Protein AF-0000000066251394 (afdb_homodimer)

Nearest PDB structures (foldseek):
  7pek-assembly2_C  TM=8.905E-01  e=6.533E-22  Schizosaccharomyces pombe 972h-
  7pej-assembly1_A  TM=8.957E-01  e=4.996E-21  Schizosaccharomyces pombe 972h-
  7pej-assembly2_D  TM=8.777E-01  e=2.108E-21  Schizosaccharomyces pombe 972h-
  7pej-assembly1_B  TM=8.834E-01  e=1.113E-20  Schizosaccharomyces pombe 972h-
  3kxq-assembly1_A  TM=8.528E-01  e=1.364E-18  Bartonella henselae

GO terms:
  GO:0004807 triose-phosphate isomerase activity (F, EXP)

Organism: Helicobacter pylori (strain ATCC 700392 / 26695) (NCBI:txid85962)

Structure (mmCIF, N/CA/C/O backbone):
data_AF-0000000066251394-model_v1
#
loop_
_entity.id
_entity.type
_entity.pdbx_description
1 polymer 'Triosephosphate isomerase'
#
loop_
_atom_site.group_PDB
_atom_site.id
_atom_site.type_symbol
_atom_site.label_atom_id
_atom_site.label_alt_id
_atom_site.label_comp_id
_atom_site.label_asym_id
_atom_site.label_entity_id
_atom_site.label_seq_id
_atom_site.pdbx_PDB_ins_code
_atom_site.Cartn_x
_atom_site.Cartn_y
_atom_site.Cartn_z
_atom_site.occupancy
_atom_site.B_iso_or_equiv
_atom_site.auth_seq_id
_atom_site.auth_comp_id
_atom_site.auth_asym_id
_atom_site.auth_atom_id
_atom_site.pdbx_PDB_model_num
ATOM 1 N N . MET A 1 1 ? 8.156 -30.516 -14.977 1 66.88 1 MET A N 1
ATOM 2 C CA . MET A 1 1 ? 8.445 -29.375 -14.125 1 66.88 1 MET A CA 1
ATOM 3 C C . MET A 1 1 ? 7.723 -29.484 -12.781 1 66.88 1 MET A C 1
ATOM 5 O O . MET A 1 1 ? 6.652 -30.094 -12.703 1 66.88 1 MET A O 1
ATOM 9 N N . THR A 1 2 ? 8.383 -29.125 -11.688 1 87.69 2 THR A N 1
ATOM 10 C CA . THR A 1 2 ? 7.773 -29.234 -10.367 1 87.69 2 THR A CA 1
ATOM 11 C C . THR A 1 2 ? 6.621 -28.234 -10.219 1 87.69 2 THR A C 1
ATOM 13 O O . THR A 1 2 ? 6.742 -27.078 -10.609 1 87.69 2 THR A O 1
ATOM 16 N N . LYS A 1 3 ? 5.414 -28.703 -9.891 1 97 3 LYS A N 1
ATOM 17 C CA . LYS A 1 3 ? 4.207 -27.891 -9.781 1 97 3 LYS A CA 1
ATOM 18 C C . LYS A 1 3 ? 4.297 -26.938 -8.602 1 97 3 LYS A C 1
ATOM 20 O O . LYS A 1 3 ? 4.91 -27.25 -7.578 1 97 3 LYS A O 1
ATOM 25 N N . ILE A 1 4 ? 3.707 -25.797 -8.781 1 98.38 4 ILE A N 1
ATOM 26 C CA . ILE A 1 4 ? 3.754 -24.719 -7.809 1 98.38 4 ILE A CA 1
ATOM 27 C C . ILE A 1 4 ? 2.34 -24.375 -7.352 1 98.38 4 ILE A C 1
ATOM 29 O O . ILE A 1 4 ? 1.395 -24.422 -8.141 1 98.38 4 ILE A O 1
ATOM 33 N N . ALA A 1 5 ? 2.178 -24.062 -6.113 1 98.75 5 ALA A N 1
ATOM 34 C CA . ALA A 1 5 ? 0.944 -23.5 -5.57 1 98.75 5 ALA A CA 1
ATOM 35 C C . ALA A 1 5 ? 1.211 -22.188 -4.863 1 98.75 5 ALA A C 1
ATOM 37 O O . ALA A 1 5 ? 2.049 -22.109 -3.959 1 98.75 5 ALA A O 1
ATOM 38 N N . MET A 1 6 ? 0.534 -21.156 -5.273 1 98.88 6 MET A N 1
ATOM 39 C CA . MET A 1 6 ? 0.677 -19.828 -4.668 1 98.88 6 MET A CA 1
ATOM 40 C C . MET A 1 6 ? -0.651 -19.344 -4.098 1 98.88 6 MET A C 1
ATOM 42 O O . MET A 1 6 ? -1.679 -19.391 -4.777 1 98.88 6 MET A O 1
ATOM 46 N N . ALA A 1 7 ? -0.627 -18.906 -2.869 1 98.81 7 ALA A N 1
ATOM 47 C CA . ALA A 1 7 ? -1.793 -18.312 -2.23 1 98.81 7 ALA A CA 1
ATOM 48 C C . ALA A 1 7 ? -1.695 -16.781 -2.24 1 98.81 7 ALA A C 1
ATOM 50 O O . ALA A 1 7 ? -0.725 -16.219 -1.737 1 98.81 7 ALA A O 1
ATOM 51 N N . ASN A 1 8 ? -2.605 -16.141 -2.834 1 98.62 8 ASN A N 1
ATOM 52 C CA . ASN A 1 8 ? -2.74 -14.695 -2.752 1 98.62 8 ASN A CA 1
ATOM 53 C C . ASN A 1 8 ? -3.895 -14.289 -1.839 1 98.62 8 ASN A C 1
ATOM 55 O O . ASN A 1 8 ? -5.062 -14.43 -2.207 1 98.62 8 ASN A O 1
ATOM 59 N N . PHE A 1 9 ? -3.539 -13.734 -0.725 1 98.5 9 PHE A N 1
ATOM 60 C CA . PHE A 1 9 ? -4.551 -13.414 0.274 1 98.5 9 PHE A CA 1
ATOM 61 C C . PHE A 1 9 ? -5.324 -12.156 -0.122 1 98.5 9 PHE A C 1
ATOM 63 O O . PHE A 1 9 ? -6.418 -11.906 0.393 1 98.5 9 PHE A O 1
ATOM 70 N N . LYS A 1 10 ? -4.695 -11.406 -1.051 1 98 10 LYS A N 1
ATOM 71 C CA . LYS A 1 10 ? -5.234 -10.086 -1.346 1 98 10 LYS A CA 1
ATOM 72 C C . LYS A 1 10 ? -5.367 -9.25 -0.074 1 98 10 LYS A C 1
ATOM 74 O O . LYS A 1 10 ? -4.449 -9.203 0.746 1 98 10 LYS A O 1
ATOM 79 N N . SER A 1 11 ? -6.371 -8.469 0.107 1 98 11 SER A N 1
ATOM 80 C CA . SER A 1 11 ? -6.613 -7.719 1.336 1 98 11 SER A CA 1
ATOM 81 C C . SER A 1 11 ? -7.793 -8.297 2.111 1 98 11 SER A C 1
ATOM 83 O O . SER A 1 11 ? -8.578 -7.555 2.699 1 98 11 SER A O 1
ATOM 85 N N . ALA A 1 12 ? -7.867 -9.617 2.109 1 97.38 12 ALA A N 1
ATOM 86 C CA . ALA A 1 12 ? -9.086 -10.25 2.609 1 97.38 12 ALA A CA 1
ATOM 87 C C . ALA A 1 12 ? -8.852 -10.883 3.98 1 97.38 12 ALA A C 1
ATOM 89 O O . ALA A 1 12 ? -9.805 -11.242 4.676 1 97.38 12 ALA A O 1
ATOM 90 N N . MET A 1 13 ? -7.645 -11.039 4.41 1 96.81 13 MET A N 1
ATOM 91 C CA . MET A 1 13 ? -7.301 -11.773 5.629 1 96.81 13 MET A CA 1
ATOM 92 C C . MET A 1 13 ? -6.969 -10.812 6.766 1 96.81 13 MET A C 1
ATOM 94 O O . MET A 1 13 ? -6.133 -9.914 6.605 1 96.81 13 MET A O 1
ATOM 98 N N . PRO A 1 14 ? -7.664 -10.992 7.926 1 96.06 14 PRO A N 1
ATOM 99 C CA . PRO A 1 14 ? -7.238 -10.234 9.102 1 96.06 14 PRO A CA 1
ATOM 100 C C . PRO A 1 14 ? -5.781 -10.492 9.477 1 96.06 14 PRO A C 1
ATOM 102 O O . PRO A 1 14 ? -5.25 -11.57 9.203 1 96.06 14 PRO A O 1
ATOM 105 N N . ILE A 1 15 ? -5.18 -9.539 10.133 1 97.44 15 ILE A N 1
ATOM 106 C CA . ILE A 1 15 ? -3.752 -9.57 10.43 1 97.44 15 ILE A CA 1
ATOM 107 C C . ILE A 1 15 ? -3.424 -10.805 11.273 1 97.44 15 ILE A C 1
ATOM 109 O O . ILE A 1 15 ? -2.57 -11.609 10.891 1 97.44 15 ILE A O 1
ATOM 113 N N . PHE A 1 16 ? -4.094 -10.977 12.352 1 95.5 16 PHE A N 1
ATOM 114 C CA . PHE A 1 16 ? -3.785 -12.055 13.281 1 95.5 16 PHE A CA 1
ATOM 115 C C . PHE A 1 16 ? -4.086 -13.414 12.656 1 95.5 16 PHE A C 1
ATOM 117 O O . PHE A 1 16 ? -3.371 -14.383 12.898 1 95.5 16 PHE A O 1
ATOM 124 N N . LYS A 1 17 ? -5.152 -13.453 11.867 1 97.12 17 LYS A N 1
ATOM 125 C CA . LYS A 1 17 ? -5.465 -14.688 11.148 1 97.12 17 LYS A CA 1
ATOM 126 C C . LYS A 1 17 ? -4.363 -15.039 10.148 1 97.12 17 LYS A C 1
ATOM 128 O O . LYS A 1 17 ? -3.979 -16.203 10.031 1 97.12 17 LYS A O 1
ATOM 133 N N . SER A 1 18 ? -3.912 -14.023 9.461 1 98 18 SER A N 1
ATOM 134 C CA . SER A 1 18 ? -2.832 -14.219 8.5 1 98 18 SER A CA 1
ATOM 135 C C . SER A 1 18 ? -1.584 -14.781 9.172 1 98 18 SER A C 1
ATOM 137 O O . SER A 1 18 ? -0.974 -15.727 8.68 1 98 18 SER A O 1
ATOM 139 N N . HIS A 1 19 ? -1.192 -14.203 10.312 1 97.81 19 HIS A N 1
ATOM 140 C CA . HIS A 1 19 ? -0.011 -14.648 11.039 1 97.81 19 HIS A CA 1
ATOM 141 C C . HIS A 1 19 ? -0.169 -16.094 11.516 1 97.81 19 HIS A C 1
ATOM 143 O O . HIS A 1 19 ? 0.751 -16.891 11.375 1 97.81 19 HIS A O 1
ATOM 149 N N . ALA A 1 20 ? -1.33 -16.375 12.07 1 98.19 20 ALA A N 1
ATOM 150 C CA . ALA A 1 20 ? -1.61 -17.734 12.523 1 98.19 20 ALA A CA 1
ATOM 151 C C . ALA A 1 20 ? -1.573 -18.719 11.359 1 98.19 20 ALA A C 1
ATOM 153 O O . ALA A 1 20 ? -1.06 -19.828 11.492 1 98.19 20 ALA A O 1
ATOM 154 N N . TYR A 1 21 ? -2.174 -18.328 10.219 1 98.62 21 TYR A N 1
ATOM 155 C CA . TYR A 1 21 ? -2.17 -19.094 8.984 1 98.62 21 TYR A CA 1
ATOM 156 C C . TYR A 1 21 ? -0.75 -19.484 8.578 1 98.62 21 TYR A C 1
ATOM 158 O O . TYR A 1 21 ? -0.463 -20.656 8.32 1 98.62 21 TYR A O 1
ATOM 166 N N . LEU A 1 22 ? 0.147 -18.516 8.562 1 98.56 22 LEU A N 1
ATOM 167 C CA . LEU A 1 22 ? 1.525 -18.734 8.133 1 98.56 22 LEU A CA 1
ATOM 168 C C . LEU A 1 22 ? 2.242 -19.688 9.07 1 98.56 22 LEU A C 1
ATOM 170 O O . LEU A 1 22 ? 2.945 -20.594 8.625 1 98.56 22 LEU A O 1
ATOM 174 N N . LYS A 1 23 ? 2.07 -19.5 10.344 1 98.19 23 LYS A N 1
ATOM 175 C CA . LYS A 1 23 ? 2.729 -20.344 11.336 1 98.19 23 LYS A CA 1
ATOM 176 C C . LYS A 1 23 ? 2.238 -21.781 11.242 1 98.19 23 LYS A C 1
ATOM 178 O O . LYS A 1 23 ? 3.037 -22.719 11.289 1 98.19 23 LYS A O 1
ATOM 183 N N . GLU A 1 24 ? 0.913 -21.906 11.078 1 98.38 24 GLU A N 1
ATOM 184 C CA . GLU A 1 24 ? 0.345 -23.25 10.977 1 98.38 24 GLU A CA 1
ATOM 185 C C . GLU A 1 24 ? 0.783 -23.938 9.68 1 98.38 24 GLU A C 1
ATOM 187 O O . GLU A 1 24 ? 1.073 -25.141 9.672 1 98.38 24 GLU A O 1
ATOM 192 N N . LEU A 1 25 ? 0.794 -23.203 8.586 1 98.62 25 LEU A N 1
ATOM 193 C CA . LEU A 1 25 ? 1.244 -23.734 7.309 1 98.62 25 LEU A CA 1
ATOM 194 C C . LEU A 1 25 ? 2.676 -24.25 7.41 1 98.62 25 LEU A C 1
ATOM 196 O O . LEU A 1 25 ? 2.99 -25.328 6.895 1 98.62 25 LEU A O 1
ATOM 200 N N . GLU A 1 26 ? 3.537 -23.516 8.062 1 98.19 26 GLU A N 1
ATOM 201 C CA . GLU A 1 26 ? 4.938 -23.891 8.25 1 98.19 26 GLU A CA 1
ATOM 202 C C . GLU A 1 26 ? 5.059 -25.234 8.953 1 98.19 26 GLU A C 1
ATOM 204 O O . GLU A 1 26 ? 5.938 -26.031 8.625 1 98.19 26 GLU A O 1
ATOM 209 N N . LYS A 1 27 ? 4.148 -25.469 9.883 1 97.31 27 LYS A N 1
ATOM 210 C CA . LYS A 1 27 ? 4.176 -26.703 10.656 1 97.31 27 LYS A CA 1
ATOM 211 C C . LYS A 1 27 ? 3.752 -27.906 9.797 1 97.31 27 LYS A C 1
ATOM 213 O O . LYS A 1 27 ? 4.156 -29.031 10.055 1 97.31 27 LYS A O 1
ATOM 218 N N . THR A 1 28 ? 2.965 -27.578 8.859 1 95.88 28 THR A N 1
ATOM 219 C CA . THR A 1 28 ? 2.344 -28.641 8.07 1 95.88 28 THR A CA 1
ATOM 220 C C . THR A 1 28 ? 3.24 -29.047 6.906 1 95.88 28 THR A C 1
ATOM 222 O O . THR A 1 28 ? 3.203 -30.203 6.457 1 95.88 28 THR A O 1
ATOM 225 N N . LEU A 1 29 ? 4.043 -28.188 6.426 1 97.75 29 LEU A N 1
ATOM 226 C CA . LEU A 1 29 ? 4.801 -28.391 5.195 1 97.75 29 LEU A CA 1
ATOM 227 C C . LEU A 1 29 ? 6.191 -28.938 5.5 1 97.75 29 LEU A C 1
ATOM 229 O O . LEU A 1 29 ? 6.621 -28.953 6.656 1 97.75 29 LEU A O 1
ATOM 233 N N . LYS A 1 30 ? 6.824 -29.438 4.516 1 96.69 30 LYS A N 1
ATOM 234 C CA . LYS A 1 30 ? 8.172 -30 4.566 1 96.69 30 LYS A CA 1
ATOM 235 C C . LYS A 1 30 ? 9.141 -29.172 3.736 1 96.69 30 LYS A C 1
ATOM 237 O O . LYS A 1 30 ? 8.727 -28.359 2.908 1 96.69 30 LYS A O 1
ATOM 242 N N . PRO A 1 31 ? 10.414 -29.391 3.9 1 94.5 31 PRO A N 1
ATOM 243 C CA . PRO A 1 31 ? 11.422 -28.578 3.219 1 94.5 31 PRO A CA 1
ATOM 244 C C . PRO A 1 31 ? 11.297 -28.641 1.697 1 94.5 31 PRO A C 1
ATOM 246 O O . PRO A 1 31 ? 11.625 -27.672 1.007 1 94.5 31 PRO A O 1
ATOM 249 N N . GLN A 1 32 ? 10.867 -29.688 1.208 1 93.19 32 GLN A N 1
ATOM 250 C CA . GLN A 1 32 ? 10.773 -29.859 -0.238 1 93.19 32 GLN A CA 1
ATOM 251 C C . GLN A 1 32 ? 9.734 -28.922 -0.84 1 93.19 32 GLN A C 1
ATOM 253 O O . GLN A 1 32 ? 9.68 -28.734 -2.059 1 93.19 32 GLN A O 1
ATOM 258 N N . HIS A 1 33 ? 8.875 -28.297 -0.033 1 95.44 33 HIS A N 1
ATOM 259 C CA . HIS A 1 33 ? 7.809 -27.422 -0.501 1 95.44 33 HIS A CA 1
ATOM 260 C C . HIS A 1 33 ? 8.312 -26 -0.677 1 95.44 33 HIS A C 1
ATOM 262 O O . HIS A 1 33 ? 7.625 -25.156 -1.281 1 95.44 33 HIS A O 1
ATOM 268 N N . PHE A 1 34 ? 9.461 -25.688 -0.251 1 95.06 34 PHE A N 1
ATOM 269 C CA . PHE A 1 34 ? 9.953 -24.328 -0.162 1 95.06 34 PHE A CA 1
ATOM 270 C C . PHE A 1 34 ? 9.922 -23.641 -1.527 1 95.06 34 PHE A C 1
ATOM 272 O O . PHE A 1 34 ? 9.539 -22.484 -1.641 1 95.06 34 PHE A O 1
ATOM 279 N N . ASP A 1 35 ? 10.242 -24.312 -2.568 1 94.94 35 ASP A N 1
ATOM 280 C CA . ASP A 1 35 ? 10.273 -23.719 -3.902 1 94.94 35 ASP A CA 1
ATOM 281 C C . ASP A 1 35 ? 8.992 -24.047 -4.672 1 94.94 35 ASP A C 1
ATOM 283 O O . ASP A 1 35 ? 8.914 -23.812 -5.883 1 94.94 35 ASP A O 1
ATOM 287 N N . ARG A 1 36 ? 7.984 -24.531 -3.93 1 98 36 ARG A N 1
ATOM 288 C CA . ARG A 1 36 ? 6.777 -24.969 -4.617 1 98 36 ARG A CA 1
ATOM 289 C C . ARG A 1 36 ? 5.535 -24.297 -4.039 1 98 36 ARG A C 1
ATOM 291 O O . ARG A 1 36 ? 4.496 -24.219 -4.699 1 98 36 ARG A O 1
ATOM 298 N N . VAL A 1 37 ? 5.691 -23.891 -2.82 1 98.75 37 VAL A N 1
ATOM 299 C CA . VAL A 1 37 ? 4.559 -23.266 -2.141 1 98.75 37 VAL A CA 1
ATOM 300 C C . VAL A 1 37 ? 4.898 -21.812 -1.791 1 98.75 37 VAL A C 1
ATOM 302 O O . VAL A 1 37 ? 5.934 -21.547 -1.176 1 98.75 37 VAL A O 1
ATOM 305 N N . PHE A 1 38 ? 4.098 -20.906 -2.219 1 98.81 38 PHE A N 1
ATOM 306 C CA . PHE A 1 38 ? 4.277 -19.484 -1.995 1 98.81 38 PHE A CA 1
ATOM 307 C C . PHE A 1 38 ? 3.035 -18.875 -1.352 1 98.81 38 PHE A C 1
ATOM 309 O O . PHE A 1 38 ? 1.911 -19.281 -1.645 1 98.81 38 PHE A O 1
ATOM 316 N N . VAL A 1 39 ? 3.225 -17.922 -0.498 1 98.88 39 VAL A N 1
ATOM 317 C CA . VAL A 1 39 ? 2.117 -17.219 0.137 1 98.88 39 VAL A CA 1
ATOM 318 C C . VAL A 1 39 ? 2.336 -15.711 0.033 1 98.88 39 VAL A C 1
ATOM 320 O O . VAL A 1 39 ? 3.424 -15.211 0.334 1 98.88 39 VAL A O 1
ATOM 323 N N . PHE A 1 40 ? 1.335 -15.016 -0.399 1 98.81 40 PHE A N 1
ATOM 324 C CA . PHE A 1 40 ? 1.352 -13.562 -0.546 1 98.81 40 PHE A CA 1
ATOM 325 C C . PHE A 1 40 ? 0.3 -12.922 0.346 1 98.81 40 PHE A C 1
ATOM 327 O O . PHE A 1 40 ? -0.82 -12.656 -0.096 1 98.81 40 PHE A O 1
ATOM 334 N N . PRO A 1 41 ? 0.601 -12.625 1.575 1 98.5 41 PRO A N 1
ATOM 335 C CA . PRO A 1 41 ? -0.291 -11.836 2.43 1 98.5 41 PRO A CA 1
ATOM 336 C C . PRO A 1 41 ? -0.312 -10.359 2.055 1 98.5 41 PRO A C 1
ATOM 338 O O . PRO A 1 41 ? 0.532 -9.898 1.278 1 98.5 41 PRO A O 1
ATOM 341 N N . ASP A 1 42 ? -1.312 -9.656 2.549 1 97.69 42 ASP A N 1
ATOM 342 C CA . ASP A 1 42 ? -1.164 -8.203 2.475 1 97.69 42 ASP A CA 1
ATOM 343 C C . ASP A 1 42 ? -0.015 -7.727 3.357 1 97.69 42 ASP A C 1
ATOM 345 O O . ASP A 1 42 ? 0.59 -8.516 4.086 1 97.69 42 ASP A O 1
ATOM 349 N N . PHE A 1 43 ? 0.332 -6.445 3.367 1 98 43 PHE A N 1
ATOM 350 C CA . PHE A 1 43 ? 1.508 -5.906 4.043 1 98 43 PHE A CA 1
ATOM 351 C C . PHE A 1 43 ? 1.473 -6.23 5.531 1 98 43 PHE A C 1
ATOM 353 O O . PHE A 1 43 ? 2.477 -6.66 6.102 1 98 43 PHE A O 1
ATOM 360 N N . PHE A 1 44 ? 0.353 -6.098 6.16 1 97.5 44 PHE A N 1
ATOM 361 C CA . PHE A 1 44 ? 0.276 -6.285 7.605 1 97.5 44 PHE A CA 1
ATOM 362 C C . PHE A 1 44 ? 0.271 -7.766 7.961 1 97.5 44 PHE A C 1
ATOM 364 O O . PHE A 1 44 ? 0.496 -8.133 9.117 1 97.5 44 PHE A O 1
ATOM 371 N N . GLY A 1 45 ? -0.005 -8.57 6.973 1 97.38 45 GLY A N 1
ATOM 372 C CA . GLY A 1 45 ? 0.021 -10.008 7.188 1 97.38 45 GLY A CA 1
ATOM 373 C C . GLY A 1 45 ? 1.408 -10.609 7.047 1 97.38 45 GLY A C 1
ATOM 374 O O . GLY A 1 45 ? 1.615 -11.781 7.352 1 97.38 45 GLY A O 1
ATOM 375 N N . LEU A 1 46 ? 2.342 -9.836 6.625 1 97.06 46 LEU A N 1
ATOM 376 C CA . LEU A 1 46 ? 3.709 -10.32 6.449 1 97.06 46 LEU A CA 1
ATOM 377 C C . LEU A 1 46 ? 4.434 -10.406 7.785 1 97.06 46 LEU A C 1
ATOM 379 O O . LEU A 1 46 ? 4.121 -9.656 8.719 1 97.06 46 LEU A O 1
ATOM 383 N N . LEU A 1 47 ? 5.328 -11.289 7.906 1 94.12 47 LEU A N 1
ATOM 384 C CA . LEU A 1 47 ? 6.273 -11.477 9 1 94.12 47 LEU A CA 1
ATOM 385 C C . LEU A 1 47 ? 7.711 -11.477 8.484 1 94.12 47 LEU A C 1
ATOM 387 O O . LEU A 1 47 ? 7.949 -11.734 7.305 1 94.12 47 LEU A O 1
ATOM 391 N N . PRO A 1 48 ? 8.586 -11.031 9.406 1 92.06 48 PRO A N 1
ATOM 392 C CA . PRO A 1 48 ? 9.961 -11.297 8.977 1 92.06 48 PRO A CA 1
ATOM 393 C C . PRO A 1 48 ? 10.164 -12.734 8.508 1 92.06 48 PRO A C 1
ATOM 395 O O . PRO A 1 48 ? 9.797 -13.68 9.211 1 92.06 48 PRO A O 1
ATOM 398 N N . ASN A 1 49 ? 10.68 -12.805 7.363 1 93.62 49 ASN A N 1
ATOM 399 C CA . ASN A 1 49 ? 10.75 -14.117 6.727 1 93.62 49 ASN A CA 1
ATOM 400 C C . ASN A 1 49 ? 11.727 -15.039 7.449 1 93.62 49 ASN A C 1
ATOM 402 O O . ASN A 1 49 ? 12.938 -14.797 7.441 1 93.62 49 ASN A O 1
ATOM 406 N N . SER A 1 50 ? 11.219 -16.062 8.07 1 93.5 50 SER A N 1
ATOM 407 C CA . SER A 1 50 ? 12.008 -17.094 8.734 1 93.5 50 SER A CA 1
ATOM 408 C C . SER A 1 50 ? 11.477 -18.484 8.406 1 93.5 50 SER A C 1
ATOM 410 O O . SER A 1 50 ? 11.828 -19.469 9.07 1 93.5 50 SER A O 1
ATOM 412 N N . PHE A 1 51 ? 10.602 -18.516 7.441 1 96.75 51 PHE A N 1
ATOM 413 C CA . PHE A 1 51 ? 9.953 -19.766 7.09 1 96.75 51 PHE A CA 1
ATOM 414 C C . PHE A 1 51 ? 10.875 -20.641 6.246 1 96.75 51 PHE A C 1
ATOM 416 O O . PHE A 1 51 ? 11.602 -20.141 5.387 1 96.75 51 PHE A O 1
ATOM 423 N N . LEU A 1 52 ? 10.789 -21.922 6.461 1 97.06 52 LEU A N 1
ATOM 424 C CA . LEU A 1 52 ? 11.711 -22.875 5.828 1 97.06 52 LEU A CA 1
ATOM 425 C C . LEU A 1 52 ? 10.977 -23.766 4.832 1 97.06 52 LEU A C 1
ATOM 427 O O . LEU A 1 52 ? 11.609 -24.406 3.994 1 97.06 52 LEU A O 1
ATOM 431 N N . HIS A 1 53 ? 9.68 -23.75 4.906 1 98.12 53 HIS A N 1
ATOM 432 C CA . HIS A 1 53 ? 8.969 -24.781 4.16 1 98.12 53 HIS A CA 1
ATOM 433 C C . HIS A 1 53 ? 8.055 -24.172 3.104 1 98.12 53 HIS A C 1
ATOM 435 O O . HIS A 1 53 ? 7.367 -24.906 2.381 1 98.12 53 HIS A O 1
ATOM 441 N N . PHE A 1 54 ? 7.992 -22.891 3.07 1 98.5 54 PHE A N 1
ATOM 442 C CA . PHE A 1 54 ? 7.344 -22.172 1.979 1 98.5 54 PHE A CA 1
ATOM 443 C C . PHE A 1 54 ? 7.988 -20.812 1.765 1 98.5 54 PHE A C 1
ATOM 445 O O . PHE A 1 54 ? 8.75 -20.328 2.613 1 98.5 54 PHE A O 1
ATOM 452 N N . THR A 1 55 ? 7.727 -20.234 0.631 1 98.44 55 THR A N 1
ATOM 453 C CA . THR A 1 55 ? 8.305 -18.953 0.289 1 98.44 55 THR A CA 1
ATOM 454 C C . THR A 1 55 ? 7.289 -17.828 0.505 1 98.44 55 THR A C 1
ATOM 456 O O . THR A 1 55 ? 6.148 -17.922 0.052 1 98.44 55 THR A O 1
ATOM 459 N N . LEU A 1 56 ? 7.688 -16.859 1.24 1 98.62 56 LEU A N 1
ATOM 460 C CA . LEU A 1 56 ? 6.871 -15.688 1.496 1 98.62 56 LEU A CA 1
ATOM 461 C C . LEU A 1 56 ? 7.117 -14.609 0.441 1 98.62 56 LEU A C 1
ATOM 463 O O . LEU A 1 56 ? 8.266 -14.336 0.092 1 98.62 56 LEU A O 1
ATOM 467 N N . GLY A 1 57 ? 6.07 -14.031 -0.144 1 98.75 57 GLY A N 1
ATOM 468 C CA . GLY A 1 57 ? 6.164 -12.961 -1.124 1 98.75 57 GLY A CA 1
ATOM 469 C C . GLY A 1 57 ? 5.297 -11.758 -0.787 1 98.75 57 GLY A C 1
ATOM 470 O O . GLY A 1 57 ? 4.5 -11.812 0.152 1 98.75 57 GLY A O 1
ATOM 471 N N . VAL A 1 58 ? 5.496 -10.672 -1.531 1 98.81 58 VAL A N 1
ATOM 472 C CA . VAL A 1 58 ? 4.738 -9.445 -1.315 1 98.81 58 VAL A CA 1
ATOM 473 C C . VAL A 1 58 ? 3.859 -9.156 -2.529 1 98.81 58 VAL A C 1
ATOM 475 O O . VAL A 1 58 ? 4.195 -9.547 -3.652 1 98.81 58 VAL A O 1
ATOM 478 N N . GLN A 1 59 ? 2.783 -8.484 -2.291 1 98.88 59 GLN A N 1
ATOM 479 C CA . GLN A 1 59 ? 1.769 -8.273 -3.316 1 98.88 59 GLN A CA 1
ATOM 480 C C . GLN A 1 59 ? 2.062 -7.023 -4.133 1 98.88 59 GLN A C 1
ATOM 482 O O . GLN A 1 59 ? 1.421 -6.777 -5.16 1 98.88 59 GLN A O 1
ATOM 487 N N . ASN A 1 60 ? 2.988 -6.207 -3.609 1 98.56 60 ASN A N 1
ATOM 488 C CA . ASN A 1 60 ? 3.293 -4.914 -4.219 1 98.56 60 ASN A CA 1
ATOM 489 C C . ASN A 1 60 ? 4.539 -4.285 -3.604 1 98.56 60 ASN A C 1
ATOM 491 O O . ASN A 1 60 ? 4.832 -4.5 -2.426 1 98.56 60 ASN A O 1
ATOM 495 N N . ALA A 1 61 ? 5.223 -3.523 -4.434 1 98.69 61 ALA A N 1
ATOM 496 C CA . ALA A 1 61 ? 6.324 -2.682 -3.975 1 98.69 61 ALA A CA 1
ATOM 497 C C . ALA A 1 61 ? 6.645 -1.592 -4.992 1 98.69 61 ALA A C 1
ATOM 499 O O . ALA A 1 61 ? 6.551 -1.816 -6.203 1 98.69 61 ALA A O 1
ATOM 500 N N . TYR A 1 62 ? 6.891 -0.438 -4.523 1 98.69 62 TYR A N 1
ATOM 501 C CA . TYR A 1 62 ? 7.305 0.657 -5.395 1 98.69 62 TYR A CA 1
ATOM 502 C C . TYR A 1 62 ? 8.727 0.443 -5.902 1 98.69 62 TYR A C 1
ATOM 504 O O . TYR A 1 62 ? 9.602 0.012 -5.152 1 98.69 62 TYR A O 1
ATOM 512 N N . PRO A 1 63 ? 9.016 0.746 -7.176 1 98.69 63 PRO A N 1
ATOM 513 C CA . PRO A 1 63 ? 10.297 0.415 -7.809 1 98.69 63 PRO A CA 1
ATOM 514 C C . PRO A 1 63 ? 11.391 1.435 -7.496 1 98.69 63 PRO A C 1
ATOM 516 O O . PRO A 1 63 ? 11.969 2.02 -8.414 1 98.69 63 PRO A O 1
ATOM 519 N N . ARG A 1 64 ? 11.688 1.591 -6.203 1 98.69 64 ARG A N 1
ATOM 520 C CA . ARG A 1 64 ? 12.773 2.406 -5.664 1 98.69 64 ARG A CA 1
ATOM 521 C C . ARG A 1 64 ? 13.344 1.79 -4.391 1 98.69 64 ARG A C 1
ATOM 523 O O . ARG A 1 64 ? 12.695 0.951 -3.758 1 98.69 64 ARG A O 1
ATOM 530 N N . ASP A 1 65 ? 14.57 2.166 -4.008 1 98.19 65 ASP A N 1
ATOM 531 C CA . ASP A 1 65 ? 15.18 1.643 -2.789 1 98.19 65 ASP A CA 1
ATOM 532 C C . ASP A 1 65 ? 14.516 2.236 -1.548 1 98.19 65 ASP A C 1
ATOM 534 O O . ASP A 1 65 ? 14.211 1.515 -0.598 1 98.19 65 ASP A O 1
ATOM 538 N N . CYS A 1 66 ? 14.406 3.539 -1.508 1 96.75 66 CYS A N 1
ATOM 539 C CA . CYS A 1 66 ? 13.789 4.316 -0.44 1 96.75 66 CYS A CA 1
ATOM 540 C C . CYS A 1 66 ? 13.539 5.754 -0.888 1 96.75 66 CYS A C 1
ATOM 542 O O . CYS A 1 66 ? 14.016 6.172 -1.943 1 96.75 66 CYS A O 1
ATOM 544 N N . GLY A 1 67 ? 12.695 6.469 -0.151 1 96.06 67 GLY A N 1
ATOM 545 C CA . GLY A 1 67 ? 12.555 7.883 -0.452 1 96.06 67 GLY A CA 1
ATOM 546 C C . GLY A 1 67 ? 11.141 8.406 -0.233 1 96.06 67 GLY A C 1
ATOM 547 O O . GLY A 1 67 ? 10.445 7.953 0.677 1 96.06 67 GLY A O 1
ATOM 548 N N . ALA A 1 68 ? 10.82 9.445 -1.035 1 95.56 68 ALA A N 1
ATOM 549 C CA . ALA A 1 68 ? 9.578 10.195 -0.872 1 95.56 68 ALA A CA 1
ATOM 550 C C . ALA A 1 68 ? 8.445 9.555 -1.668 1 95.56 68 ALA A C 1
ATOM 552 O O . ALA A 1 68 ? 8.039 10.078 -2.707 1 95.56 68 ALA A O 1
ATOM 553 N N . PHE A 1 69 ? 7.977 8.453 -1.123 1 97.69 69 PHE A N 1
ATOM 554 C CA . PHE A 1 69 ? 6.887 7.703 -1.737 1 97.69 69 PHE A CA 1
ATOM 555 C C . PHE A 1 69 ? 5.816 7.359 -0.708 1 97.69 69 PHE A C 1
ATOM 557 O O . PHE A 1 69 ? 5.641 6.191 -0.356 1 97.69 69 PHE A O 1
ATOM 564 N N . THR A 1 70 ? 5.102 8.391 -0.286 1 98.12 70 THR A N 1
ATOM 565 C CA . THR A 1 70 ? 4.102 8.297 0.773 1 98.12 70 THR A CA 1
ATOM 566 C C . THR A 1 70 ? 3.139 7.141 0.507 1 98.12 70 THR A C 1
ATOM 568 O O . THR A 1 70 ? 2.566 7.043 -0.581 1 98.12 70 THR A O 1
ATOM 571 N N . GLY A 1 71 ? 3.043 6.219 1.47 1 97.81 71 GLY A N 1
ATOM 572 C CA . GLY A 1 71 ? 2.062 5.148 1.401 1 97.81 71 GLY A CA 1
ATOM 573 C C . GLY A 1 71 ? 2.576 3.914 0.685 1 97.81 71 GLY A C 1
ATOM 574 O O . GLY A 1 71 ? 1.852 2.928 0.537 1 97.81 71 GLY A O 1
ATOM 575 N N . GLU A 1 72 ? 3.848 3.932 0.26 1 98.25 72 GLU A N 1
ATOM 576 C CA . GLU A 1 72 ? 4.395 2.811 -0.499 1 98.25 72 GLU A CA 1
ATOM 577 C C . GLU A 1 72 ? 5.445 2.057 0.311 1 98.25 72 GLU A C 1
ATOM 579 O O . GLU A 1 72 ? 6.008 2.598 1.267 1 98.25 72 GLU A O 1
ATOM 584 N N . ILE A 1 73 ? 5.625 0.804 -0.024 1 98.44 73 ILE A N 1
ATOM 585 C CA . ILE A 1 73 ? 6.727 -0.03 0.449 1 98.44 73 ILE A CA 1
ATOM 586 C C . ILE A 1 73 ? 7.781 -0.163 -0.647 1 98.44 73 ILE A C 1
ATOM 588 O O . ILE A 1 73 ? 7.445 -0.353 -1.819 1 98.44 73 ILE A O 1
ATOM 592 N N . THR A 1 74 ? 9.055 -0.08 -0.231 1 98.56 74 THR A N 1
ATOM 593 C CA . THR A 1 74 ? 10.141 -0.065 -1.205 1 98.56 74 THR A CA 1
ATOM 594 C C . THR A 1 74 ? 11.062 -1.263 -1.004 1 98.56 74 THR A C 1
ATOM 596 O O . THR A 1 74 ? 10.836 -2.086 -0.114 1 98.56 74 THR A O 1
ATOM 599 N N . SER A 1 75 ? 12.125 -1.371 -1.877 1 98.56 75 SER A N 1
ATOM 600 C CA . SER A 1 75 ? 12.984 -2.551 -1.885 1 98.56 75 SER A CA 1
ATOM 601 C C . SER A 1 75 ? 13.758 -2.678 -0.578 1 98.56 75 SER A C 1
ATOM 603 O O . SER A 1 75 ? 14.023 -3.787 -0.111 1 98.56 75 SER A O 1
ATOM 605 N N . LYS A 1 76 ? 14.102 -1.6 0.046 1 98.12 76 LYS A N 1
ATOM 606 C CA . LYS A 1 76 ? 14.883 -1.672 1.276 1 98.12 76 LYS A CA 1
ATOM 607 C C . LYS A 1 76 ? 14.062 -2.262 2.418 1 98.12 76 LYS A C 1
ATOM 609 O O . LYS A 1 76 ? 14.594 -2.965 3.277 1 98.12 76 LYS A O 1
ATOM 614 N N . HIS A 1 77 ? 12.766 -1.941 2.475 1 98.44 77 HIS A N 1
ATOM 615 C CA . HIS A 1 77 ? 11.891 -2.57 3.459 1 98.44 77 HIS A CA 1
ATOM 616 C C . HIS A 1 77 ? 11.836 -4.082 3.26 1 98.44 77 HIS A C 1
ATOM 618 O O . HIS A 1 77 ? 11.906 -4.84 4.227 1 98.44 77 HIS A O 1
ATOM 624 N N . LEU A 1 78 ? 11.727 -4.473 2.025 1 98.5 78 LEU A N 1
ATOM 625 C CA . LEU A 1 78 ? 11.641 -5.895 1.709 1 98.5 78 LEU A CA 1
ATOM 626 C C . LEU A 1 78 ? 12.945 -6.605 2.049 1 98.5 78 LEU A C 1
ATOM 628 O O . LEU A 1 78 ? 12.93 -7.746 2.52 1 98.5 78 LEU A O 1
ATOM 632 N N . GLU A 1 79 ? 14.023 -5.922 1.772 1 97.81 79 GLU A N 1
ATOM 633 C CA . GLU A 1 79 ? 15.328 -6.465 2.145 1 97.81 79 GLU A CA 1
ATOM 634 C C . GLU A 1 79 ? 15.414 -6.719 3.646 1 97.81 79 GLU A C 1
ATOM 636 O O . GLU A 1 79 ? 15.906 -7.762 4.078 1 97.81 79 GLU A O 1
ATOM 641 N N . GLU A 1 80 ? 14.914 -5.816 4.426 1 97.62 80 GLU A N 1
ATOM 642 C CA . GLU A 1 80 ? 14.922 -5.969 5.879 1 97.62 80 GLU A CA 1
ATOM 643 C C . GLU A 1 80 ? 14.094 -7.172 6.312 1 97.62 80 GLU A C 1
ATOM 645 O O . GLU A 1 80 ? 14.414 -7.836 7.297 1 97.62 80 GLU A O 1
ATOM 650 N N . LEU A 1 81 ? 13.055 -7.453 5.582 1 97.75 81 LEU A N 1
ATOM 651 C CA . LEU A 1 81 ? 12.172 -8.57 5.91 1 97.75 81 LEU A CA 1
ATOM 652 C C . LEU A 1 81 ? 12.672 -9.859 5.277 1 97.75 81 LEU A C 1
ATOM 654 O O . LEU A 1 81 ? 12.102 -10.93 5.508 1 97.75 81 LEU A O 1
ATOM 658 N N . LYS A 1 82 ? 13.688 -9.75 4.441 1 98.19 82 LYS A N 1
ATOM 659 C CA . LYS A 1 82 ? 14.25 -10.875 3.701 1 98.19 82 LYS A CA 1
ATOM 660 C C . LYS A 1 82 ? 13.211 -11.484 2.764 1 98.19 82 LYS A C 1
ATOM 662 O O . LYS A 1 82 ? 13.07 -12.711 2.699 1 98.19 82 LYS A O 1
ATOM 667 N N . ILE A 1 83 ? 12.461 -10.648 2.182 1 98.38 83 ILE A N 1
ATOM 668 C CA . ILE A 1 83 ? 11.469 -11.047 1.186 1 98.38 83 ILE A CA 1
ATOM 669 C C . ILE A 1 83 ? 11.969 -10.68 -0.21 1 98.38 83 ILE A C 1
ATOM 671 O O . ILE A 1 83 ? 12.25 -9.516 -0.489 1 98.38 83 IL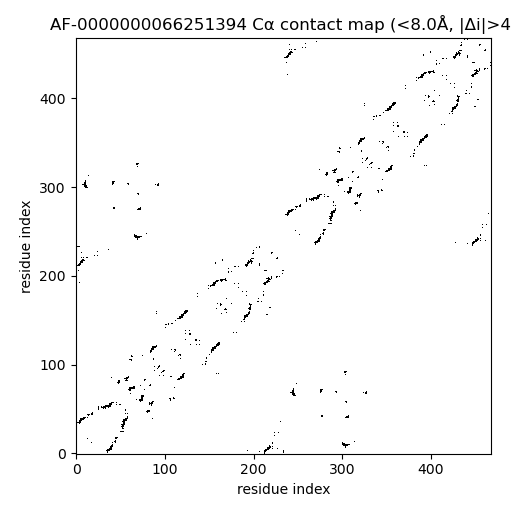E A O 1
ATOM 675 N N . HIS A 1 84 ? 12.039 -11.641 -1.099 1 98.56 84 HIS A N 1
ATOM 676 C CA . HIS A 1 84 ? 12.602 -11.422 -2.424 1 98.56 84 HIS A CA 1
ATOM 677 C C . HIS A 1 84 ? 11.688 -11.969 -3.512 1 98.56 84 HIS A C 1
ATOM 679 O O . HIS A 1 84 ? 12.148 -12.32 -4.602 1 98.56 84 HIS A O 1
ATOM 685 N N . THR A 1 85 ? 10.43 -12.148 -3.229 1 98.88 85 THR A N 1
ATOM 686 C CA . THR A 1 85 ? 9.406 -12.602 -4.164 1 98.88 85 THR A CA 1
ATOM 687 C C . THR A 1 85 ? 8.266 -11.594 -4.25 1 98.88 85 THR A C 1
ATOM 689 O O . THR A 1 85 ? 7.73 -11.164 -3.227 1 98.88 85 THR A O 1
ATOM 692 N N . LEU A 1 86 ? 7.973 -11.156 -5.473 1 98.88 86 LEU A N 1
ATOM 693 C CA . LEU A 1 86 ? 7.062 -10.039 -5.688 1 98.88 86 LEU A CA 1
ATOM 694 C C . LEU A 1 86 ? 6.027 -10.367 -6.754 1 98.88 86 LEU A C 1
ATOM 696 O O . LEU A 1 86 ? 6.371 -10.906 -7.809 1 98.88 86 LEU A O 1
ATOM 700 N N . LEU A 1 87 ? 4.793 -10.141 -6.434 1 98.81 87 LEU A N 1
ATOM 701 C CA . LEU A 1 87 ? 3.699 -10.211 -7.398 1 98.81 87 LEU A CA 1
ATOM 702 C C . LEU A 1 87 ? 3.525 -8.883 -8.117 1 98.81 87 LEU A C 1
ATOM 704 O O . LEU A 1 87 ? 3.469 -7.824 -7.484 1 98.81 87 LEU A O 1
ATOM 708 N N . ILE A 1 88 ? 3.496 -8.867 -9.469 1 98.56 88 ILE A N 1
ATOM 709 C CA . ILE A 1 88 ? 3.316 -7.672 -10.273 1 98.56 88 ILE A CA 1
ATOM 710 C C . ILE A 1 88 ? 2.223 -7.91 -11.312 1 98.56 88 ILE A C 1
ATOM 712 O O . ILE A 1 88 ? 2.143 -8.992 -11.906 1 98.56 88 ILE A O 1
ATOM 716 N N . GLY A 1 89 ? 1.34 -6.941 -11.492 1 98.25 89 GLY A N 1
ATOM 717 C CA . GLY A 1 89 ? 0.429 -6.953 -12.625 1 98.25 89 GLY A CA 1
ATOM 718 C C . GLY A 1 89 ? -0.881 -7.66 -12.328 1 98.25 89 GLY A C 1
ATOM 719 O O . GLY A 1 89 ? -1.635 -7.992 -13.25 1 98.25 89 GLY A O 1
ATOM 720 N N . HIS A 1 90 ? -1.132 -8 -11.078 1 98.44 90 HIS A N 1
ATOM 721 C CA . HIS A 1 90 ? -2.43 -8.586 -10.766 1 98.44 90 HIS A CA 1
ATOM 722 C C . HIS A 1 90 ? -3.568 -7.723 -11.297 1 98.44 90 HIS A C 1
ATOM 724 O O . HIS A 1 90 ? -3.484 -6.492 -11.273 1 98.44 90 HIS A O 1
ATOM 730 N N . SER A 1 91 ? -4.648 -8.305 -11.711 1 97.12 91 SER A N 1
ATOM 731 C CA . SER A 1 91 ? -5.75 -7.633 -12.391 1 97.12 91 SER A CA 1
ATOM 732 C C . SER A 1 91 ? -6.352 -6.539 -11.516 1 97.12 91 SER A C 1
ATOM 734 O O . SER A 1 91 ? -6.723 -5.473 -12.008 1 97.12 91 SER A O 1
ATOM 736 N N . GLU A 1 92 ? -6.402 -6.82 -10.242 1 97.06 92 GLU A N 1
ATOM 737 C CA . GLU A 1 92 ? -6.973 -5.852 -9.305 1 97.06 92 GLU A CA 1
ATOM 738 C C . GLU A 1 92 ? -6.156 -4.562 -9.289 1 97.06 92 GLU A C 1
ATOM 740 O O . GLU A 1 92 ? -6.719 -3.467 -9.195 1 97.06 92 GLU A O 1
ATOM 745 N N . ARG A 1 93 ? -4.871 -4.637 -9.359 1 97.81 93 ARG A N 1
ATOM 746 C CA . ARG A 1 93 ? -4.027 -3.445 -9.352 1 97.81 93 ARG A CA 1
ATOM 747 C C . ARG A 1 93 ? -4.09 -2.723 -10.688 1 97.81 93 ARG A C 1
ATOM 749 O O . ARG A 1 93 ? -4.055 -1.491 -10.742 1 97.81 93 ARG A O 1
ATOM 756 N N . ARG A 1 94 ? -4.238 -3.477 -11.789 1 96.56 94 ARG A N 1
ATOM 757 C CA . ARG A 1 94 ? -4.402 -2.885 -13.117 1 96.56 94 ARG A CA 1
ATOM 758 C C . ARG A 1 94 ? -5.719 -2.117 -13.211 1 96.56 94 ARG A C 1
ATOM 760 O O . ARG A 1 94 ? -5.738 -0.966 -13.648 1 96.56 94 ARG A O 1
ATOM 767 N N . THR A 1 95 ? -6.809 -2.76 -12.75 1 94.69 95 THR A N 1
ATOM 768 C CA . THR A 1 95 ? -8.148 -2.248 -13.023 1 94.69 95 THR A CA 1
ATOM 769 C C . THR A 1 95 ? -8.578 -1.251 -11.953 1 94.69 95 THR A C 1
ATOM 771 O O . THR A 1 95 ? -9.18 -0.22 -12.258 1 94.69 95 THR A O 1
ATOM 774 N N . LEU A 1 96 ? -8.234 -1.564 -10.703 1 94.62 96 LEU A N 1
ATOM 775 C CA . LEU A 1 96 ? -8.742 -0.746 -9.609 1 94.62 96 LEU A CA 1
ATOM 776 C C . LEU A 1 96 ? -7.766 0.376 -9.273 1 94.62 96 LEU A C 1
ATOM 778 O O . LEU A 1 96 ? -8.18 1.488 -8.938 1 94.62 96 LEU A O 1
ATOM 782 N N . LEU A 1 97 ? -6.453 0.069 -9.352 1 95.81 97 LEU A N 1
ATOM 783 C CA . LEU A 1 97 ? -5.438 1.047 -8.977 1 95.81 97 LEU A CA 1
ATOM 784 C C . LEU A 1 97 ? -4.777 1.648 -10.211 1 95.81 97 LEU A C 1
ATOM 786 O O . LEU A 1 97 ? -3.869 2.475 -10.094 1 95.81 97 LEU A O 1
ATOM 790 N N . LYS A 1 98 ? -5.195 1.211 -11.375 1 95.81 98 LYS A N 1
ATOM 791 C CA . LYS A 1 98 ? -4.84 1.791 -12.664 1 95.81 98 LYS A CA 1
ATOM 792 C C . LYS A 1 98 ? -3.332 1.735 -12.898 1 95.81 98 LYS A C 1
ATOM 794 O O . LYS A 1 98 ? -2.74 2.693 -13.398 1 95.81 98 LYS A O 1
ATOM 799 N N . GLU A 1 99 ? -2.713 0.71 -12.445 1 97.25 99 GLU A N 1
ATOM 800 C CA . GLU A 1 99 ? -1.309 0.526 -12.797 1 97.25 99 GLU A CA 1
ATOM 801 C C . GLU A 1 99 ? -1.133 0.357 -14.297 1 97.25 99 GLU A C 1
ATOM 803 O O . GLU A 1 99 ? -1.681 -0.575 -14.891 1 97.25 99 GLU A O 1
ATOM 808 N N . SER A 1 100 ? -0.354 1.165 -14.891 1 96.75 100 SER A N 1
ATOM 809 C CA . SER A 1 100 ? -0.172 1.196 -16.344 1 96.75 100 SER A CA 1
ATOM 810 C C . SER A 1 100 ? 0.897 0.205 -16.781 1 96.75 100 SER A C 1
ATOM 812 O O . SER A 1 100 ? 1.738 -0.21 -15.984 1 96.75 100 SER A O 1
ATOM 814 N N . PRO A 1 101 ? 0.865 -0.142 -18.109 1 97.56 101 PRO A N 1
ATOM 815 C CA . PRO A 1 101 ? 1.934 -0.996 -18.625 1 97.56 101 PRO A CA 1
ATOM 816 C C . PRO A 1 101 ? 3.324 -0.405 -18.406 1 97.56 101 PRO A C 1
ATOM 818 O O . PRO A 1 101 ? 4.262 -1.135 -18.078 1 97.56 101 PRO A O 1
ATOM 821 N N . SER A 1 102 ? 3.43 0.927 -18.578 1 97.88 102 SER A N 1
ATOM 822 C CA . SER A 1 102 ? 4.723 1.571 -18.391 1 97.88 102 SER A CA 1
ATOM 823 C C . SER A 1 102 ? 5.184 1.453 -16.938 1 97.88 102 SER A C 1
ATOM 825 O O . SER A 1 102 ? 6.371 1.233 -16.672 1 97.88 102 SER A O 1
ATOM 827 N N . PHE A 1 103 ? 4.285 1.613 -15.984 1 98.06 103 PHE A N 1
ATOM 828 C CA . PHE A 1 103 ? 4.637 1.488 -14.578 1 98.06 103 PHE A CA 1
ATOM 829 C C . PHE A 1 103 ? 5 0.049 -14.234 1 98.06 103 PHE A C 1
ATOM 831 O O . PHE A 1 103 ? 5.93 -0.195 -13.461 1 98.06 103 PHE A O 1
ATOM 838 N N . LEU A 1 104 ? 4.277 -0.919 -14.789 1 98.62 104 LEU A N 1
ATOM 839 C CA . LEU A 1 104 ? 4.566 -2.332 -14.57 1 98.62 104 LEU A CA 1
ATOM 840 C C . LEU A 1 104 ? 5.949 -2.693 -15.094 1 98.62 104 LEU A C 1
ATOM 842 O O . LEU A 1 104 ? 6.676 -3.465 -14.469 1 98.62 104 LEU A O 1
ATOM 846 N N . LYS A 1 105 ? 6.254 -2.154 -16.234 1 98.62 105 LYS A N 1
ATOM 847 C CA . LYS A 1 105 ? 7.594 -2.365 -16.781 1 98.62 105 LYS A CA 1
ATOM 848 C C . LYS A 1 105 ? 8.664 -1.806 -15.852 1 98.62 105 LYS A C 1
ATOM 850 O O . LYS A 1 105 ? 9.703 -2.436 -15.641 1 98.62 105 LYS A O 1
ATOM 855 N N . GLU A 1 106 ? 8.43 -0.596 -15.383 1 98.62 106 GLU A N 1
ATOM 856 C CA . GLU A 1 106 ? 9.359 0.017 -14.438 1 98.62 106 GLU A CA 1
ATOM 857 C C . GLU A 1 106 ? 9.57 -0.867 -13.211 1 98.62 106 GLU A C 1
ATOM 859 O O . GLU A 1 106 ? 10.703 -1.087 -12.781 1 98.62 106 GLU A O 1
ATOM 864 N N . LYS A 1 107 ? 8.508 -1.363 -12.633 1 98.75 107 LYS A N 1
ATOM 865 C CA . LYS A 1 107 ? 8.594 -2.27 -11.492 1 98.75 107 LYS A CA 1
ATOM 866 C C . LYS A 1 107 ? 9.398 -3.516 -11.844 1 98.75 107 LYS A C 1
ATOM 868 O O . LYS A 1 107 ? 10.305 -3.904 -11.102 1 98.75 107 LYS A O 1
ATOM 873 N N . PHE A 1 108 ? 9.031 -4.121 -12.93 1 98.88 108 PHE A N 1
ATOM 874 C CA . PHE A 1 108 ? 9.688 -5.352 -13.359 1 98.88 108 PHE A CA 1
ATOM 875 C C . PHE A 1 108 ? 11.188 -5.152 -13.492 1 98.88 108 PHE A C 1
ATOM 877 O O . PHE A 1 108 ? 11.977 -5.898 -12.906 1 98.88 108 PHE A O 1
ATOM 884 N N . ASP A 1 109 ? 11.57 -4.105 -14.25 1 98.88 109 ASP A N 1
ATOM 885 C CA . ASP A 1 109 ? 12.984 -3.861 -14.516 1 98.88 109 ASP A CA 1
ATOM 886 C C . ASP A 1 109 ? 13.742 -3.566 -13.219 1 98.88 109 ASP A C 1
ATOM 888 O O . ASP A 1 109 ? 14.852 -4.055 -13.023 1 98.88 109 ASP A O 1
ATOM 892 N N . PHE A 1 110 ? 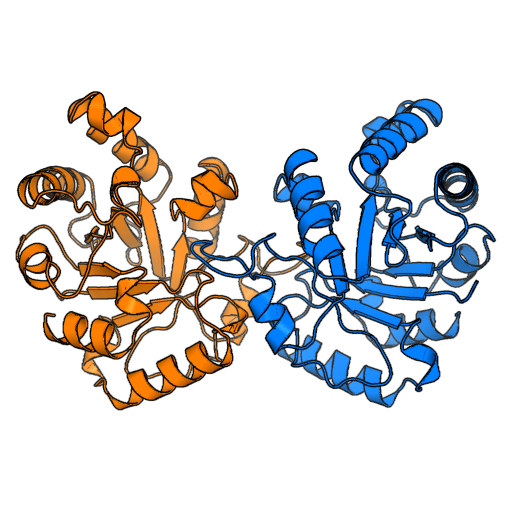13.188 -2.775 -12.375 1 98.94 110 PHE A N 1
ATOM 893 C CA . PHE A 1 110 ? 13.836 -2.412 -11.117 1 98.94 110 PHE A CA 1
ATOM 894 C C . PHE A 1 110 ? 14.07 -3.646 -10.258 1 98.94 110 PHE A C 1
ATOM 896 O O . PHE A 1 110 ? 15.195 -3.893 -9.812 1 98.94 110 PHE A O 1
ATOM 903 N N . PHE A 1 111 ? 13.055 -4.473 -10.023 1 98.88 111 PHE A N 1
ATOM 904 C CA . PHE A 1 111 ? 13.172 -5.602 -9.109 1 98.88 111 PHE A CA 1
ATOM 905 C C . PHE A 1 111 ? 13.938 -6.75 -9.758 1 98.88 111 PHE A C 1
ATOM 907 O O . PHE A 1 111 ? 14.586 -7.539 -9.062 1 98.88 111 PHE A O 1
ATOM 914 N N . LYS A 1 112 ? 13.867 -6.859 -11.102 1 98.88 112 LYS A N 1
ATOM 915 C CA . LYS A 1 112 ? 14.773 -7.75 -11.82 1 98.88 112 LYS A CA 1
ATOM 916 C C . LYS A 1 112 ? 16.234 -7.422 -11.508 1 98.88 112 LYS A C 1
ATOM 918 O O . LYS A 1 112 ? 17.031 -8.32 -11.234 1 98.88 112 LYS A O 1
ATOM 923 N N . SER A 1 113 ? 16.547 -6.168 -11.531 1 98.75 113 SER A N 1
ATOM 924 C CA . SER A 1 113 ? 17.922 -5.73 -11.281 1 98.75 113 SER A CA 1
ATOM 925 C C . SER A 1 113 ? 18.359 -6.082 -9.867 1 98.75 113 SER A C 1
ATOM 927 O O . SER A 1 113 ? 19.547 -6.102 -9.57 1 98.75 113 SER A O 1
ATOM 929 N N . LYS A 1 114 ? 17.453 -6.383 -8.992 1 98.5 114 LYS A N 1
ATOM 930 C CA . LYS A 1 114 ? 17.766 -6.762 -7.617 1 98.5 114 LYS A CA 1
ATOM 931 C C . LYS A 1 114 ? 17.609 -8.266 -7.414 1 98.5 114 LYS A C 1
ATOM 933 O O . LYS A 1 114 ? 17.609 -8.75 -6.281 1 98.5 114 LYS A O 1
ATOM 938 N N . ASN A 1 115 ? 17.281 -8.992 -8.461 1 98.75 115 ASN A N 1
ATOM 939 C CA . ASN A 1 115 ? 17.234 -10.453 -8.508 1 98.75 115 ASN A CA 1
ATOM 940 C C . ASN A 1 115 ? 16.031 -11 -7.754 1 98.75 115 ASN A C 1
ATOM 942 O O . ASN A 1 115 ? 16.109 -12.07 -7.141 1 98.75 115 ASN A O 1
ATOM 946 N N . PHE A 1 116 ? 15.031 -10.273 -7.746 1 98.88 116 PHE A N 1
ATOM 947 C CA . PHE A 1 116 ? 13.789 -10.766 -7.16 1 98.88 116 PHE A CA 1
ATOM 948 C C . PHE A 1 116 ? 13.195 -11.875 -8.016 1 98.88 116 PHE A C 1
ATOM 950 O O . PHE A 1 116 ? 13.359 -11.883 -9.234 1 98.88 116 PHE A O 1
ATOM 957 N N . LYS A 1 117 ? 12.555 -12.883 -7.34 1 98.88 117 LYS A N 1
ATOM 958 C CA . LYS A 1 117 ? 11.57 -13.703 -8.055 1 98.88 117 LYS A CA 1
ATOM 959 C C . LYS A 1 117 ? 10.305 -12.906 -8.352 1 98.88 117 LYS A C 1
ATOM 961 O O . LYS A 1 117 ? 9.703 -12.328 -7.441 1 98.88 117 LYS A O 1
ATOM 966 N N . ILE A 1 118 ? 9.953 -12.805 -9.594 1 98.94 118 ILE A N 1
ATOM 967 C CA . ILE A 1 118 ? 8.828 -11.969 -9.992 1 98.94 118 ILE A CA 1
ATOM 968 C C . ILE A 1 118 ? 7.711 -12.844 -10.562 1 98.94 118 ILE A C 1
ATOM 970 O O . ILE A 1 118 ? 7.922 -13.578 -11.523 1 98.94 118 ILE A O 1
ATOM 974 N N . VAL A 1 119 ? 6.578 -12.836 -9.906 1 98.94 119 VAL A N 1
ATOM 975 C CA . VAL A 1 119 ? 5.352 -13.422 -10.438 1 98.94 119 VAL A CA 1
ATOM 976 C C . VAL A 1 119 ? 4.566 -12.375 -11.219 1 98.94 119 VAL A C 1
ATOM 978 O O . VAL A 1 119 ? 3.971 -11.469 -10.625 1 98.94 119 VAL A O 1
ATOM 981 N N . TYR A 1 120 ? 4.578 -12.438 -12.516 1 98.88 120 TYR A N 1
ATOM 982 C CA . TYR A 1 120 ? 3.943 -11.445 -13.383 1 98.88 120 TYR A CA 1
ATOM 983 C C . TYR A 1 120 ? 2.574 -11.922 -13.844 1 98.88 120 TYR A C 1
ATOM 985 O O . TYR A 1 120 ? 2.471 -12.93 -14.555 1 98.88 120 TYR A O 1
ATOM 993 N N . CYS A 1 121 ? 1.563 -11.258 -13.477 1 98.75 121 CYS A N 1
ATOM 994 C CA . CYS A 1 121 ? 0.193 -11.656 -13.781 1 98.75 121 CYS A CA 1
ATOM 995 C C . CYS A 1 121 ? -0.281 -11.031 -15.086 1 98.75 121 CYS A C 1
ATOM 997 O O . CYS A 1 121 ? -0.054 -9.844 -15.336 1 98.75 121 CYS A O 1
ATOM 999 N N . ILE A 1 122 ? -0.93 -11.812 -15.875 1 98.56 122 ILE A N 1
ATOM 1000 C CA . ILE A 1 122 ? -1.544 -11.352 -17.109 1 98.56 122 ILE A CA 1
ATOM 1001 C C . ILE A 1 122 ? -2.957 -11.922 -17.234 1 98.56 122 ILE A C 1
ATOM 1003 O O . ILE A 1 122 ? -3.291 -12.914 -16.578 1 98.56 122 ILE A O 1
ATOM 1007 N N . GLY A 1 123 ? -3.783 -11.32 -17.984 1 97.69 123 GLY A N 1
ATOM 1008 C CA . GLY A 1 123 ? -5.152 -11.766 -18.172 1 97.69 123 GLY A CA 1
ATOM 1009 C C . GLY A 1 123 ? -6.004 -10.781 -18.953 1 97.69 123 GLY A C 1
ATOM 1010 O O . GLY A 1 123 ? -5.707 -9.586 -18.969 1 97.69 123 GLY A O 1
ATOM 1011 N N . GLU A 1 124 ? -7.008 -11.281 -19.562 1 97.19 124 GLU A N 1
ATOM 1012 C CA . GLU A 1 124 ? -7.891 -10.43 -20.359 1 97.19 124 GLU A CA 1
ATOM 1013 C C . GLU A 1 124 ? -9.273 -10.328 -19.734 1 97.19 124 GLU A C 1
ATOM 1015 O O . GLU A 1 124 ? -9.711 -11.242 -19.031 1 97.19 124 GLU A O 1
ATOM 1020 N N . GLU A 1 125 ? -9.898 -9.273 -20 1 95.12 125 GLU A N 1
ATOM 1021 C CA . GLU A 1 125 ? -11.297 -9.117 -19.609 1 95.12 125 GLU A CA 1
ATOM 1022 C C . GLU A 1 125 ? -12.211 -9.953 -20.5 1 95.12 125 GLU A C 1
ATOM 1024 O O . GLU A 1 125 ? -11.789 -10.438 -21.547 1 95.12 125 GLU A O 1
ATOM 1029 N N . LEU A 1 126 ? -13.453 -10.039 -20.047 1 93.44 126 LEU A N 1
ATOM 1030 C CA . LEU A 1 126 ? -14.461 -10.812 -20.781 1 93.44 126 LEU A CA 1
ATOM 1031 C C . LEU A 1 126 ? -14.672 -10.25 -22.172 1 93.44 126 LEU A C 1
ATOM 1033 O O . LEU A 1 126 ? -14.844 -11.008 -23.141 1 93.44 126 LEU A O 1
ATOM 1037 N N . THR A 1 127 ? -14.68 -8.93 -22.281 1 95.56 127 THR A N 1
ATOM 1038 C CA . THR A 1 127 ? -14.922 -8.273 -23.562 1 95.56 127 THR A CA 1
ATOM 1039 C C . THR A 1 127 ? -13.867 -8.688 -24.594 1 95.56 127 THR A C 1
ATOM 1041 O O . THR A 1 127 ? -14.172 -8.867 -25.766 1 95.56 127 THR A O 1
ATOM 1044 N N . THR A 1 128 ? -12.648 -8.867 -24.188 1 96.62 128 THR A N 1
ATOM 1045 C CA . THR A 1 128 ? -11.578 -9.328 -25.078 1 96.62 128 THR A CA 1
ATOM 1046 C C . THR A 1 128 ? -11.781 -10.789 -25.438 1 96.62 128 THR A C 1
ATOM 1048 O O . THR A 1 128 ? -11.617 -11.172 -26.609 1 96.62 128 THR A O 1
ATOM 1051 N N . ARG A 1 129 ? -12.133 -11.617 -24.453 1 94.25 129 ARG A N 1
ATOM 1052 C CA . ARG A 1 129 ? -12.367 -13.047 -24.656 1 94.25 129 ARG A CA 1
ATOM 1053 C C . ARG A 1 129 ? -13.477 -13.273 -25.672 1 94.25 129 ARG A C 1
ATOM 1055 O O . ARG A 1 129 ? -13.359 -14.148 -26.547 1 94.25 129 ARG A O 1
ATOM 1062 N N . GLU A 1 130 ? -14.477 -12.445 -25.594 1 94.94 130 GLU A N 1
ATOM 1063 C CA . GLU A 1 130 ? -15.656 -12.594 -26.453 1 94.94 130 GLU A CA 1
ATOM 1064 C C . GLU A 1 130 ? -15.336 -12.211 -27.891 1 94.94 130 GLU A C 1
ATOM 1066 O O . GLU A 1 130 ? -16.062 -12.602 -28.812 1 94.94 130 GLU A O 1
ATOM 1071 N N . LYS A 1 131 ? -14.266 -11.492 -28.125 1 97.31 131 LYS A N 1
ATOM 1072 C CA . LYS A 1 131 ? -13.844 -11.117 -29.469 1 97.31 131 LYS A CA 1
ATOM 1073 C C . LYS A 1 131 ? -13.164 -12.289 -30.172 1 97.31 131 LYS A C 1
ATOM 1075 O O . LYS A 1 131 ? -12.906 -12.227 -31.375 1 97.31 131 LYS A O 1
ATOM 1080 N N . GLY A 1 132 ? -12.852 -13.375 -29.406 1 96.25 132 GLY A N 1
ATOM 1081 C CA . GLY A 1 132 ? -12.258 -14.562 -30.016 1 96.25 132 GLY A CA 1
ATOM 1082 C C . GLY A 1 132 ? -10.82 -14.797 -29.562 1 96.25 132 GLY A C 1
ATOM 1083 O O . GLY A 1 132 ? -10.203 -13.922 -28.969 1 96.25 132 GLY A O 1
ATOM 1084 N N . PHE A 1 133 ? -10.336 -15.992 -29.859 1 97.06 133 PHE A N 1
ATOM 1085 C CA . PHE A 1 133 ? -9.047 -16.453 -29.359 1 97.06 133 PHE A CA 1
ATOM 1086 C C . PHE A 1 133 ? -7.918 -15.609 -29.953 1 97.06 133 PHE A C 1
ATOM 1088 O O . PHE A 1 133 ? -6.918 -15.344 -29.266 1 97.06 133 PHE A O 1
ATOM 1095 N N . LYS A 1 134 ? -8.086 -15.164 -31.156 1 97.94 134 LYS A N 1
ATOM 1096 C CA . LYS A 1 134 ? -7.074 -14.305 -31.75 1 97.94 134 LYS A CA 1
ATOM 1097 C C . LYS A 1 134 ? -6.895 -13.023 -30.953 1 97.94 134 LYS A C 1
ATOM 1099 O O . LYS A 1 134 ? -5.766 -12.586 -30.719 1 97.94 134 LYS A O 1
ATOM 1104 N N . ALA A 1 135 ? -7.961 -12.391 -30.531 1 98.12 135 ALA A N 1
ATOM 1105 C CA . ALA A 1 135 ? -7.922 -11.18 -29.719 1 98.12 135 ALA A CA 1
ATOM 1106 C C . ALA A 1 135 ? -7.258 -11.445 -28.375 1 98.12 135 ALA A C 1
ATOM 1108 O O . ALA A 1 135 ? -6.5 -10.617 -27.875 1 98.12 135 ALA A O 1
ATOM 1109 N N . VAL A 1 136 ? -7.559 -12.57 -27.844 1 97.88 136 VAL A N 1
ATOM 1110 C CA . VAL A 1 136 ? -6.961 -12.969 -26.578 1 97.88 136 VAL A CA 1
ATOM 1111 C C . VAL A 1 136 ? -5.449 -13.094 -26.734 1 97.88 136 VAL A C 1
ATOM 1113 O O . VAL A 1 136 ? -4.688 -12.555 -25.938 1 97.88 136 VAL A O 1
ATOM 1116 N N . LYS A 1 137 ? -5.023 -13.781 -27.797 1 98.38 137 LYS A N 1
ATOM 1117 C CA . LYS A 1 137 ? -3.6 -13.969 -28.062 1 98.38 137 LYS A CA 1
ATOM 1118 C C . LYS A 1 137 ? -2.881 -12.633 -28.188 1 98.38 137 LYS A C 1
ATOM 1120 O O . LYS A 1 137 ? -1.812 -12.438 -27.609 1 98.38 137 LYS A O 1
ATOM 1125 N N . GLU A 1 138 ? -3.479 -11.727 -28.922 1 98.25 138 GLU A N 1
ATOM 1126 C CA . GLU A 1 138 ? -2.883 -10.414 -29.141 1 98.25 138 GLU A CA 1
ATOM 1127 C C . GLU A 1 138 ? -2.787 -9.633 -27.828 1 98.25 138 GLU A C 1
ATOM 1129 O O . GLU A 1 138 ? -1.75 -9.039 -27.531 1 98.25 138 GLU A O 1
ATOM 1134 N N . PHE A 1 139 ? -3.828 -9.641 -27.109 1 98.19 139 PHE A N 1
ATOM 1135 C CA . PHE A 1 139 ? -3.895 -8.906 -25.859 1 98.19 139 PHE A CA 1
ATOM 1136 C C . PHE A 1 139 ? -2.848 -9.422 -24.875 1 98.19 139 PHE A C 1
ATOM 1138 O O . PHE A 1 139 ? -2.109 -8.633 -24.281 1 98.19 139 PHE A O 1
ATOM 1145 N N . LEU A 1 140 ? -2.766 -10.711 -24.719 1 98.44 140 LEU A N 1
ATOM 1146 C CA . LEU A 1 140 ? -1.824 -11.32 -23.781 1 98.44 140 LEU A CA 1
ATOM 1147 C C . LEU A 1 140 ? -0.386 -11.109 -24.234 1 98.44 140 LEU A C 1
ATOM 1149 O O . LEU A 1 140 ? 0.508 -10.891 -23.422 1 98.44 140 LEU A O 1
ATOM 1153 N N . SER A 1 141 ? -0.161 -11.242 -25.531 1 98.5 141 SER A N 1
ATOM 1154 C CA . SER A 1 141 ? 1.167 -10.984 -26.078 1 98.5 141 SER A CA 1
ATOM 1155 C C . SER A 1 141 ? 1.637 -9.57 -25.766 1 98.5 141 SER A C 1
ATOM 1157 O O . SER A 1 141 ? 2.801 -9.367 -25.422 1 98.5 141 SER A O 1
ATOM 1159 N N . GLU A 1 142 ? 0.742 -8.656 -25.891 1 97.81 142 GLU A N 1
ATOM 1160 C CA . GLU A 1 142 ? 1.068 -7.266 -25.594 1 97.81 142 GLU A CA 1
ATOM 1161 C C . GLU A 1 142 ? 1.473 -7.102 -24.125 1 97.81 142 GLU A C 1
ATOM 1163 O O . GLU A 1 142 ? 2.408 -6.359 -23.812 1 97.81 142 GLU A O 1
ATOM 1168 N N . GLN A 1 143 ? 0.78 -7.707 -23.234 1 98.06 143 GLN A N 1
ATOM 1169 C CA . GLN A 1 143 ? 1.124 -7.645 -21.812 1 98.06 143 GLN A CA 1
ATOM 1170 C C . GLN A 1 143 ? 2.514 -8.219 -21.562 1 98.06 143 GLN A C 1
ATOM 1172 O O . GLN A 1 143 ? 3.258 -7.711 -20.719 1 98.06 143 GLN A O 1
ATOM 1177 N N . LEU A 1 144 ? 2.883 -9.234 -22.297 1 98.38 144 LEU A N 1
ATOM 1178 C CA . LEU A 1 144 ? 4.148 -9.922 -22.094 1 98.38 144 LEU A CA 1
ATOM 1179 C C . LEU A 1 144 ? 5.297 -9.172 -22.75 1 98.38 144 LEU A C 1
ATOM 1181 O O . LEU A 1 144 ? 6.457 -9.328 -22.359 1 98.38 144 LEU A O 1
ATOM 1185 N N . GLU A 1 145 ? 5.039 -8.383 -23.75 1 96.56 145 GLU A N 1
ATOM 1186 C CA . GLU A 1 145 ? 6.062 -7.605 -24.438 1 96.56 145 GLU A CA 1
ATOM 1187 C C . GLU A 1 145 ? 6.707 -6.59 -23.5 1 96.56 145 GLU A C 1
ATOM 1189 O O . GLU A 1 145 ? 7.809 -6.098 -23.766 1 96.56 145 GLU A O 1
ATOM 1194 N N . ASN A 1 146 ? 6.098 -6.324 -22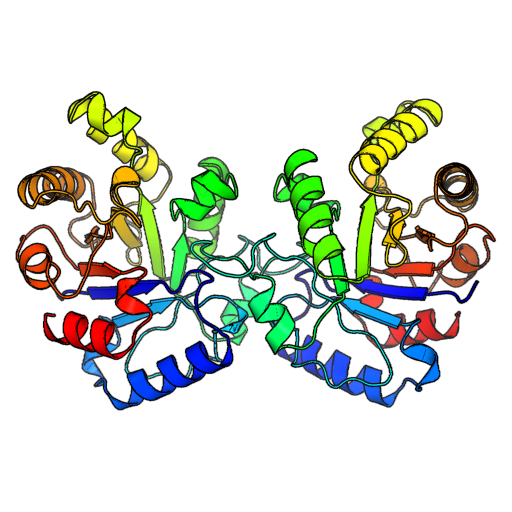.438 1 92.62 146 ASN A N 1
ATOM 1195 C CA . ASN A 1 146 ? 6.48 -5.281 -21.484 1 92.62 146 ASN A CA 1
ATOM 1196 C C . ASN A 1 146 ? 7.613 -5.742 -20.578 1 92.62 146 ASN A C 1
ATOM 1198 O O . ASN A 1 146 ? 8.203 -4.934 -19.859 1 92.62 146 ASN A O 1
ATOM 1202 N N . ILE A 1 147 ? 7.965 -7.055 -20.594 1 97.81 147 ILE A N 1
ATOM 1203 C CA . ILE A 1 147 ? 8.906 -7.566 -19.609 1 97.81 147 ILE A CA 1
ATOM 1204 C C . ILE A 1 147 ? 9.945 -8.453 -20.281 1 97.81 147 ILE A C 1
ATOM 1206 O O . ILE A 1 147 ? 9.773 -8.836 -21.453 1 97.81 147 ILE A O 1
ATOM 1210 N N . ASP A 1 148 ? 11.07 -8.758 -19.594 1 98.44 148 ASP A N 1
ATOM 1211 C CA . ASP A 1 148 ? 12.117 -9.664 -20.062 1 98.44 148 ASP A CA 1
ATOM 1212 C C . ASP A 1 148 ? 11.719 -11.125 -19.844 1 98.44 148 ASP A C 1
ATOM 1214 O O . ASP A 1 148 ? 11.852 -11.648 -18.734 1 98.44 148 ASP A O 1
ATOM 1218 N N . LEU A 1 149 ? 11.367 -11.844 -20.906 1 98.5 149 LEU A N 1
ATOM 1219 C CA . LEU A 1 149 ? 10.859 -13.203 -20.812 1 98.5 149 LEU A CA 1
ATOM 1220 C C . LEU A 1 149 ? 12 -14.188 -20.562 1 98.5 149 LEU A C 1
ATOM 1222 O O . LEU A 1 149 ? 11.75 -15.352 -20.219 1 98.5 149 LEU A O 1
ATOM 1226 N N . ASN A 1 150 ? 13.203 -13.734 -20.641 1 98.06 150 ASN A N 1
ATOM 1227 C CA . ASN A 1 150 ? 14.344 -14.617 -20.406 1 98.06 150 ASN A CA 1
ATOM 1228 C C . ASN A 1 150 ? 14.859 -14.5 -18.969 1 98.06 150 ASN A C 1
ATOM 1230 O O . ASN A 1 150 ? 15.828 -15.164 -18.594 1 98.06 150 ASN A O 1
ATOM 1234 N N . TYR A 1 151 ? 14.227 -13.586 -18.203 1 98.69 151 TYR A N 1
ATOM 1235 C CA . TYR A 1 151 ? 14.609 -13.461 -16.797 1 98.69 151 TYR A CA 1
ATOM 1236 C C . TYR A 1 151 ? 14.445 -14.789 -16.062 1 98.69 151 TYR A C 1
ATOM 1238 O O . TYR A 1 151 ? 13.352 -15.352 -16.016 1 98.69 151 TYR A O 1
ATOM 1246 N N . PRO A 1 152 ? 15.492 -15.406 -15.477 1 98.19 152 PRO A N 1
ATOM 1247 C CA . PRO A 1 152 ? 15.453 -16.766 -14.938 1 98.19 152 PRO A CA 1
ATOM 1248 C C . PRO A 1 152 ? 14.539 -16.891 -13.727 1 98.19 152 PRO A C 1
ATOM 1250 O O . PRO A 1 152 ? 14.07 -18 -13.414 1 98.19 152 PRO A O 1
ATOM 1253 N N . ASN A 1 153 ? 14.289 -15.766 -13.047 1 98.44 153 ASN A N 1
ATOM 1254 C CA . ASN A 1 153 ? 13.453 -15.82 -11.852 1 98.44 153 ASN A CA 1
ATOM 1255 C C . ASN A 1 153 ? 12.039 -15.336 -12.133 1 98.44 153 ASN A C 1
ATOM 1257 O O . ASN A 1 153 ? 11.336 -14.891 -11.227 1 98.44 153 ASN A O 1
ATOM 1261 N N . LEU A 1 154 ? 11.609 -15.406 -13.398 1 98.69 154 LEU A N 1
ATOM 1262 C CA . LEU A 1 154 ? 10.273 -15.023 -13.82 1 98.69 154 LEU A CA 1
ATOM 1263 C C . LEU A 1 154 ? 9.305 -16.188 -13.672 1 98.69 154 LEU A C 1
ATOM 1265 O O . LEU A 1 154 ? 9.633 -17.328 -14.016 1 98.69 154 LEU A O 1
ATOM 1269 N N . VAL A 1 155 ? 8.203 -15.969 -13.07 1 98.75 155 VAL A N 1
ATOM 1270 C CA . VAL A 1 155 ? 7.008 -16.812 -13.125 1 98.75 155 VAL A CA 1
ATOM 1271 C C . VAL A 1 155 ? 5.852 -16.016 -13.742 1 98.75 155 VAL A C 1
ATOM 1273 O O . VAL A 1 155 ? 5.652 -14.852 -13.422 1 98.75 155 VAL A O 1
ATOM 1276 N N . VAL A 1 156 ? 5.156 -16.562 -14.656 1 98.81 156 VAL A N 1
ATOM 1277 C CA . VAL A 1 156 ? 3.99 -15.906 -15.234 1 98.81 156 VAL A CA 1
ATOM 1278 C C . VAL A 1 156 ? 2.715 -16.578 -14.719 1 98.81 156 VAL A C 1
ATOM 1280 O O . VAL A 1 156 ? 2.637 -17.797 -14.641 1 98.81 156 VAL A O 1
ATOM 1283 N N . ALA A 1 157 ? 1.781 -15.828 -14.297 1 98.75 157 ALA A N 1
ATOM 1284 C CA . ALA A 1 157 ? 0.466 -16.312 -13.883 1 98.75 157 ALA A CA 1
ATOM 1285 C C . ALA A 1 157 ? -0.627 -15.789 -14.812 1 98.75 157 ALA A C 1
ATOM 1287 O O . ALA A 1 157 ? -0.843 -14.578 -14.898 1 98.75 157 ALA A O 1
ATOM 1288 N N . TYR A 1 158 ? -1.289 -16.656 -15.492 1 98.56 158 TYR A N 1
ATOM 1289 C CA . TYR A 1 158 ? -2.441 -16.312 -16.312 1 98.56 158 TYR A CA 1
ATOM 1290 C C . TYR A 1 158 ? -3.725 -16.328 -15.492 1 98.56 158 TYR A C 1
ATOM 1292 O O . TYR A 1 158 ? -4.105 -17.359 -14.945 1 98.56 158 TYR A O 1
ATOM 1300 N N . GLU A 1 159 ? -4.285 -15.156 -15.43 1 96.75 159 GLU A N 1
ATOM 1301 C CA . GLU A 1 159 ? -5.523 -14.961 -14.68 1 96.75 159 GLU A CA 1
ATOM 1302 C C . GLU A 1 159 ? -6.605 -14.328 -15.547 1 96.75 159 GLU A C 1
ATOM 1304 O O . GLU A 1 159 ? -6.781 -13.109 -15.531 1 96.75 159 GLU A O 1
ATOM 1309 N N . PRO A 1 160 ? -7.367 -15.195 -16.25 1 95.31 160 PRO A N 1
ATOM 1310 C CA . PRO A 1 160 ? -8.477 -14.578 -16.984 1 95.31 160 PRO A CA 1
ATOM 1311 C C . PRO A 1 160 ? -9.422 -13.797 -16.062 1 95.31 160 PRO A C 1
ATOM 1313 O O . PRO A 1 160 ? -10.117 -14.383 -15.242 1 95.31 160 PRO A O 1
ATOM 1316 N N . ILE A 1 161 ? -9.461 -12.531 -16.266 1 92.94 161 ILE A N 1
ATOM 1317 C CA . ILE A 1 161 ? -10.125 -11.617 -15.336 1 92.94 161 ILE A CA 1
ATOM 1318 C C . ILE A 1 161 ? -11.602 -11.977 -15.219 1 92.94 161 ILE A C 1
ATOM 1320 O O . ILE A 1 161 ? -12.188 -11.867 -14.141 1 92.94 161 ILE A O 1
ATOM 1324 N N . TRP A 1 162 ? -12.203 -12.453 -16.281 1 87.06 162 TRP A N 1
ATOM 1325 C CA . TRP A 1 162 ? -13.617 -12.812 -16.328 1 87.06 162 TRP A CA 1
ATOM 1326 C C . TRP A 1 162 ? -13.898 -14.031 -15.469 1 87.06 162 TRP A C 1
ATOM 1328 O O . TRP A 1 162 ? -15.055 -14.328 -15.156 1 87.06 162 TRP A O 1
ATOM 1338 N N . ALA A 1 163 ? -12.914 -14.695 -15.031 1 81.25 163 ALA A N 1
ATOM 1339 C CA . ALA A 1 163 ? -13.086 -15.906 -14.227 1 81.25 163 ALA A CA 1
ATOM 1340 C C . ALA A 1 163 ? -12.695 -15.664 -12.773 1 81.25 163 ALA A C 1
ATOM 1342 O O . ALA A 1 163 ? -12.836 -16.547 -11.93 1 81.25 163 ALA A O 1
ATOM 1343 N N . ILE A 1 164 ? -12.227 -14.531 -12.477 1 80.12 164 ILE A N 1
ATOM 1344 C CA . ILE A 1 164 ? -11.758 -14.25 -11.125 1 80.12 164 ILE A CA 1
ATOM 1345 C C . ILE A 1 164 ? -12.945 -13.938 -10.219 1 80.12 164 ILE A C 1
ATOM 1347 O O . ILE A 1 164 ? -13.766 -13.078 -10.547 1 80.12 164 ILE A O 1
ATOM 1351 N N . GLY A 1 165 ? -12.953 -14.555 -9.086 1 69.75 165 GLY A N 1
ATOM 1352 C CA . GLY A 1 165 ? -13.938 -14.258 -8.055 1 69.75 165 GLY A CA 1
ATOM 1353 C C . GLY A 1 165 ? -15.359 -14.609 -8.469 1 69.75 165 GLY A C 1
ATOM 1354 O O . GLY A 1 165 ? -16.312 -14.203 -7.809 1 69.75 165 GLY A O 1
ATOM 1355 N N . THR A 1 166 ? -15.398 -15.133 -9.688 1 70.38 166 THR A N 1
ATOM 1356 C CA . THR A 1 166 ? -16.703 -15.594 -10.141 1 70.38 166 THR A CA 1
ATOM 1357 C C . THR A 1 166 ? -16.859 -17.094 -9.93 1 70.38 166 THR A C 1
ATOM 1359 O O . THR A 1 166 ? -15.867 -17.797 -9.68 1 70.38 166 THR A O 1
ATOM 1362 N N . LYS A 1 167 ? -17.859 -17.578 -9.641 1 65.38 167 LYS A N 1
ATOM 1363 C CA . LYS A 1 167 ? -18.062 -19.031 -9.547 1 65.38 167 LYS A CA 1
ATOM 1364 C C . LYS A 1 167 ? -17.984 -19.688 -10.922 1 65.38 167 LYS A C 1
ATOM 1366 O O . LYS A 1 167 ? -18.156 -20.891 -11.047 1 65.38 167 LYS A O 1
ATOM 1371 N N . LYS A 1 168 ? -17.594 -18.797 -11.875 1 69.88 168 LYS A N 1
ATOM 1372 C CA . LYS A 1 168 ? -17.453 -19.359 -13.219 1 69.88 168 LYS A CA 1
ATOM 1373 C C . LYS A 1 168 ? -15.992 -19.578 -13.578 1 69.88 168 LYS A C 1
ATOM 1375 O O . LYS A 1 168 ? -15.234 -18.625 -13.734 1 69.88 168 LYS A O 1
ATOM 1380 N N . SER A 1 169 ? -15.617 -20.75 -13.609 1 77.44 169 SER A N 1
ATOM 1381 C CA . SER A 1 169 ? -14.266 -21.125 -14 1 77.44 169 SER A CA 1
ATOM 1382 C C . SER A 1 169 ? -14.172 -21.375 -15.508 1 77.44 169 SER A C 1
ATOM 1384 O O . SER A 1 169 ? -15.156 -21.766 -16.141 1 77.44 169 SER A O 1
ATOM 1386 N N . ALA A 1 170 ? -13.008 -20.969 -16.016 1 87.75 170 ALA A N 1
ATOM 1387 C CA . ALA A 1 170 ? -12.75 -21.328 -17.406 1 87.75 170 ALA A CA 1
ATOM 1388 C C . ALA A 1 170 ? -12.828 -22.828 -17.625 1 87.75 170 ALA A C 1
ATOM 1390 O O . ALA A 1 170 ? -12.562 -23.609 -16.688 1 87.75 170 ALA A O 1
ATOM 1391 N N . SER A 1 171 ? -13.219 -23.234 -18.812 1 91.69 171 SER A N 1
ATOM 1392 C CA . SER A 1 171 ? -13.219 -24.656 -19.109 1 91.69 171 SER A CA 1
ATOM 1393 C C . SER A 1 171 ? -11.797 -25.203 -19.219 1 91.69 171 SER A C 1
ATOM 1395 O O . SER A 1 171 ? -10.859 -24.453 -19.5 1 91.69 171 SER A O 1
ATOM 1397 N N . LEU A 1 172 ? -11.664 -26.484 -19 1 95.19 172 LEU A N 1
ATOM 1398 C CA . LEU A 1 172 ? -10.359 -27.109 -19.141 1 95.19 172 LEU A CA 1
ATOM 1399 C C . LEU A 1 172 ? -9.805 -26.922 -20.547 1 95.19 172 LEU A C 1
ATOM 1401 O O . LEU A 1 172 ? -8.602 -26.75 -20.734 1 95.19 172 LEU A O 1
ATOM 1405 N N . GLU A 1 173 ? -10.703 -26.938 -21.453 1 95.12 173 GLU A N 1
ATOM 1406 C CA . GLU A 1 173 ? -10.312 -26.719 -22.844 1 95.12 173 GLU A CA 1
ATOM 1407 C C . GLU A 1 173 ? -9.75 -25.312 -23.047 1 95.12 173 GLU A C 1
ATOM 1409 O O . GLU A 1 173 ? -8.727 -25.141 -23.719 1 95.12 173 GLU A O 1
ATOM 1414 N N . ASP A 1 174 ? -10.445 -24.312 -22.5 1 94.5 174 ASP A N 1
ATOM 1415 C CA . ASP A 1 174 ? -9.969 -22.938 -22.594 1 94.5 174 ASP A CA 1
ATOM 1416 C C . ASP A 1 174 ? -8.594 -22.781 -21.938 1 94.5 174 ASP A C 1
ATOM 1418 O O . ASP A 1 174 ? -7.723 -22.109 -22.484 1 94.5 174 ASP A O 1
ATOM 1422 N N . ILE A 1 175 ? -8.43 -23.375 -20.797 1 97.25 175 ILE A N 1
ATOM 1423 C CA . ILE A 1 175 ? -7.156 -23.328 -20.094 1 97.25 175 ILE A CA 1
ATOM 1424 C C . ILE A 1 175 ? -6.07 -23.984 -20.953 1 97.25 175 ILE A C 1
ATOM 1426 O O . ILE A 1 175 ? -4.992 -23.406 -21.141 1 97.25 175 ILE A O 1
ATOM 1430 N N . TYR A 1 176 ? -6.387 -25.156 -21.438 1 97.31 176 TYR A N 1
ATOM 1431 C CA . TYR A 1 176 ? -5.449 -25.891 -22.281 1 97.31 176 TYR A CA 1
ATOM 1432 C C . TYR A 1 176 ? -5.004 -25.062 -23.469 1 97.31 176 TYR A C 1
ATOM 1434 O O . TYR A 1 176 ? -3.805 -24.938 -23.734 1 97.31 176 TYR A O 1
ATOM 1442 N N . LEU A 1 177 ? -5.938 -24.438 -24.156 1 97.19 177 LEU A N 1
ATOM 1443 C CA . LEU A 1 177 ? -5.648 -23.672 -25.375 1 97.19 177 LEU A CA 1
ATOM 1444 C C . LEU A 1 177 ? -4.832 -22.422 -25.047 1 97.19 177 LEU A C 1
ATOM 1446 O O . LEU A 1 177 ? -3.822 -22.156 -25.703 1 97.19 177 LEU A O 1
ATOM 1450 N N . THR A 1 178 ? -5.25 -21.688 -24.078 1 98 178 THR A N 1
ATOM 1451 C CA . THR A 1 178 ? -4.574 -20.438 -23.75 1 98 178 THR A CA 1
ATOM 1452 C C . THR A 1 178 ? -3.18 -20.703 -23.203 1 98 178 THR A C 1
ATOM 1454 O O . THR A 1 178 ? -2.209 -20.047 -23.594 1 98 178 THR A O 1
ATOM 1457 N N . HIS A 1 179 ? -3.066 -21.656 -22.297 1 98.38 179 HIS A N 1
ATOM 1458 C CA . HIS A 1 179 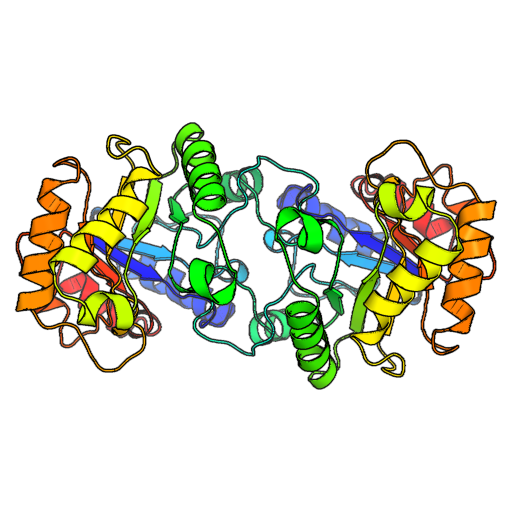? -1.763 -22.016 -21.75 1 98.38 179 HIS A CA 1
ATOM 1459 C C . HIS A 1 179 ? -0.843 -22.562 -22.844 1 98.38 179 HIS A C 1
ATOM 1461 O O . HIS A 1 179 ? 0.355 -22.266 -22.844 1 98.38 179 HIS A O 1
ATOM 1467 N N . GLY A 1 180 ? -1.408 -23.406 -23.656 1 97.94 180 GLY A N 1
ATOM 1468 C CA . GLY A 1 180 ? -0.623 -23.891 -24.781 1 97.94 180 GLY A CA 1
ATOM 1469 C C . GLY A 1 180 ? -0.008 -22.766 -25.609 1 97.94 180 GLY A C 1
ATOM 1470 O O . GLY A 1 180 ? 1.172 -22.828 -25.953 1 97.94 180 GLY A O 1
ATOM 1471 N N . PHE A 1 181 ? -0.796 -21.797 -25.891 1 98.38 181 PHE A N 1
ATOM 1472 C CA . PHE A 1 181 ? -0.32 -20.641 -26.641 1 98.38 181 PHE A CA 1
ATOM 1473 C C . PHE A 1 181 ? 0.784 -19.922 -25.875 1 98.38 181 PHE A C 1
ATOM 1475 O O . PHE A 1 181 ? 1.833 -19.609 -26.438 1 98.38 181 PHE A O 1
ATOM 1482 N N . LEU A 1 182 ? 0.56 -19.656 -24.594 1 98.56 182 LEU A N 1
ATOM 1483 C CA . LEU A 1 182 ? 1.514 -18.922 -23.781 1 98.56 182 LEU A CA 1
ATOM 1484 C C . LEU A 1 182 ? 2.838 -19.672 -23.672 1 98.56 182 LEU A C 1
ATOM 1486 O O . LEU A 1 182 ? 3.906 -19.047 -23.656 1 98.56 182 LEU A O 1
ATOM 1490 N N . LYS A 1 183 ? 2.779 -21.016 -23.625 1 97.94 183 LYS A N 1
ATOM 1491 C CA . LYS A 1 183 ? 3.99 -21.828 -23.547 1 97.94 183 LYS A CA 1
ATOM 1492 C C . LYS A 1 183 ? 4.836 -21.672 -24.812 1 97.94 183 LYS A C 1
ATOM 1494 O O . LYS A 1 183 ? 6.059 -21.844 -24.766 1 97.94 183 LYS A O 1
ATOM 1499 N N . GLN A 1 184 ? 4.168 -21.312 -25.859 1 97.25 184 GLN A N 1
ATOM 1500 C CA . GLN A 1 184 ? 4.895 -21.109 -27.125 1 97.25 184 GLN A CA 1
ATOM 1501 C C . GLN A 1 184 ? 5.672 -19.797 -27.094 1 97.25 184 GLN A C 1
ATOM 1503 O O . GLN A 1 184 ? 6.672 -19.656 -27.812 1 97.25 184 GLN A O 1
ATOM 1508 N N . ILE A 1 185 ? 5.195 -18.875 -26.344 1 96.69 185 ILE A N 1
ATOM 1509 C CA . ILE A 1 185 ? 5.773 -17.531 -26.281 1 96.69 185 ILE A CA 1
ATOM 1510 C C . ILE A 1 185 ? 6.852 -17.484 -25.203 1 96.69 185 ILE A C 1
ATOM 1512 O O . ILE A 1 185 ? 7.895 -16.859 -25.391 1 96.69 185 ILE A O 1
ATOM 1516 N N . LEU A 1 186 ? 6.648 -18.125 -24.141 1 97.75 186 LEU A N 1
ATOM 1517 C CA . LEU A 1 186 ? 7.496 -18.031 -22.953 1 97.75 186 LEU A CA 1
ATOM 1518 C C . LEU A 1 186 ? 8.734 -18.906 -23.109 1 97.75 186 LEU A C 1
ATOM 1520 O O . LEU A 1 186 ? 8.734 -19.875 -23.875 1 97.75 186 LEU A O 1
ATOM 1524 N N . ASN A 1 187 ? 9.797 -18.469 -22.375 1 95.25 187 ASN A N 1
ATOM 1525 C CA . ASN A 1 187 ? 10.938 -19.375 -22.234 1 95.25 187 ASN A CA 1
ATOM 1526 C C . ASN A 1 187 ? 10.516 -20.719 -21.641 1 95.25 187 ASN A C 1
ATOM 1528 O O . ASN A 1 187 ? 9.688 -20.766 -20.734 1 95.25 187 ASN A O 1
ATOM 1532 N N . GLN A 1 188 ? 11.07 -21.797 -22.109 1 93.69 188 GLN A N 1
ATOM 1533 C CA . GLN A 1 188 ? 10.711 -23.156 -21.703 1 93.69 188 GLN A CA 1
ATOM 1534 C C . GLN A 1 188 ? 10.875 -23.328 -20.203 1 93.69 188 GLN A C 1
ATOM 1536 O O . GLN A 1 188 ? 10.148 -24.109 -19.578 1 93.69 188 GLN A O 1
ATOM 1541 N N . LYS A 1 189 ? 11.727 -22.594 -19.656 1 95.31 189 LYS A N 1
ATOM 1542 C CA . LYS A 1 189 ? 12.047 -22.766 -18.234 1 95.31 189 LYS A CA 1
ATOM 1543 C C . LYS A 1 189 ? 11.133 -21.906 -17.359 1 95.31 189 LYS A C 1
ATOM 1545 O O . LYS A 1 189 ? 11.133 -22.047 -16.141 1 95.31 189 LYS A O 1
ATOM 1550 N N . THR A 1 190 ? 10.383 -21 -17.953 1 97.88 190 THR A N 1
ATOM 1551 C CA . THR A 1 190 ? 9.523 -20.094 -17.188 1 97.88 190 THR A CA 1
ATOM 1552 C C . THR A 1 190 ? 8.258 -20.812 -16.734 1 97.88 190 THR A C 1
ATOM 1554 O O . THR A 1 190 ? 7.445 -21.25 -17.547 1 97.88 190 THR A O 1
ATOM 1557 N N . PRO A 1 191 ? 8.094 -20.953 -15.422 1 98.5 191 PRO A N 1
ATOM 1558 C CA . PRO A 1 191 ? 6.84 -21.531 -14.961 1 98.5 191 PRO A CA 1
ATOM 1559 C C . PRO A 1 191 ? 5.617 -20.703 -15.344 1 98.5 191 PRO A C 1
ATOM 1561 O O . PRO A 1 191 ? 5.664 -19.484 -15.312 1 98.5 191 PRO A O 1
ATOM 1564 N N . LEU A 1 192 ? 4.566 -21.391 -15.781 1 98.75 192 LEU A N 1
ATOM 1565 C CA . LEU A 1 192 ? 3.287 -20.781 -16.141 1 98.75 192 LEU A CA 1
ATOM 1566 C C . LEU A 1 192 ? 2.168 -21.312 -15.242 1 98.75 192 LEU A C 1
ATOM 1568 O O . LEU A 1 192 ? 1.857 -22.5 -15.266 1 98.75 192 LEU A O 1
ATOM 1572 N N . LEU A 1 193 ? 1.58 -20.391 -14.469 1 98.75 193 LEU A N 1
ATOM 1573 C CA . LEU A 1 193 ? 0.534 -20.734 -13.516 1 98.75 193 LEU A CA 1
ATOM 1574 C C . LEU A 1 193 ? -0.839 -20.344 -14.039 1 98.75 193 LEU A C 1
ATOM 1576 O O . LEU A 1 193 ? -0.951 -19.438 -14.875 1 98.75 193 LEU A O 1
ATOM 1580 N N . TYR A 1 194 ? -1.832 -21.062 -13.562 1 98.31 194 TYR A N 1
ATOM 1581 C CA . TYR A 1 194 ? -3.219 -20.672 -13.812 1 98.31 194 TYR A CA 1
ATOM 1582 C C . TYR A 1 194 ? -3.863 -20.109 -12.555 1 98.31 194 TYR A C 1
ATOM 1584 O O . TYR A 1 194 ? -3.709 -20.672 -11.469 1 98.31 194 TYR A O 1
ATOM 1592 N N . GLY A 1 195 ? -4.598 -18.938 -12.672 1 96.88 195 GLY A N 1
ATOM 1593 C CA . GLY A 1 195 ? -5.141 -18.297 -11.484 1 96.88 195 GLY A CA 1
ATOM 1594 C C . GLY A 1 195 ? -6.59 -17.891 -11.641 1 96.88 195 GLY A C 1
ATOM 1595 O O . GLY A 1 195 ? -7.047 -16.938 -10.992 1 96.88 195 GLY A O 1
ATOM 1596 N N . GLY A 1 196 ? -7.375 -18.547 -12.445 1 94.56 196 GLY A N 1
ATOM 1597 C CA . GLY A 1 196 ? -8.781 -18.203 -12.594 1 94.56 196 GLY A CA 1
ATOM 1598 C C . GLY A 1 196 ? -9.695 -19.109 -11.789 1 94.56 196 GLY A C 1
ATOM 1599 O O . GLY A 1 196 ? -9.992 -20.234 -12.211 1 94.56 196 GLY A O 1
ATOM 1600 N N . SER A 1 197 ? -10.18 -18.625 -10.656 1 93.62 197 SER A N 1
ATOM 1601 C CA . SER A 1 197 ? -11.188 -19.266 -9.812 1 93.62 197 SER A CA 1
ATOM 1602 C C . SER A 1 197 ? -10.781 -20.703 -9.477 1 93.62 197 SER A C 1
ATOM 1604 O O . SER A 1 197 ? -11.586 -21.625 -9.633 1 93.62 197 SER A O 1
ATOM 1606 N N . VAL A 1 198 ? -9.602 -20.922 -9.094 1 96.62 198 VAL A N 1
ATOM 1607 C CA . VAL A 1 198 ? -9.102 -22.219 -8.648 1 96.62 198 VAL A CA 1
ATOM 1608 C C . VAL A 1 198 ? -9.648 -22.547 -7.262 1 96.62 198 VAL A C 1
ATOM 1610 O O . VAL A 1 198 ? -9.703 -21.672 -6.395 1 96.62 198 VAL A O 1
ATOM 1613 N N . ASN A 1 199 ? -10.117 -23.688 -7.082 1 96 199 ASN A N 1
ATOM 1614 C CA . ASN A 1 199 ? -10.602 -24.172 -5.797 1 96 199 ASN A CA 1
ATOM 1615 C C . ASN A 1 199 ? -10.32 -25.656 -5.609 1 96 199 ASN A C 1
ATOM 1617 O O . ASN A 1 199 ? -9.688 -26.281 -6.461 1 96 199 ASN A O 1
ATOM 1621 N N . THR A 1 200 ? -10.766 -26.219 -4.465 1 97.19 200 THR A N 1
ATOM 1622 C CA . THR A 1 200 ? -10.43 -27.609 -4.121 1 97.19 200 THR A CA 1
ATOM 1623 C C . THR A 1 200 ? -11.102 -28.578 -5.082 1 97.19 200 THR A C 1
ATOM 1625 O O . THR A 1 200 ? -10.625 -29.703 -5.262 1 97.19 200 THR A O 1
ATOM 1628 N N . GLN A 1 201 ? -12.109 -28.141 -5.762 1 95.88 201 GLN A N 1
ATOM 1629 C CA . GLN A 1 201 ? -12.875 -29.031 -6.625 1 95.88 201 GLN A CA 1
ATOM 1630 C C . GLN A 1 201 ? -12.242 -29.141 -8.016 1 95.88 201 GLN A C 1
ATOM 1632 O O . GLN A 1 201 ? -12.367 -30.156 -8.688 1 95.88 201 GLN A O 1
ATOM 1637 N N . ASN A 1 202 ? -11.57 -28.078 -8.477 1 96.44 202 ASN A N 1
ATOM 1638 C CA . ASN A 1 202 ? -11.102 -28.078 -9.852 1 96.44 202 ASN A CA 1
ATOM 1639 C C . ASN A 1 202 ? -9.578 -28.109 -9.93 1 96.44 202 ASN A C 1
ATOM 1641 O O . ASN A 1 202 ? -9.008 -28.344 -11 1 96.44 202 ASN A O 1
ATOM 1645 N N . ALA A 1 203 ? -8.883 -27.953 -8.812 1 97.75 203 ALA A N 1
ATOM 1646 C CA . ALA A 1 203 ? -7.434 -27.781 -8.773 1 97.75 203 ALA A CA 1
ATOM 1647 C C . ALA A 1 203 ? -6.719 -28.984 -9.367 1 97.75 203 ALA A C 1
ATOM 1649 O O . ALA A 1 203 ? -5.793 -28.844 -10.164 1 97.75 203 ALA A O 1
ATOM 1650 N N . LYS A 1 204 ? -7.141 -30.125 -9.016 1 97.75 204 LYS A N 1
ATOM 1651 C CA . LYS A 1 204 ? -6.477 -31.344 -9.461 1 97.75 204 LYS A CA 1
ATOM 1652 C C . LYS A 1 204 ? -6.547 -31.484 -10.977 1 97.75 204 LYS A C 1
ATOM 1654 O O . LYS A 1 204 ? -5.543 -31.797 -11.625 1 97.75 204 LYS A O 1
ATOM 1659 N N . GLU A 1 205 ? -7.723 -31.266 -11.492 1 97.5 205 GLU A N 1
ATOM 1660 C CA . GLU A 1 205 ? -7.914 -31.375 -12.938 1 97.5 205 GLU A CA 1
ATOM 1661 C C . GLU A 1 205 ? -7.102 -30.328 -13.688 1 97.5 205 GLU A C 1
ATOM 1663 O O . GLU A 1 205 ? -6.527 -30.625 -14.742 1 97.5 205 GLU A O 1
ATOM 1668 N N . ILE A 1 206 ? -7.062 -29.141 -13.203 1 97.69 206 ILE A N 1
ATOM 1669 C CA . ILE A 1 206 ? -6.312 -28.062 -13.836 1 97.69 206 ILE A CA 1
ATOM 1670 C C . ILE A 1 206 ? -4.824 -28.391 -13.828 1 97.69 206 ILE A C 1
ATOM 1672 O O . ILE A 1 206 ? -4.141 -28.25 -14.844 1 97.69 206 ILE A O 1
ATOM 1676 N N . LEU A 1 207 ? -4.348 -28.922 -12.688 1 97.94 207 LEU A N 1
ATOM 1677 C CA . LEU A 1 207 ? -2.945 -29.297 -12.555 1 97.94 207 LEU A CA 1
ATOM 1678 C C . LEU A 1 207 ? -2.598 -30.438 -13.508 1 97.94 207 LEU A C 1
ATOM 1680 O O . LEU A 1 207 ? -1.426 -30.656 -13.82 1 97.94 207 LEU A O 1
ATOM 1684 N N . GLY A 1 208 ? -3.592 -31.125 -13.906 1 97.06 208 GLY A N 1
ATOM 1685 C CA . GLY A 1 208 ? -3.396 -32.25 -14.797 1 97.06 208 GLY A CA 1
ATOM 1686 C C . GLY A 1 208 ? -3.096 -31.844 -16.219 1 97.06 208 GLY A C 1
ATOM 1687 O O . GLY A 1 208 ? -2.637 -32.656 -17.031 1 97.06 208 GLY A O 1
ATOM 1688 N N . ILE A 1 209 ? -3.402 -30.625 -16.578 1 97 209 ILE A N 1
ATOM 1689 C CA . ILE A 1 209 ? -3.076 -30.109 -17.891 1 97 209 ILE A CA 1
ATOM 1690 C C . ILE A 1 209 ? -1.566 -29.906 -18.016 1 97 209 ILE A C 1
ATOM 1692 O O . ILE A 1 209 ? -0.961 -29.203 -17.203 1 97 209 ILE A O 1
ATOM 1696 N N . ASP A 1 210 ? -0.885 -30.422 -18.969 1 95.44 210 ASP A N 1
ATOM 1697 C CA . ASP A 1 210 ? 0.567 -30.484 -19.109 1 95.44 210 ASP A CA 1
ATOM 1698 C C . ASP A 1 210 ? 1.179 -29.078 -19.109 1 95.44 210 ASP A C 1
ATOM 1700 O O . ASP A 1 210 ? 2.258 -28.875 -18.562 1 95.44 210 ASP A O 1
ATOM 1704 N N . SER A 1 211 ? 0.458 -28.141 -19.734 1 96.25 211 SER A N 1
ATOM 1705 C CA . SER A 1 211 ? 1.005 -26.797 -19.922 1 96.25 211 SER A CA 1
ATOM 1706 C C . SER A 1 211 ? 0.82 -25.953 -18.656 1 96.25 211 SER A C 1
ATOM 1708 O O . SER A 1 211 ? 1.241 -24.797 -18.625 1 96.25 211 SER A O 1
ATOM 1710 N N . VAL A 1 212 ? 0.198 -26.5 -17.656 1 98.06 212 VAL A N 1
ATOM 1711 C CA . VAL A 1 212 ? -0.003 -25.797 -16.391 1 98.06 212 VAL A CA 1
ATOM 1712 C C . VAL A 1 212 ? 1.066 -26.219 -15.383 1 98.06 212 VAL A C 1
ATOM 1714 O O . VAL A 1 212 ? 1.097 -27.375 -14.953 1 98.06 212 VAL A O 1
ATOM 1717 N N . ASP A 1 213 ? 1.882 -25.266 -15.023 1 98.5 213 ASP A N 1
ATOM 1718 C CA . ASP A 1 213 ? 3.002 -25.578 -14.141 1 98.5 213 ASP A CA 1
ATOM 1719 C C . ASP A 1 213 ? 2.641 -25.297 -12.68 1 98.5 213 ASP A C 1
ATOM 1721 O O . ASP A 1 213 ? 3.438 -25.562 -11.781 1 98.5 213 ASP A O 1
ATOM 1725 N N . GLY A 1 214 ? 1.452 -24.766 -12.406 1 98.69 214 GLY A N 1
ATOM 1726 C CA . GLY A 1 214 ? 1.023 -24.453 -11.047 1 98.69 214 GLY A CA 1
ATOM 1727 C C . GLY A 1 214 ? -0.224 -23.594 -11 1 98.69 214 GLY A C 1
ATOM 1728 O O . GLY A 1 214 ? -0.9 -23.406 -12.008 1 98.69 214 GLY A O 1
ATOM 1729 N N . LEU A 1 215 ? -0.51 -23.172 -9.789 1 98.69 215 LEU A N 1
ATOM 1730 C CA . LEU A 1 215 ? -1.751 -22.438 -9.539 1 98.69 215 LEU A CA 1
ATOM 1731 C C . LEU A 1 215 ? -1.491 -21.188 -8.711 1 98.69 215 LEU A C 1
ATOM 1733 O O . LEU A 1 215 ? -0.672 -21.203 -7.789 1 98.69 215 LEU A O 1
ATOM 1737 N N . LEU A 1 216 ? -2.082 -20.109 -9.07 1 98.56 216 LEU A N 1
ATOM 1738 C CA . LEU A 1 216 ? -2.238 -18.938 -8.227 1 98.56 216 LEU A CA 1
ATOM 1739 C C . LEU A 1 216 ? -3.662 -18.844 -7.688 1 98.56 216 LEU A C 1
ATOM 1741 O O . LEU A 1 216 ? -4.594 -18.531 -8.438 1 98.56 216 LEU A O 1
ATOM 1745 N N . ILE A 1 217 ? -3.807 -19.031 -6.391 1 98.12 217 ILE A N 1
ATOM 1746 C CA . ILE A 1 217 ? -5.113 -19.281 -5.789 1 98.12 217 ILE A CA 1
ATOM 1747 C C . ILE A 1 217 ? -5.555 -18.047 -4.996 1 98.12 217 ILE A C 1
ATOM 1749 O O . ILE A 1 217 ? -4.793 -17.531 -4.18 1 98.12 217 ILE A O 1
ATOM 1753 N N . GLY A 1 218 ? -6.746 -17.609 -5.234 1 96.25 218 GLY A N 1
ATOM 1754 C CA . GLY A 1 218 ? -7.328 -16.5 -4.504 1 96.25 218 GLY A CA 1
ATOM 1755 C C . GLY A 1 218 ? -8.148 -16.938 -3.305 1 96.25 218 GLY A C 1
ATOM 1756 O O . GLY A 1 218 ? -7.617 -17.516 -2.361 1 96.25 218 GLY A O 1
ATOM 1757 N N . SER A 1 219 ? -9.453 -16.797 -3.385 1 95.81 219 SER A N 1
ATOM 1758 C CA . SER A 1 219 ? -10.359 -16.938 -2.248 1 95.81 219 SER A CA 1
ATOM 1759 C C . SER A 1 219 ? -10.281 -18.344 -1.658 1 95.81 219 SER A C 1
ATOM 1761 O O . SER A 1 219 ? -10.383 -18.516 -0.442 1 95.81 219 SER A O 1
ATOM 1763 N N . ALA A 1 220 ? -10.133 -19.312 -2.422 1 96.38 220 ALA A N 1
ATOM 1764 C CA . ALA A 1 220 ? -10.055 -20.688 -1.925 1 96.38 220 ALA A CA 1
ATOM 1765 C C . ALA A 1 220 ? -8.891 -20.859 -0.956 1 96.38 220 ALA A C 1
ATOM 1767 O O . ALA A 1 220 ? -8.93 -21.703 -0.062 1 96.38 220 ALA A O 1
ATOM 1768 N N . SER A 1 221 ? -7.84 -20.062 -1.083 1 97.94 221 SER A N 1
ATOM 1769 C CA . SER A 1 221 ? -6.652 -20.203 -0.245 1 97.94 221 SER A CA 1
ATOM 1770 C C . SER A 1 221 ? -6.824 -19.484 1.086 1 97.94 221 SER A C 1
ATOM 1772 O O . SER A 1 221 ? -5.996 -19.625 1.988 1 97.94 221 SER A O 1
ATOM 1774 N N . TRP A 1 222 ? -7.918 -18.734 1.26 1 97.56 222 TRP A N 1
ATOM 1775 C CA . TRP A 1 222 ? -8.117 -17.969 2.484 1 97.56 222 TRP A CA 1
ATOM 1776 C C . TRP A 1 222 ? -8.398 -18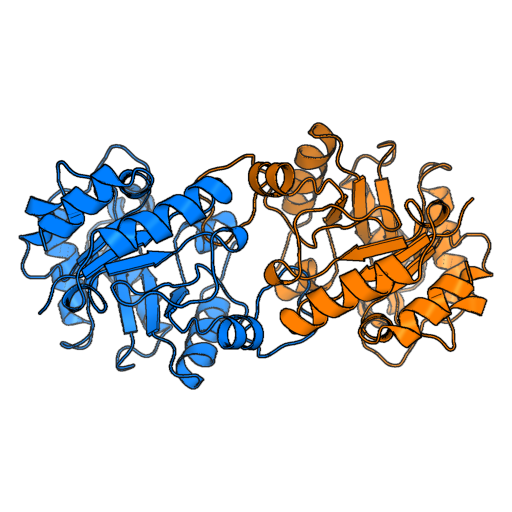.891 3.666 1 97.56 222 TRP A C 1
ATOM 1778 O O . TRP A 1 222 ? -8.25 -18.5 4.824 1 97.56 222 TRP A O 1
ATOM 1788 N N . GLU A 1 223 ? -8.93 -20.016 3.318 1 97.62 223 GLU A N 1
ATOM 1789 C CA . GLU A 1 223 ? -9.039 -21.078 4.316 1 97.62 223 GLU A CA 1
ATOM 1790 C C . GLU A 1 223 ? -7.855 -22.031 4.242 1 97.62 223 GLU A C 1
ATOM 1792 O O . GLU A 1 223 ? -7.625 -22.672 3.207 1 97.62 223 GLU A O 1
ATOM 1797 N N . LEU A 1 224 ? -7.16 -22.172 5.352 1 98.5 224 LEU A N 1
ATOM 1798 C CA . LEU A 1 224 ? -5.914 -22.938 5.402 1 98.5 224 LEU A CA 1
ATOM 1799 C C . LEU A 1 224 ? -6.125 -24.359 4.922 1 98.5 224 LEU A C 1
ATOM 1801 O O . LEU A 1 224 ? -5.32 -24.891 4.148 1 98.5 224 LEU A O 1
ATOM 1805 N N . GLU A 1 225 ? -7.176 -24.969 5.32 1 98.56 225 GLU A N 1
ATOM 1806 C CA . GLU A 1 225 ? -7.438 -26.359 4.969 1 98.56 225 GLU A CA 1
ATOM 1807 C C . GLU A 1 225 ? -7.625 -26.516 3.465 1 98.56 225 GLU A C 1
ATOM 1809 O O . GLU A 1 225 ? -7.219 -27.531 2.889 1 98.56 225 GLU A O 1
ATOM 1814 N N . ASN A 1 226 ? -8.266 -25.562 2.807 1 98.69 226 ASN A N 1
ATOM 1815 C CA . ASN A 1 226 ? -8.398 -25.594 1.354 1 98.69 226 ASN A CA 1
ATOM 1816 C C . ASN A 1 226 ? -7.035 -25.516 0.666 1 98.69 226 ASN A C 1
ATOM 1818 O O . ASN A 1 226 ? -6.777 -26.25 -0.29 1 98.69 226 ASN A O 1
ATOM 1822 N N . PHE A 1 227 ? -6.211 -24.656 1.189 1 98.81 227 PHE A N 1
ATOM 1823 C CA . PHE A 1 227 ? -4.895 -24.516 0.583 1 98.81 227 PHE A CA 1
ATOM 1824 C C . PHE A 1 227 ? -4.062 -25.781 0.783 1 98.81 227 PHE A C 1
ATOM 1826 O O . PHE A 1 227 ? -3.383 -26.234 -0.139 1 98.81 227 PHE A O 1
ATOM 1833 N N . LYS A 1 228 ? -4.125 -26.344 1.979 1 98.56 228 LYS A N 1
ATOM 1834 C CA . LYS A 1 228 ? -3.432 -27.594 2.242 1 98.56 228 LYS A CA 1
ATOM 1835 C C . LYS A 1 228 ? -3.883 -28.688 1.275 1 98.56 228 LYS A C 1
ATOM 1837 O O . LYS A 1 228 ? -3.062 -29.453 0.763 1 98.56 228 LYS A O 1
ATOM 1842 N N . THR A 1 229 ? -5.125 -28.734 1.047 1 98.62 229 THR A N 1
ATOM 1843 C CA . THR A 1 229 ? -5.672 -29.703 0.109 1 98.62 229 THR A CA 1
ATOM 1844 C C . THR A 1 229 ? -5.09 -29.5 -1.286 1 98.62 229 THR A C 1
ATOM 1846 O O . THR A 1 229 ? -4.652 -30.453 -1.929 1 98.62 229 THR A O 1
ATOM 1849 N N . ILE A 1 230 ? -5.059 -28.297 -1.721 1 98.5 230 ILE A N 1
ATOM 1850 C CA . ILE A 1 230 ? -4.547 -27.984 -3.053 1 98.5 230 ILE A CA 1
ATOM 1851 C C . ILE A 1 230 ? -3.059 -28.312 -3.121 1 98.5 230 ILE A C 1
ATOM 1853 O O . ILE A 1 230 ? -2.584 -28.875 -4.113 1 98.5 230 ILE A O 1
ATOM 1857 N N . ILE A 1 231 ? -2.322 -28 -2.055 1 98.38 231 ILE A N 1
ATOM 1858 C CA . ILE A 1 231 ? -0.9 -28.312 -1.989 1 98.38 231 ILE A CA 1
ATOM 1859 C C . ILE A 1 231 ? -0.696 -29.828 -2.115 1 98.38 231 ILE A C 1
ATOM 1861 O O . ILE A 1 231 ? 0.269 -30.281 -2.734 1 98.38 231 ILE A O 1
ATOM 1865 N N . SER A 1 232 ? -1.599 -30.578 -1.594 1 97.38 232 SER A N 1
ATOM 1866 C CA . SER A 1 232 ? -1.473 -32.031 -1.606 1 97.38 232 SER A CA 1
ATOM 1867 C C . SER A 1 232 ? -1.591 -32.594 -3.021 1 97.38 232 SER A C 1
ATOM 1869 O O . SER A 1 232 ? -1.223 -33.75 -3.279 1 97.38 232 SER A O 1
ATOM 1871 N N . PHE A 1 233 ? -2.119 -31.797 -3.953 1 97.25 233 PHE A N 1
ATOM 1872 C CA . PHE A 1 233 ? -2.258 -32.25 -5.336 1 97.25 233 PHE A CA 1
ATOM 1873 C C . PHE A 1 233 ? -0.961 -32.031 -6.105 1 97.25 233 PHE A C 1
ATOM 1875 O O . PHE A 1 233 ? -0.834 -32.469 -7.254 1 97.25 233 PHE A O 1
ATOM 1882 N N . LEU A 1 234 ? 0.024 -31.344 -5.555 1 95.44 234 LEU A N 1
ATOM 1883 C CA . LEU A 1 234 ? 1.257 -31.016 -6.262 1 95.44 234 LEU A CA 1
ATOM 1884 C C . LEU A 1 234 ? 2.061 -32.281 -6.559 1 95.44 234 LEU A C 1
ATOM 1886 O O . LEU A 1 234 ? 2.693 -32.375 -7.613 1 95.44 234 LEU A O 1
ATOM 1890 N N . MET B 1 1 ? -5.836 28.172 19 1 66.94 1 MET B N 1
ATOM 1891 C CA . MET B 1 1 ? -5.938 26.734 18.688 1 66.94 1 MET B CA 1
ATOM 1892 C C . MET B 1 1 ? -4.633 26.016 19.031 1 66.94 1 MET B C 1
ATOM 1894 O O . MET B 1 1 ? -3.557 26.625 18.969 1 66.94 1 MET B O 1
ATOM 1898 N N . THR B 1 2 ? -4.719 24.812 19.609 1 87.75 2 THR B N 1
ATOM 1899 C CA . THR B 1 2 ? -3.521 24.078 19.984 1 87.75 2 THR B CA 1
ATOM 1900 C C . THR B 1 2 ? -2.748 23.625 18.734 1 87.75 2 THR B C 1
ATOM 1902 O O . THR B 1 2 ? -3.34 23.141 17.781 1 87.75 2 THR B O 1
ATOM 1905 N N . LYS B 1 3 ? -1.474 23.984 18.625 1 97 3 LYS B N 1
ATOM 1906 C CA . LYS B 1 3 ? -0.624 23.688 17.469 1 97 3 LYS B CA 1
ATOM 1907 C C . LYS B 1 3 ? -0.345 22.188 17.359 1 97 3 LYS B C 1
ATOM 1909 O O . LYS B 1 3 ? -0.25 21.5 18.375 1 97 3 LYS B O 1
ATOM 1914 N N . ILE B 1 4 ? -0.237 21.75 16.156 1 98.38 4 ILE B N 1
ATOM 1915 C CA . ILE B 1 4 ? -0.055 20.344 15.844 1 98.38 4 ILE B CA 1
ATOM 1916 C C . ILE B 1 4 ? 1.257 20.141 15.086 1 98.38 4 ILE B C 1
ATOM 1918 O O . ILE B 1 4 ? 1.648 20.984 14.273 1 98.38 4 ILE B O 1
ATOM 1922 N N . ALA B 1 5 ? 1.938 19.078 15.359 1 98.75 5 ALA B N 1
ATOM 1923 C CA . ALA B 1 5 ? 3.088 18.641 14.578 1 98.75 5 ALA B CA 1
ATOM 1924 C C . ALA B 1 5 ? 2.893 17.203 14.086 1 98.75 5 ALA B C 1
ATOM 1926 O O . ALA B 1 5 ? 2.645 16.297 14.875 1 98.75 5 ALA B O 1
ATOM 1927 N N . MET B 1 6 ? 2.982 17.031 12.797 1 98.88 6 MET B N 1
ATOM 1928 C CA . MET B 1 6 ? 2.836 15.703 12.188 1 98.88 6 MET B CA 1
ATOM 1929 C C . MET B 1 6 ? 4.098 15.312 11.43 1 98.88 6 MET B C 1
ATOM 1931 O O . MET B 1 6 ? 4.617 16.094 10.633 1 98.88 6 MET B O 1
ATOM 1935 N N . ALA B 1 7 ? 4.59 14.133 11.703 1 98.81 7 ALA B N 1
ATOM 1936 C CA . ALA B 1 7 ? 5.723 13.57 10.969 1 98.81 7 ALA B CA 1
ATOM 1937 C C . ALA B 1 7 ? 5.254 12.578 9.906 1 98.81 7 ALA B C 1
ATOM 1939 O O . ALA B 1 7 ? 4.566 11.609 10.219 1 98.81 7 ALA B O 1
ATOM 1940 N N . ASN B 1 8 ? 5.547 12.836 8.703 1 98.62 8 ASN B N 1
ATOM 1941 C CA . ASN B 1 8 ? 5.336 11.883 7.617 1 98.62 8 ASN B CA 1
ATOM 1942 C C . ASN B 1 8 ? 6.648 11.25 7.164 1 98.62 8 ASN B C 1
ATOM 1944 O O . ASN B 1 8 ? 7.461 11.906 6.5 1 98.62 8 ASN B O 1
ATOM 1948 N N . PHE B 1 9 ? 6.785 9.992 7.461 1 98.5 9 PHE B N 1
ATOM 1949 C CA . PHE B 1 9 ? 8.047 9.312 7.176 1 98.5 9 PHE B CA 1
ATOM 1950 C C . PHE B 1 9 ? 8.164 8.992 5.691 1 98.5 9 PHE B C 1
ATOM 1952 O O . PHE B 1 9 ? 9.258 8.734 5.191 1 98.5 9 PHE B O 1
ATOM 1959 N N . LYS B 1 10 ? 6.992 9.023 5.039 1 98 10 LYS B N 1
ATOM 1960 C CA . LYS B 1 10 ? 6.949 8.523 3.67 1 98 10 LYS B CA 1
ATOM 1961 C C . LYS B 1 10 ? 7.496 7.098 3.586 1 98 10 LYS B C 1
ATOM 1963 O O . LYS B 1 10 ? 7.137 6.242 4.398 1 98 10 LYS B O 1
ATOM 1968 N N . SER B 1 11 ? 8.227 6.723 2.594 1 98 11 SER B N 1
ATOM 1969 C CA . SER B 1 11 ? 8.859 5.41 2.496 1 98 11 SER B CA 1
ATOM 1970 C C . SER B 1 11 ? 10.367 5.512 2.678 1 98 11 SER B C 1
ATOM 1972 O O . SER B 1 11 ? 11.133 4.805 2.012 1 98 11 SER B O 1
ATOM 1974 N N . ALA B 1 12 ? 10.758 6.379 3.59 1 97.38 12 ALA B N 1
ATOM 1975 C CA . ALA B 1 12 ? 12.172 6.727 3.664 1 97.38 12 ALA B CA 1
ATOM 1976 C C . ALA B 1 12 ? 12.836 6.07 4.875 1 97.38 12 ALA B C 1
ATOM 1978 O O . ALA B 1 12 ? 14.062 6.039 4.977 1 97.38 12 ALA B O 1
ATOM 1979 N N . MET B 1 13 ? 12.102 5.566 5.812 1 96.88 13 MET B N 1
ATOM 1980 C CA . MET B 1 13 ? 12.617 5.062 7.078 1 96.88 13 MET B CA 1
ATOM 1981 C C . MET B 1 13 ? 12.68 3.539 7.078 1 96.88 13 MET B C 1
ATOM 1983 O O . MET B 1 13 ? 11.68 2.877 6.777 1 96.88 13 MET B O 1
ATOM 1987 N N . PRO B 1 14 ? 13.891 2.992 7.398 1 96.19 14 PRO B N 1
ATOM 1988 C CA . PRO B 1 14 ? 13.938 1.544 7.609 1 96.19 14 PRO B CA 1
ATOM 1989 C C . PRO B 1 14 ? 12.992 1.073 8.711 1 96.19 14 PRO B C 1
ATOM 1991 O O . PRO B 1 14 ? 12.688 1.832 9.633 1 96.19 14 PRO B O 1
ATOM 1994 N N . ILE B 1 15 ? 12.586 -0.166 8.625 1 97.5 15 ILE B N 1
ATOM 1995 C CA . ILE B 1 15 ? 11.57 -0.719 9.508 1 97.5 15 ILE B CA 1
ATOM 1996 C C . ILE B 1 15 ? 12.031 -0.624 10.961 1 97.5 15 ILE B C 1
ATOM 1998 O O . ILE B 1 15 ? 11.344 -0.046 11.805 1 97.5 15 ILE B O 1
ATOM 2002 N N . PHE B 1 16 ? 13.18 -1.129 11.25 1 95.62 16 PHE B N 1
ATOM 2003 C CA . PHE B 1 16 ? 13.664 -1.191 12.625 1 95.62 16 PHE B CA 1
ATOM 2004 C C . PHE B 1 16 ? 13.945 0.206 13.164 1 95.62 16 PHE B C 1
ATOM 2006 O O . PHE B 1 16 ? 13.711 0.478 14.344 1 95.62 16 PHE B O 1
ATOM 2013 N N . LYS B 1 17 ? 14.43 1.069 12.305 1 97.25 17 LYS B N 1
ATOM 2014 C CA . LYS B 1 17 ? 14.641 2.459 12.703 1 97.25 17 LYS B CA 1
ATOM 2015 C C . LYS B 1 17 ? 13.312 3.133 13.047 1 97.25 17 LYS B C 1
ATOM 2017 O O . LYS B 1 17 ? 13.227 3.871 14.031 1 97.25 17 LYS B O 1
ATOM 2022 N N . SER B 1 18 ? 12.336 2.875 12.219 1 98.06 18 SER B N 1
ATOM 2023 C CA . SER B 1 18 ? 11.008 3.432 12.461 1 98.06 18 SER B CA 1
ATOM 2024 C C . SER B 1 18 ? 10.461 2.984 13.805 1 98.06 18 SER B C 1
ATOM 2026 O O . SER B 1 18 ? 9.938 3.799 14.57 1 98.06 18 SER B O 1
ATOM 2028 N N . HIS B 1 19 ? 10.57 1.694 14.117 1 97.88 19 HIS B N 1
ATOM 2029 C CA . HIS B 1 19 ? 10.07 1.159 15.375 1 97.88 19 HIS B CA 1
ATOM 2030 C C . HIS B 1 19 ? 10.805 1.776 16.562 1 97.88 19 HIS B C 1
ATOM 2032 O O . HIS B 1 19 ? 10.18 2.168 17.547 1 97.88 19 HIS B O 1
ATOM 2038 N N . ALA B 1 20 ? 12.117 1.842 16.453 1 98.25 20 ALA B N 1
ATOM 2039 C CA . ALA B 1 20 ? 12.914 2.455 17.5 1 98.25 20 ALA B CA 1
ATOM 2040 C C . ALA B 1 20 ? 12.547 3.924 17.688 1 98.25 20 ALA B C 1
ATOM 2042 O O . ALA B 1 20 ? 12.469 4.41 18.828 1 98.25 20 ALA B O 1
ATOM 2043 N N . TYR B 1 21 ? 12.367 4.648 16.578 1 98.69 21 TYR B N 1
ATOM 2044 C CA . TYR B 1 21 ? 11.93 6.043 16.562 1 98.69 21 TYR B CA 1
ATOM 2045 C C . TYR B 1 21 ? 10.648 6.223 17.375 1 98.69 21 TYR B C 1
ATOM 2047 O O . TYR B 1 21 ? 10.578 7.09 18.25 1 98.69 21 TYR B O 1
ATOM 2055 N N . LEU B 1 22 ? 9.656 5.395 17.109 1 98.56 22 LEU B N 1
ATOM 2056 C CA . LEU B 1 22 ? 8.359 5.496 17.766 1 98.56 22 LEU B CA 1
ATOM 2057 C C . LEU B 1 22 ? 8.484 5.254 19.266 1 98.56 22 LEU B C 1
ATOM 2059 O O . LEU B 1 22 ? 7.898 5.984 20.078 1 98.56 22 LEU B O 1
ATOM 2063 N N . LYS B 1 23 ? 9.227 4.25 19.641 1 98.25 23 LYS B N 1
ATOM 2064 C CA . LYS B 1 23 ? 9.391 3.906 21.047 1 98.25 23 LYS B CA 1
ATOM 2065 C C . LYS B 1 23 ? 10.109 5.023 21.797 1 98.25 23 LYS B C 1
ATOM 2067 O O . LYS B 1 23 ? 9.711 5.387 22.906 1 98.25 23 LYS B O 1
ATOM 2072 N N . GLU B 1 24 ? 11.156 5.547 21.141 1 98.44 24 GLU B N 1
ATOM 2073 C CA . GLU B 1 24 ? 11.906 6.625 21.781 1 98.44 24 GLU B CA 1
ATOM 2074 C C . GLU B 1 24 ? 11.062 7.891 21.906 1 98.44 24 GLU B C 1
ATOM 2076 O O . GLU B 1 24 ? 11.117 8.594 22.906 1 98.44 24 GLU B O 1
ATOM 2081 N N . LEU B 1 25 ? 10.312 8.211 20.844 1 98.62 25 LEU B N 1
ATOM 2082 C CA . LEU B 1 25 ? 9.422 9.375 20.875 1 98.62 25 LEU B CA 1
ATOM 2083 C C . LEU B 1 25 ? 8.422 9.273 22.016 1 98.62 25 LEU B C 1
ATOM 2085 O O . LEU B 1 25 ? 8.172 10.25 22.719 1 98.62 25 LEU B O 1
ATOM 2089 N N . GLU B 1 26 ? 7.863 8.109 22.234 1 98.19 26 GLU B N 1
ATOM 2090 C CA . GLU B 1 26 ? 6.898 7.859 23.297 1 98.19 26 GLU B CA 1
ATOM 2091 C C . GLU B 1 26 ? 7.488 8.18 24.672 1 98.19 26 GLU B C 1
ATOM 2093 O O . GLU B 1 26 ? 6.797 8.719 25.531 1 98.19 26 GLU B O 1
ATOM 2098 N N . LYS B 1 27 ? 8.766 7.891 24.812 1 97.38 27 LYS B N 1
ATOM 2099 C CA . LYS B 1 27 ? 9.438 8.117 26.094 1 97.38 27 LYS B CA 1
ATOM 2100 C C . LYS B 1 27 ? 9.656 9.609 26.344 1 97.38 27 LYS B C 1
ATOM 2102 O O . LYS B 1 27 ? 9.734 10.047 27.484 1 97.38 27 LYS B O 1
ATOM 2107 N N . THR B 1 28 ? 9.75 10.289 25.266 1 95.88 28 THR B N 1
ATOM 2108 C CA . THR B 1 28 ? 10.133 11.695 25.359 1 95.88 28 THR B CA 1
ATOM 2109 C C . THR B 1 28 ? 8.898 12.578 25.562 1 95.88 28 THR B C 1
ATOM 2111 O O . THR B 1 28 ? 8.992 13.656 26.141 1 95.88 28 THR B O 1
ATOM 2114 N N . LEU B 1 29 ? 7.77 12.156 25.125 1 97.81 29 LEU B N 1
ATOM 2115 C CA . LEU B 1 29 ? 6.574 12.992 25.094 1 97.81 29 LEU B CA 1
ATOM 2116 C C . LEU B 1 29 ? 5.715 12.766 26.328 1 97.81 29 LEU B C 1
ATOM 2118 O O . LEU B 1 29 ? 5.953 11.828 27.094 1 97.81 29 LEU B O 1
ATOM 2122 N N . LYS B 1 30 ? 4.824 13.641 26.547 1 96.69 30 LYS B N 1
ATOM 2123 C CA . LYS B 1 30 ? 3.881 13.625 27.656 1 96.69 30 LYS B CA 1
ATOM 2124 C C . LYS B 1 30 ? 2.447 13.461 27.172 1 96.69 30 LYS B C 1
ATOM 2126 O O . LYS B 1 30 ? 2.168 13.641 25.984 1 96.69 30 LYS B O 1
ATOM 2131 N N . PRO B 1 31 ? 1.532 13.148 28.047 1 94.69 31 PRO B N 1
ATOM 2132 C CA . PRO B 1 31 ? 0.151 12.867 27.641 1 94.69 31 PRO B CA 1
ATOM 2133 C C . PRO B 1 31 ? -0.502 14.047 26.922 1 94.69 31 PRO B C 1
ATOM 2135 O O . PRO B 1 31 ? -1.357 13.844 26.062 1 94.69 31 PRO B O 1
ATOM 2138 N N . GLN B 1 32 ? -0.127 15.188 27.234 1 93.31 32 GLN B N 1
ATOM 2139 C CA . GLN B 1 32 ? -0.74 16.375 26.641 1 93.31 32 GLN B CA 1
ATOM 2140 C C . GLN B 1 32 ? -0.416 16.469 25.141 1 93.31 32 GLN B C 1
ATOM 2142 O O . GLN B 1 32 ? -1.036 17.25 24.422 1 93.31 32 GLN B O 1
ATOM 2147 N N . HIS B 1 33 ? 0.541 15.688 24.656 1 95.56 33 HIS B N 1
ATOM 2148 C CA . HIS B 1 33 ? 0.966 15.727 23.25 1 95.56 33 HIS B CA 1
ATOM 2149 C C . HIS B 1 33 ? 0.112 14.812 22.391 1 95.56 33 HIS B C 1
ATOM 2151 O O . HIS B 1 33 ? 0.165 14.883 21.156 1 95.56 33 HIS B O 1
ATOM 2157 N N . PHE B 1 34 ? -0.705 14.031 22.953 1 95.31 34 PHE B N 1
ATOM 2158 C CA . PHE B 1 34 ? -1.402 12.961 22.25 1 95.31 34 PHE B CA 1
ATOM 2159 C C . PHE B 1 34 ? -2.229 13.523 21.109 1 95.31 34 PHE B C 1
ATOM 2161 O O . PHE B 1 34 ? -2.244 12.953 20.016 1 95.31 34 PHE B O 1
ATOM 2168 N N . ASP B 1 35 ? -2.865 14.625 21.266 1 95.19 35 ASP B N 1
ATOM 2169 C CA . ASP B 1 35 ? -3.709 15.203 20.219 1 95.19 35 ASP B CA 1
ATOM 2170 C C . ASP B 1 35 ? -2.967 16.297 19.453 1 95.19 35 ASP B C 1
ATOM 2172 O O . ASP B 1 35 ? -3.574 17.047 18.688 1 95.19 35 ASP B O 1
ATOM 2176 N N . ARG B 1 36 ? -1.638 16.328 19.641 1 98.06 36 ARG B N 1
ATOM 2177 C CA . ARG B 1 36 ? -0.876 17.406 19.031 1 98.06 36 ARG B CA 1
ATOM 2178 C C . ARG B 1 36 ? 0.271 16.875 18.188 1 98.06 36 ARG B C 1
ATOM 2180 O O . ARG B 1 36 ? 0.774 17.578 17.297 1 98.06 36 ARG B O 1
ATOM 2187 N N . VAL B 1 37 ? 0.662 15.688 18.531 1 98.75 37 VAL B N 1
ATOM 2188 C CA . VAL B 1 37 ? 1.781 15.078 17.812 1 98.75 37 VAL B CA 1
ATOM 2189 C C . VAL B 1 37 ? 1.313 13.812 17.109 1 98.75 37 VAL B C 1
ATOM 2191 O O . VAL B 1 37 ? 0.707 12.93 17.719 1 98.75 37 VAL B O 1
ATOM 2194 N N . PHE B 1 38 ? 1.533 13.758 15.844 1 98.88 38 PHE B N 1
ATOM 2195 C CA . PHE B 1 38 ? 1.139 12.633 15 1 98.88 38 PHE B CA 1
ATOM 2196 C C . PHE B 1 38 ? 2.334 12.086 14.227 1 98.88 38 PHE B C 1
ATOM 2198 O O . PHE B 1 38 ? 3.215 12.852 13.82 1 98.88 38 PHE B O 1
ATOM 2205 N N . VAL B 1 39 ? 2.369 10.812 14.039 1 98.88 39 VAL B N 1
ATOM 2206 C CA . VAL B 1 39 ? 3.428 10.18 13.258 1 98.88 39 VAL B CA 1
ATOM 2207 C C . VAL B 1 39 ? 2.816 9.234 12.227 1 98.88 39 VAL B C 1
ATOM 2209 O O . VAL B 1 39 ? 1.947 8.422 12.562 1 98.88 39 VAL B O 1
ATOM 2212 N N . PHE B 1 40 ? 3.248 9.352 11.016 1 98.81 40 PHE B N 1
ATOM 2213 C CA . PHE B 1 40 ? 2.797 8.523 9.898 1 98.81 40 PHE B CA 1
ATOM 2214 C C . PHE B 1 40 ? 3.955 7.727 9.312 1 98.81 40 PHE B C 1
ATOM 2216 O O . PHE B 1 40 ? 4.582 8.156 8.344 1 98.81 40 PHE B O 1
ATOM 2223 N N . PRO B 1 41 ? 4.258 6.57 9.828 1 98.5 41 PRO B N 1
ATOM 2224 C CA . PRO B 1 41 ? 5.23 5.672 9.203 1 98.5 41 PRO B CA 1
ATOM 2225 C C . PRO B 1 41 ? 4.688 5 7.945 1 98.5 41 PRO B C 1
ATOM 2227 O O . PRO B 1 41 ? 3.482 5.059 7.68 1 98.5 41 PRO B O 1
ATOM 2230 N N . ASP B 1 42 ? 5.586 4.441 7.156 1 97.69 42 ASP B N 1
ATOM 2231 C CA . ASP B 1 42 ? 5.062 3.531 6.145 1 97.69 42 ASP B CA 1
ATOM 2232 C C . ASP B 1 42 ? 4.434 2.297 6.785 1 97.69 42 ASP B C 1
ATOM 2234 O O . ASP B 1 42 ? 4.496 2.125 8.008 1 97.69 42 ASP B O 1
ATOM 2238 N N . PHE B 1 43 ? 3.836 1.381 6.031 1 98 43 PHE B N 1
ATOM 2239 C CA . PHE B 1 43 ? 3.066 0.255 6.551 1 98 43 PHE B CA 1
ATOM 2240 C C . PHE B 1 43 ? 3.926 -0.614 7.461 1 98 43 PHE B C 1
ATOM 2242 O O . PHE B 1 43 ? 3.488 -1.009 8.547 1 98 43 PHE B O 1
ATOM 2249 N N . PHE B 1 44 ? 5.137 -0.871 7.109 1 97.56 44 PHE B N 1
ATOM 2250 C CA . PHE B 1 44 ? 5.973 -1.781 7.883 1 97.56 44 PHE B CA 1
ATOM 2251 C C . PHE B 1 44 ? 6.52 -1.089 9.125 1 97.56 44 PHE B C 1
ATOM 2253 O O . PHE B 1 44 ? 7.012 -1.748 10.047 1 97.56 44 PHE B O 1
ATOM 2260 N N . GLY B 1 45 ? 6.449 0.215 9.117 1 97.44 45 GLY B N 1
ATOM 2261 C CA . GLY B 1 45 ? 6.879 0.974 10.281 1 97.44 45 GLY B CA 1
ATOM 2262 C C . GLY B 1 45 ? 5.801 1.099 11.336 1 97.44 45 GLY B C 1
ATOM 2263 O O . GLY B 1 45 ? 6.062 1.568 12.445 1 97.44 45 GLY B O 1
ATOM 2264 N N . LEU B 1 46 ? 4.617 0.682 11.031 1 97.31 46 LEU B N 1
ATOM 2265 C CA . LEU B 1 46 ? 3.51 0.769 11.977 1 97.31 46 LEU B CA 1
ATOM 2266 C C . LEU B 1 46 ? 3.604 -0.338 13.023 1 97.31 46 LEU B C 1
ATOM 2268 O O . LEU B 1 46 ? 4.129 -1.418 12.742 1 97.31 46 LEU B O 1
ATOM 2272 N N . LEU B 1 47 ? 3.156 -0.081 14.188 1 94.31 47 LEU B N 1
ATOM 2273 C CA . LEU B 1 47 ? 2.988 -0.995 15.305 1 94.31 47 LEU B CA 1
ATOM 2274 C C . LEU B 1 47 ? 1.547 -0.98 15.805 1 94.31 47 LEU B C 1
ATOM 2276 O O . LEU B 1 47 ? 0.813 -0.017 15.57 1 94.31 47 LEU B O 1
ATOM 2280 N N . PRO B 1 48 ? 1.168 -2.154 16.359 1 92.31 48 PRO B N 1
ATOM 2281 C CA . PRO B 1 48 ? -0.108 -2.012 17.062 1 92.31 48 PRO B CA 1
ATOM 2282 C C . PRO B 1 48 ? -0.14 -0.797 17.984 1 92.31 48 PRO B C 1
ATOM 2284 O O . PRO B 1 48 ? 0.762 -0.618 18.812 1 92.31 48 PRO B O 1
ATOM 2287 N N . ASN B 1 49 ? -1.115 -0.043 17.781 1 93.69 49 ASN B N 1
ATOM 2288 C CA . ASN B 1 49 ? -1.149 1.243 18.469 1 93.69 49 ASN B CA 1
ATOM 2289 C C . ASN B 1 49 ? -1.349 1.068 19.969 1 93.69 49 ASN B C 1
ATOM 2291 O O . ASN B 1 49 ? -2.408 0.623 20.406 1 93.69 49 ASN B O 1
ATOM 2295 N N . SER B 1 50 ? -0.347 1.398 20.734 1 93.5 50 SER B N 1
ATOM 2296 C CA . SER B 1 50 ? -0.388 1.386 22.188 1 93.5 50 SER B CA 1
ATOM 2297 C C . SER B 1 50 ? 0.242 2.646 22.766 1 93.5 50 SER B C 1
ATOM 2299 O O . SER B 1 50 ? 0.545 2.703 23.953 1 93.5 50 SER B O 1
ATOM 2301 N N . PHE B 1 51 ? 0.468 3.572 21.891 1 96.81 51 PHE B N 1
ATOM 2302 C CA . PHE B 1 51 ? 1.142 4.797 22.297 1 96.81 51 PHE B CA 1
ATOM 2303 C C . PHE B 1 51 ? 0.173 5.734 23.016 1 96.81 51 PHE B C 1
ATOM 2305 O O . PHE B 1 51 ? -0.989 5.852 22.625 1 96.81 51 PHE B O 1
ATOM 2312 N N . LEU B 1 52 ? 0.674 6.426 24.016 1 97.12 52 LEU B N 1
ATOM 2313 C CA . LEU B 1 52 ? -0.17 7.254 24.859 1 97.12 52 LEU B CA 1
ATOM 2314 C C . LEU B 1 52 ? 0.148 8.734 24.672 1 97.12 52 LEU B C 1
ATOM 2316 O O . LEU B 1 52 ? -0.635 9.594 25.078 1 97.12 52 LEU B O 1
ATOM 2320 N N . HIS B 1 53 ? 1.255 9 24.047 1 98.19 53 HIS B N 1
ATOM 2321 C CA . HIS B 1 53 ? 1.719 10.383 24.109 1 98.19 53 HIS B CA 1
ATOM 2322 C C . HIS B 1 53 ? 1.788 10.992 22.703 1 98.19 53 HIS B C 1
ATOM 2324 O O . HIS B 1 53 ? 2.174 12.156 22.547 1 98.19 53 HIS B O 1
ATOM 2330 N N . PHE B 1 54 ? 1.494 10.203 21.719 1 98.56 54 PHE B N 1
ATOM 2331 C CA . PHE B 1 54 ? 1.294 10.703 20.359 1 98.56 54 PHE B CA 1
ATOM 2332 C C . PHE B 1 54 ? 0.308 9.828 19.609 1 98.56 54 PHE B C 1
ATOM 2334 O O . PHE B 1 54 ? -0.015 8.719 20.047 1 98.56 54 PHE B O 1
ATOM 2341 N N . THR B 1 55 ? -0.184 10.344 18.531 1 98.5 55 THR B N 1
ATOM 2342 C CA . THR B 1 55 ? -1.161 9.625 17.719 1 98.5 55 THR B CA 1
ATOM 2343 C C . THR B 1 55 ? -0.498 9 16.5 1 98.5 55 THR B C 1
ATOM 2345 O O . THR B 1 55 ? 0.235 9.68 15.773 1 98.5 55 THR B O 1
ATOM 2348 N N . LEU B 1 56 ? -0.689 7.746 16.344 1 98.62 56 LEU B N 1
ATOM 2349 C CA . LEU B 1 56 ? -0.183 7.012 15.188 1 98.62 56 LEU B CA 1
ATOM 2350 C C . LEU B 1 56 ? -1.191 7.031 14.047 1 98.62 56 LEU B C 1
ATOM 2352 O O . LEU B 1 56 ? -2.387 6.82 14.266 1 98.62 56 LEU B O 1
ATOM 2356 N N . GLY B 1 57 ? -0.765 7.352 12.812 1 98.75 57 GLY B N 1
ATOM 2357 C CA . GLY B 1 57 ? -1.611 7.355 11.633 1 98.75 57 GLY B CA 1
ATOM 2358 C C . GLY B 1 57 ? -1.027 6.566 10.477 1 98.75 57 GLY B C 1
ATOM 2359 O O . GLY B 1 57 ? 0.121 6.121 10.539 1 98.75 57 GLY B O 1
ATOM 2360 N N . VAL B 1 58 ? -1.843 6.348 9.453 1 98.81 58 VAL B N 1
ATOM 2361 C CA . VAL B 1 58 ? -1.424 5.594 8.273 1 98.81 58 VAL B CA 1
ATOM 2362 C C . VAL B 1 58 ? -1.384 6.516 7.055 1 98.81 58 VAL B C 1
ATOM 2364 O O . VAL B 1 58 ? -2.133 7.492 6.984 1 98.81 58 VAL B O 1
ATOM 2367 N N . GLN B 1 59 ? -0.547 6.184 6.125 1 98.88 59 GLN B N 1
ATOM 2368 C CA . GLN B 1 59 ? -0.281 7.051 4.98 1 98.88 59 GLN B CA 1
ATOM 2369 C C . GLN B 1 59 ? -1.253 6.77 3.838 1 98.88 59 GLN B C 1
ATOM 2371 O O . GLN B 1 59 ? -1.296 7.512 2.857 1 98.88 59 GLN B O 1
ATOM 2376 N N . ASN B 1 60 ? -1.961 5.645 3.961 1 98.56 60 ASN B N 1
ATOM 2377 C CA . ASN B 1 60 ? -2.85 5.188 2.898 1 98.56 60 ASN B CA 1
ATOM 2378 C C . ASN B 1 60 ? -3.721 4.023 3.357 1 98.56 60 ASN B C 1
ATOM 2380 O O . ASN B 1 60 ? -3.311 3.236 4.215 1 98.56 60 ASN B O 1
ATOM 2384 N N . ALA B 1 61 ? -4.891 3.955 2.771 1 98.69 61 ALA B N 1
ATOM 2385 C CA . ALA B 1 61 ? -5.773 2.805 2.938 1 98.69 61 ALA B CA 1
ATOM 2386 C C . ALA B 1 61 ? -6.828 2.762 1.833 1 98.69 61 ALA B C 1
ATOM 2388 O O . ALA B 1 61 ? -7.305 3.805 1.381 1 98.69 61 ALA B O 1
ATOM 2389 N N . TYR B 1 62 ? -7.098 1.61 1.351 1 98.69 62 TYR B N 1
ATOM 2390 C CA . TYR B 1 62 ? -8.148 1.433 0.358 1 98.69 62 TYR B CA 1
ATOM 2391 C C . TYR B 1 62 ? -9.531 1.578 0.994 1 98.69 62 TYR B C 1
ATOM 2393 O O . TYR B 1 62 ? -9.766 1.087 2.1 1 98.69 62 TYR B O 1
ATOM 2401 N N . PRO B 1 63 ? -10.484 2.24 0.318 1 98.69 63 PRO B N 1
ATOM 2402 C CA . PRO B 1 63 ? -11.773 2.59 0.914 1 98.69 63 PRO B CA 1
ATOM 2403 C C . PRO B 1 63 ? -12.773 1.437 0.869 1 98.69 63 PRO B C 1
ATOM 2405 O O . PRO B 1 63 ? -13.867 1.583 0.312 1 98.69 63 PRO B O 1
ATOM 2408 N N . ARG B 1 64 ? -12.406 0.319 1.515 1 98.69 64 ARG B N 1
ATOM 2409 C CA . ARG B 1 64 ? -13.227 -0.865 1.722 1 98.69 64 ARG B CA 1
ATOM 2410 C C . ARG B 1 64 ? -12.898 -1.539 3.049 1 98.69 64 ARG B C 1
ATOM 2412 O O . ARG B 1 64 ? -11.836 -1.299 3.625 1 98.69 64 ARG B O 1
ATOM 2419 N N . ASP B 1 65 ? -13.82 -2.361 3.578 1 98.19 65 ASP B N 1
ATOM 2420 C CA . ASP B 1 65 ? -13.57 -3.066 4.832 1 98.19 65 ASP B CA 1
ATOM 2421 C C . ASP B 1 65 ? -12.547 -4.18 4.645 1 98.19 65 ASP B C 1
ATOM 2423 O O . ASP B 1 65 ? -11.625 -4.328 5.453 1 98.19 65 ASP B O 1
ATOM 2427 N N . CYS B 1 66 ? -12.758 -5.012 3.662 1 96.75 66 CYS B N 1
ATOM 2428 C CA . CYS B 1 66 ? -11.898 -6.129 3.279 1 96.75 66 CYS B CA 1
ATOM 2429 C C . CYS B 1 66 ? -12.281 -6.66 1.903 1 96.75 66 CYS B C 1
ATOM 2431 O O . CYS B 1 66 ? -13.32 -6.285 1.354 1 96.75 66 CYS B O 1
ATOM 2433 N N . GLY B 1 67 ? -11.391 -7.441 1.297 1 96.12 67 GLY B N 1
ATOM 2434 C CA . GLY B 1 67 ? -11.789 -8.094 0.059 1 96.12 67 GLY B CA 1
ATOM 2435 C C . GLY B 1 67 ? -10.648 -8.234 -0.931 1 96.12 67 GLY B C 1
ATOM 2436 O O . GLY B 1 67 ? -9.492 -8.43 -0.536 1 96.12 67 GLY B O 1
ATOM 2437 N N . ALA B 1 68 ? -11.055 -8.242 -2.219 1 95.62 68 ALA B N 1
ATOM 2438 C CA . ALA B 1 68 ? -10.133 -8.523 -3.316 1 95.62 68 ALA B CA 1
ATOM 2439 C C . ALA B 1 68 ? -9.445 -7.25 -3.797 1 95.62 68 ALA B C 1
ATOM 2441 O O . ALA B 1 68 ? -9.781 -6.723 -4.859 1 95.62 68 ALA B O 1
ATOM 2442 N N . PHE B 1 69 ? -8.492 -6.828 -2.994 1 97.69 69 PHE B N 1
ATOM 2443 C CA . PHE B 1 69 ? -7.715 -5.629 -3.289 1 97.69 69 PHE B CA 1
ATOM 2444 C C . PHE B 1 69 ? -6.227 -5.887 -3.098 1 97.69 69 PHE B C 1
ATOM 2446 O O . PHE B 1 69 ? -5.617 -5.363 -2.164 1 97.69 69 PHE B O 1
ATOM 2453 N N . THR B 1 70 ? -5.668 -6.66 -4.016 1 98.12 70 THR B N 1
ATOM 2454 C CA . THR B 1 70 ? -4.285 -7.117 -3.961 1 98.12 70 THR B CA 1
ATOM 2455 C C . THR B 1 70 ? -3.336 -5.945 -3.725 1 98.12 70 THR B C 1
ATOM 2457 O O . THR B 1 70 ? -3.389 -4.945 -4.445 1 98.12 70 THR B O 1
ATOM 2460 N N . GLY B 1 71 ? -2.541 -6.039 -2.66 1 97.81 71 GLY B N 1
ATOM 2461 C CA . GLY B 1 71 ? -1.496 -5.059 -2.4 1 97.81 71 GLY B CA 1
ATOM 2462 C C . GLY B 1 71 ? -1.976 -3.877 -1.581 1 97.81 71 GLY B C 1
ATOM 2463 O O . GLY B 1 71 ? -1.205 -2.957 -1.297 1 97.81 71 GLY B O 1
ATOM 2464 N N . GLU B 1 72 ? -3.25 -3.893 -1.154 1 98.25 72 GLU B N 1
ATOM 2465 C CA . GLU B 1 72 ? -3.807 -2.76 -0.419 1 98.25 72 GLU B CA 1
ATOM 2466 C C . GLU B 1 72 ? -4.07 -3.125 1.039 1 98.25 72 GLU B C 1
ATOM 2468 O O . GLU B 1 72 ? -4.176 -4.305 1.38 1 98.25 72 GLU B O 1
ATOM 2473 N N . ILE B 1 73 ? -4.078 -2.123 1.88 1 98.44 73 ILE B N 1
ATOM 2474 C CA . ILE B 1 73 ? -4.531 -2.211 3.264 1 98.44 73 ILE B CA 1
ATOM 2475 C C . ILE B 1 73 ? -5.926 -1.599 3.389 1 98.44 73 ILE B C 1
ATOM 2477 O O . ILE B 1 73 ? -6.199 -0.542 2.814 1 98.44 73 ILE B O 1
ATOM 2481 N N . THR B 1 74 ? -6.781 -2.273 4.168 1 98.56 74 THR B N 1
ATOM 2482 C CA . THR B 1 74 ? -8.172 -1.854 4.254 1 98.56 74 THR B CA 1
ATOM 2483 C C . THR B 1 74 ? -8.539 -1.472 5.688 1 98.56 74 THR B C 1
ATOM 2485 O O . THR B 1 74 ? -7.691 -1.535 6.582 1 98.56 74 THR B O 1
ATOM 2488 N N . SER B 1 75 ? -9.82 -1.04 5.902 1 98.56 75 SER B N 1
ATOM 2489 C CA . SER B 1 75 ? -10.242 -0.498 7.191 1 98.56 75 SER B CA 1
ATOM 2490 C C . SER B 1 75 ? -10.18 -1.562 8.281 1 98.56 75 SER B C 1
ATOM 2492 O O . SER B 1 75 ? -9.883 -1.256 9.438 1 98.56 75 SER B O 1
ATOM 2494 N N . LYS B 1 76 ? -10.422 -2.787 7.957 1 98.12 76 LYS B N 1
ATOM 2495 C CA . LYS B 1 76 ? -10.422 -3.83 8.977 1 98.12 76 LYS B CA 1
ATOM 2496 C C . LYS B 1 76 ? -9.016 -4.074 9.516 1 98.12 76 LYS B C 1
ATOM 2498 O O . LYS B 1 76 ? -8.844 -4.383 10.695 1 98.12 76 LYS B O 1
ATOM 2503 N N . HIS B 1 77 ? -8 -3.988 8.656 1 98.5 77 HIS B N 1
ATOM 2504 C CA . HIS B 1 77 ? -6.621 -4.078 9.125 1 98.5 77 HIS B CA 1
ATOM 2505 C C . HIS B 1 77 ? -6.297 -2.953 10.109 1 98.5 77 HIS B C 1
ATOM 2507 O O . HIS B 1 77 ? -5.676 -3.186 11.141 1 98.5 77 HIS B O 1
ATOM 2513 N N . LEU B 1 78 ? -6.738 -1.775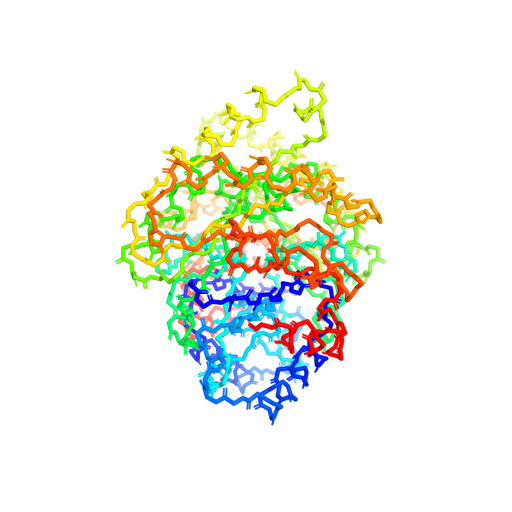 9.758 1 98.5 78 LEU B N 1
ATOM 2514 C CA . LEU B 1 78 ? -6.473 -0.614 10.602 1 98.5 78 LEU B CA 1
ATOM 2515 C C . LEU B 1 78 ? -7.199 -0.736 11.938 1 98.5 78 LEU B C 1
ATOM 2517 O O . LEU B 1 78 ? -6.66 -0.347 12.977 1 98.5 78 LEU B O 1
ATOM 2521 N N . GLU B 1 79 ? -8.398 -1.246 11.852 1 97.81 79 GLU B N 1
ATOM 2522 C CA . GLU B 1 79 ? -9.148 -1.497 13.078 1 97.81 79 GLU B CA 1
ATOM 2523 C C . GLU B 1 79 ? -8.391 -2.447 14.008 1 97.81 79 GLU B C 1
ATOM 2525 O O . GLU B 1 79 ? -8.32 -2.221 15.211 1 97.81 79 GLU B O 1
ATOM 2530 N N . GLU B 1 80 ? -7.816 -3.455 13.461 1 97.69 80 GLU B N 1
ATOM 2531 C CA . GLU B 1 80 ? -7.051 -4.414 14.25 1 97.69 80 GLU B CA 1
ATOM 2532 C C . GLU B 1 80 ? -5.84 -3.75 14.906 1 97.69 80 GLU B C 1
ATOM 2534 O O . GLU B 1 80 ? -5.441 -4.125 16 1 97.69 80 GLU B O 1
ATOM 2539 N N . LEU B 1 81 ? -5.285 -2.779 14.25 1 97.75 81 LEU B N 1
ATOM 2540 C CA . LEU B 1 81 ? -4.113 -2.084 14.766 1 97.75 81 LEU B CA 1
ATOM 2541 C C . LEU B 1 81 ? -4.52 -0.924 15.664 1 97.75 81 LEU B C 1
ATOM 2543 O O . LEU B 1 81 ? -3.666 -0.26 16.25 1 97.75 81 LEU B O 1
ATOM 2547 N N . LYS B 1 82 ? -5.816 -0.643 15.719 1 98.19 82 LYS B N 1
ATOM 2548 C CA . LYS B 1 82 ? -6.375 0.474 16.469 1 98.19 82 LYS B CA 1
ATOM 2549 C C . LYS B 1 82 ? -5.844 1.809 15.953 1 98.19 82 LYS B C 1
ATOM 2551 O O . LYS B 1 82 ? -5.457 2.676 16.75 1 98.19 82 LYS B O 1
ATOM 2556 N N . ILE B 1 83 ? -5.719 1.872 14.695 1 98.38 83 ILE B N 1
ATOM 2557 C CA . ILE B 1 83 ? -5.309 3.1 14.016 1 98.38 83 ILE B CA 1
ATOM 2558 C C . ILE B 1 83 ? -6.523 3.756 13.359 1 98.38 83 ILE B C 1
ATOM 2560 O O . ILE B 1 83 ? -7.191 3.143 12.531 1 98.38 83 ILE B O 1
ATOM 2564 N N . HIS B 1 84 ? -6.785 5 13.688 1 98.62 84 HIS B N 1
ATOM 2565 C CA . HIS B 1 84 ? -7.98 5.684 13.203 1 98.62 84 HIS B CA 1
ATOM 2566 C C . HIS B 1 84 ? -7.637 7.055 12.633 1 98.62 84 HIS B C 1
ATOM 2568 O O . HIS B 1 84 ? -8.484 7.953 12.609 1 98.62 84 HIS B O 1
ATOM 2574 N N . THR B 1 85 ? -6.414 7.277 12.25 1 98.88 85 THR B N 1
ATOM 2575 C CA . THR B 1 85 ? -5.934 8.508 11.625 1 98.88 85 THR B CA 1
ATOM 2576 C C . THR B 1 85 ? -5.293 8.211 10.273 1 98.88 85 THR B C 1
ATOM 2578 O O . THR B 1 85 ? -4.438 7.328 10.164 1 98.88 85 THR B O 1
ATOM 2581 N N . LEU B 1 86 ? -5.781 8.883 9.234 1 98.88 86 LEU B N 1
ATOM 2582 C CA . LEU B 1 86 ? -5.422 8.555 7.863 1 98.88 86 LEU B CA 1
ATOM 2583 C C . LEU B 1 86 ? -5.02 9.805 7.09 1 98.88 86 LEU B C 1
ATOM 2585 O O . LEU B 1 86 ? -5.703 10.828 7.16 1 98.88 86 LEU B O 1
ATOM 2589 N N . LEU B 1 87 ? -3.889 9.742 6.457 1 98.81 87 LEU B N 1
ATOM 2590 C CA . LEU B 1 87 ? -3.441 10.766 5.52 1 98.81 87 LEU B CA 1
ATOM 2591 C C . LEU B 1 87 ? -3.961 10.484 4.113 1 98.81 87 LEU B C 1
ATOM 2593 O O . LEU B 1 87 ? -3.82 9.359 3.611 1 98.81 87 LEU B O 1
ATOM 2597 N N . ILE B 1 88 ? -4.629 11.461 3.471 1 98.44 88 ILE B N 1
ATOM 2598 C CA . ILE B 1 88 ? -5.188 11.32 2.129 1 98.44 88 ILE B CA 1
ATOM 2599 C C . ILE B 1 88 ? -4.754 12.508 1.268 1 98.44 88 ILE B C 1
ATOM 2601 O O . ILE B 1 88 ? -4.715 13.641 1.741 1 98.44 88 ILE B O 1
ATOM 2605 N N . GLY B 1 89 ? -4.387 12.234 0.011 1 98.12 89 GLY B N 1
ATOM 2606 C CA . GLY B 1 89 ? -4.215 13.297 -0.964 1 98.12 89 GLY B CA 1
ATOM 2607 C C . GLY B 1 89 ? -2.809 13.867 -0.988 1 98.12 89 GLY B C 1
ATOM 2608 O O . GLY B 1 89 ? -2.574 14.938 -1.561 1 98.12 89 GLY B O 1
ATOM 2609 N N . HIS B 1 90 ? -1.878 13.234 -0.3 1 98.38 90 HIS B N 1
ATOM 2610 C CA . HIS B 1 90 ? -0.501 13.703 -0.386 1 98.38 90 HIS B CA 1
ATOM 2611 C C . HIS B 1 90 ? -0.05 13.828 -1.837 1 98.38 90 HIS B C 1
ATOM 2613 O O . HIS B 1 90 ? -0.414 13 -2.676 1 98.38 90 HIS B O 1
ATOM 2619 N N . SER B 1 91 ? 0.771 14.789 -2.158 1 97.06 91 SER B N 1
ATOM 2620 C CA . SER B 1 91 ? 1.167 15.117 -3.521 1 97.06 91 SER B CA 1
ATOM 2621 C C . SER B 1 91 ? 1.833 13.93 -4.211 1 97.06 91 SER B C 1
ATOM 2623 O O . SER B 1 91 ? 1.619 13.695 -5.402 1 97.06 91 SER B O 1
ATOM 2625 N N . GLU B 1 92 ? 2.594 13.203 -3.441 1 97.06 92 GLU B N 1
ATOM 2626 C CA . GLU B 1 92 ? 3.295 12.047 -3.994 1 97.06 92 GLU B CA 1
ATOM 2627 C C . GLU B 1 92 ? 2.312 11 -4.508 1 97.06 92 GLU B C 1
ATOM 2629 O O . GLU B 1 92 ? 2.549 10.375 -5.547 1 97.06 92 GLU B O 1
ATOM 2634 N N . ARG B 1 93 ? 1.239 10.766 -3.832 1 97.81 93 ARG B N 1
ATOM 2635 C CA . ARG B 1 93 ? 0.253 9.789 -4.27 1 97.81 93 ARG B CA 1
ATOM 2636 C C . ARG B 1 93 ? -0.559 10.312 -5.449 1 97.81 93 ARG B C 1
ATOM 2638 O O . ARG B 1 93 ? -0.917 9.555 -6.352 1 97.81 93 ARG B O 1
ATOM 2645 N N . ARG B 1 94 ? -0.812 11.641 -5.488 1 96.5 94 ARG B N 1
ATOM 2646 C CA . ARG B 1 94 ? -1.498 12.266 -6.613 1 96.5 94 ARG B CA 1
ATOM 2647 C C . ARG B 1 94 ? -0.658 12.172 -7.883 1 96.5 94 ARG B C 1
ATOM 2649 O O . ARG B 1 94 ? -1.155 11.766 -8.938 1 96.5 94 ARG B O 1
ATOM 2656 N N . THR B 1 95 ? 0.637 12.523 -7.762 1 94.69 95 THR B N 1
ATOM 2657 C CA . THR B 1 95 ? 1.468 12.734 -8.938 1 94.69 95 THR B CA 1
ATOM 2658 C C . THR B 1 95 ? 2.121 11.422 -9.383 1 94.69 95 THR B C 1
ATOM 2660 O O . THR B 1 95 ? 2.207 11.141 -10.578 1 94.69 95 THR B O 1
ATOM 2663 N N . LEU B 1 96 ? 2.551 10.625 -8.406 1 94.69 96 LEU B N 1
ATOM 2664 C CA . LEU B 1 96 ? 3.322 9.43 -8.75 1 94.69 96 LEU B CA 1
ATOM 2665 C C . LEU B 1 96 ? 2.406 8.227 -8.914 1 94.69 96 LEU B C 1
ATOM 2667 O O . LEU B 1 96 ? 2.645 7.375 -9.773 1 94.69 96 LEU B O 1
ATOM 2671 N N . LEU B 1 97 ? 1.363 8.148 -8.07 1 95.88 97 LEU B N 1
ATOM 2672 C CA . LEU B 1 97 ? 0.475 6.988 -8.094 1 95.88 97 LEU B CA 1
ATOM 2673 C C . LEU B 1 97 ? -0.848 7.332 -8.766 1 95.88 97 LEU B C 1
ATOM 2675 O O . LEU B 1 97 ? -1.745 6.492 -8.852 1 95.88 97 LEU B O 1
ATOM 2679 N N . LYS B 1 98 ? -0.994 8.57 -9.188 1 95.81 98 LYS B N 1
ATOM 2680 C CA . LYS B 1 98 ? -2.092 9.047 -10.023 1 95.81 98 LYS B CA 1
ATOM 2681 C C . LYS B 1 98 ? -3.436 8.875 -9.32 1 95.81 98 LYS B C 1
ATOM 2683 O O . LYS B 1 98 ? -4.422 8.477 -9.945 1 95.81 98 LYS B O 1
ATOM 2688 N N . GLU B 1 99 ? -3.455 9.047 -8.062 1 97.19 99 GLU B N 1
ATOM 2689 C CA . GLU B 1 99 ? -4.738 9.062 -7.371 1 97.19 99 GLU B CA 1
ATOM 2690 C C . GLU B 1 99 ? -5.613 10.219 -7.855 1 97.19 99 GLU B C 1
ATOM 2692 O O . GLU B 1 99 ? -5.23 11.383 -7.738 1 97.19 99 GLU B O 1
ATOM 2697 N N . SER B 1 100 ? -6.754 9.938 -8.305 1 96.69 100 SER B N 1
ATOM 2698 C CA . SER B 1 100 ? -7.648 10.914 -8.906 1 96.69 100 SER B CA 1
ATOM 2699 C C . SER B 1 100 ? -8.508 11.602 -7.852 1 96.69 100 SER B C 1
ATOM 2701 O O . SER B 1 100 ? -8.695 11.07 -6.754 1 96.69 100 SER B O 1
ATOM 2703 N N . PRO B 1 101 ? -9.062 12.797 -8.234 1 97.56 101 PRO B N 1
ATOM 2704 C CA . PRO B 1 101 ? -9.992 13.453 -7.312 1 97.56 101 PRO B CA 1
ATOM 2705 C C . PRO B 1 101 ? -11.18 12.562 -6.938 1 97.56 101 PRO B C 1
ATOM 2707 O O . PRO B 1 101 ? -11.609 12.562 -5.781 1 97.56 101 PRO B O 1
ATOM 2710 N N . SER B 1 102 ? -11.688 11.82 -7.934 1 97.81 102 SER B N 1
ATOM 2711 C CA . SER B 1 102 ? -12.82 10.938 -7.66 1 97.81 102 SER B CA 1
ATOM 2712 C C . SER B 1 102 ? -12.438 9.844 -6.668 1 97.81 102 SER B C 1
ATOM 2714 O O . SER B 1 102 ? -13.227 9.492 -5.785 1 97.81 102 SER B O 1
ATOM 2716 N N . PHE B 1 103 ? -11.266 9.273 -6.789 1 98 103 PHE B N 1
ATOM 2717 C CA . PHE B 1 103 ? -10.805 8.242 -5.867 1 98 103 PHE B CA 1
ATOM 2718 C C . PHE B 1 103 ? -10.57 8.82 -4.48 1 98 103 PHE B C 1
ATOM 2720 O O . PHE B 1 103 ? -10.883 8.18 -3.473 1 98 103 PHE B O 1
ATOM 2727 N N . LEU B 1 104 ? -10.016 10.023 -4.406 1 98.62 104 LEU B N 1
ATOM 2728 C CA . LEU B 1 104 ? -9.789 10.695 -3.133 1 98.62 104 LEU B CA 1
ATOM 2729 C C . LEU B 1 104 ? -11.109 10.961 -2.416 1 98.62 104 LEU B C 1
ATOM 2731 O O . LEU B 1 104 ? -11.195 10.812 -1.194 1 98.62 104 LEU B O 1
ATOM 2735 N N . LYS B 1 105 ? -12.078 11.367 -3.182 1 98.62 105 LYS B N 1
ATOM 2736 C CA . LYS B 1 105 ? -13.406 11.562 -2.607 1 98.62 105 LYS B CA 1
ATOM 2737 C C . LYS B 1 105 ? -13.953 10.266 -2.037 1 98.62 105 LYS B C 1
ATOM 2739 O O . LYS B 1 105 ? -14.547 10.25 -0.957 1 98.62 105 LYS B O 1
ATOM 2744 N N . GLU B 1 106 ? -13.82 9.211 -2.809 1 98.62 106 GLU B N 1
ATOM 2745 C CA . GLU B 1 106 ? -14.266 7.898 -2.344 1 98.62 106 GLU B CA 1
ATOM 2746 C C . GLU B 1 106 ? -13.594 7.523 -1.026 1 98.62 106 GLU B C 1
ATOM 2748 O O . GLU B 1 106 ? -14.258 7.066 -0.092 1 98.62 106 GLU B O 1
ATOM 2753 N N . LYS B 1 107 ? -12.289 7.684 -0.937 1 98.69 107 LYS B N 1
ATOM 2754 C CA . LYS B 1 107 ? -11.555 7.414 0.298 1 98.69 107 LYS B CA 1
ATOM 2755 C C . LYS B 1 107 ? -12.086 8.266 1.448 1 98.69 107 LYS B C 1
ATOM 2757 O O . LYS B 1 107 ? -12.367 7.746 2.533 1 98.69 107 LYS B O 1
ATOM 2762 N N . PHE B 1 108 ? -12.195 9.539 1.192 1 98.88 108 PHE B N 1
ATOM 2763 C CA . PHE B 1 108 ? -12.641 10.477 2.217 1 98.88 108 PHE B CA 1
ATOM 2764 C C . PHE B 1 108 ? -14 10.062 2.773 1 98.88 108 PHE B C 1
ATOM 2766 O O . PHE B 1 108 ? -14.164 9.922 3.986 1 98.88 108 PHE B O 1
ATOM 2773 N N . ASP B 1 109 ? -14.969 9.844 1.857 1 98.88 109 ASP B N 1
ATOM 2774 C CA . ASP B 1 109 ? -16.328 9.523 2.275 1 98.88 109 ASP B CA 1
ATOM 2775 C C . ASP B 1 109 ? -16.375 8.203 3.043 1 98.88 109 ASP B C 1
ATOM 2777 O O . ASP B 1 109 ? -17.062 8.094 4.055 1 98.88 109 ASP B O 1
ATOM 2781 N N . PHE B 1 110 ? -15.68 7.23 2.582 1 98.88 110 PHE B N 1
ATOM 2782 C CA . PHE B 1 110 ? -15.672 5.926 3.229 1 98.88 110 PHE B CA 1
ATOM 2783 C C . PHE B 1 110 ? -15.117 6.031 4.648 1 98.88 110 PHE B C 1
ATOM 2785 O O . PHE B 1 110 ? -15.758 5.586 5.602 1 98.88 110 PHE B O 1
ATOM 2792 N N . PHE B 1 111 ? -13.945 6.637 4.844 1 98.88 111 PHE B N 1
ATOM 2793 C CA . PHE B 1 111 ? -13.297 6.66 6.148 1 98.88 111 PHE B CA 1
ATOM 2794 C C . PHE B 1 111 ? -13.961 7.676 7.07 1 98.88 111 PHE B C 1
ATOM 2796 O O . PHE B 1 111 ? -13.945 7.516 8.289 1 98.88 111 PHE B O 1
ATOM 2803 N N . LYS B 1 112 ? -14.562 8.742 6.484 1 98.88 112 LYS B N 1
ATOM 2804 C CA . LYS B 1 112 ? -15.445 9.609 7.258 1 98.88 112 LYS B CA 1
ATOM 2805 C C . LYS B 1 112 ? -16.578 8.812 7.906 1 98.88 112 LYS B C 1
ATOM 2807 O O . LYS B 1 112 ? -16.875 8.992 9.086 1 98.88 112 LYS B O 1
ATOM 2812 N N . SER B 1 113 ? -17.156 7.938 7.137 1 98.75 113 SER B N 1
ATOM 2813 C CA . SER B 1 113 ? -18.266 7.137 7.633 1 98.75 113 SER B CA 1
ATOM 2814 C C . SER B 1 113 ? -17.828 6.219 8.766 1 98.75 113 SER B C 1
ATOM 2816 O O . SER B 1 113 ? -18.656 5.719 9.531 1 98.75 113 SER B O 1
ATOM 2818 N N . LYS B 1 114 ? -16.562 6.004 8.938 1 98.5 114 LYS B N 1
ATOM 2819 C CA . LYS B 1 114 ? -16.016 5.172 10 1 98.5 114 LYS B CA 1
ATOM 2820 C C . LYS B 1 114 ? -15.406 6.027 11.109 1 98.5 114 LYS B C 1
ATOM 2822 O O . LYS B 1 114 ? -14.719 5.508 11.992 1 98.5 114 LYS B O 1
ATOM 2827 N N . ASN B 1 115 ? -15.5 7.34 11 1 98.75 115 ASN B N 1
ATOM 2828 C CA . ASN B 1 115 ? -15.125 8.312 12.016 1 98.75 115 ASN B CA 1
ATOM 2829 C C . ASN B 1 115 ? -13.609 8.422 12.156 1 98.75 115 ASN B C 1
ATOM 2831 O O . ASN B 1 115 ? -13.094 8.641 13.25 1 98.75 115 ASN B O 1
ATOM 2835 N N . PHE B 1 116 ? -12.953 8.203 11.117 1 98.88 116 PHE B N 1
ATOM 2836 C CA . PHE B 1 116 ? -11.508 8.406 11.109 1 98.88 116 PHE B CA 1
ATOM 2837 C C . PHE B 1 116 ? -11.172 9.883 11.227 1 98.88 116 PHE B C 1
ATOM 2839 O O . PHE B 1 116 ? -11.922 10.734 10.742 1 98.88 116 PHE B O 1
ATOM 2846 N N . LYS B 1 117 ? -10.055 10.211 11.938 1 98.88 117 LYS B N 1
ATOM 2847 C CA . LYS B 1 117 ? -9.406 11.492 11.703 1 98.88 117 LYS B CA 1
ATOM 2848 C C . LYS B 1 117 ? -8.711 11.523 10.344 1 98.88 117 LYS B C 1
ATOM 2850 O O . LYS B 1 117 ? -7.895 10.648 10.047 1 98.88 117 LYS B O 1
ATOM 2855 N N . ILE B 1 118 ? -9.078 12.445 9.516 1 98.94 118 ILE B N 1
ATOM 2856 C CA . ILE B 1 118 ? -8.562 12.477 8.148 1 98.94 118 ILE B CA 1
ATOM 2857 C C . ILE B 1 118 ? -7.707 13.727 7.953 1 98.94 118 ILE B C 1
ATOM 2859 O O . ILE B 1 118 ? -8.188 14.852 8.148 1 98.94 118 ILE B O 1
ATOM 2863 N N . VAL B 1 119 ? -6.449 13.531 7.672 1 98.94 119 VAL B N 1
ATOM 2864 C CA . VAL B 1 119 ? -5.559 14.602 7.234 1 98.94 119 VAL B CA 1
ATOM 2865 C C . VAL B 1 119 ? -5.566 14.695 5.707 1 98.94 119 VAL B C 1
ATOM 2867 O O . VAL B 1 119 ? -5.012 13.828 5.027 1 98.94 119 VAL B O 1
ATOM 2870 N N . TYR B 1 120 ? -6.215 15.672 5.156 1 98.88 120 TYR B N 1
ATOM 2871 C CA . TYR B 1 120 ? -6.371 15.828 3.713 1 98.88 120 TYR B CA 1
ATOM 2872 C C . TYR B 1 120 ? -5.363 16.828 3.156 1 98.88 120 TYR B C 1
ATOM 2874 O O . TYR B 1 120 ? -5.387 18 3.504 1 98.88 120 TYR B O 1
ATOM 2882 N N . CYS B 1 121 ? -4.504 16.375 2.33 1 98.75 121 CYS B N 1
ATOM 2883 C CA . CYS B 1 121 ? -3.428 17.203 1.784 1 98.75 121 CYS B CA 1
ATOM 2884 C C . CYS B 1 121 ? -3.859 17.859 0.483 1 98.75 121 CYS B C 1
ATOM 2886 O O . CYS B 1 121 ? -4.465 17.219 -0.377 1 98.75 121 CYS B O 1
ATOM 2888 N N . ILE B 1 122 ? -3.533 19.109 0.353 1 98.56 122 ILE B N 1
ATOM 2889 C CA . ILE B 1 122 ? -3.773 19.859 -0.868 1 98.56 122 ILE B CA 1
ATOM 2890 C C . ILE B 1 122 ? -2.525 20.672 -1.226 1 98.56 122 ILE B C 1
ATOM 2892 O O . ILE B 1 122 ? -1.675 20.922 -0.368 1 98.56 122 ILE B O 1
ATOM 2896 N N . GLY B 1 123 ? -2.381 21.031 -2.432 1 97.56 123 GLY B N 1
ATOM 2897 C CA . GLY B 1 123 ? -1.237 21.797 -2.883 1 97.56 123 GLY B CA 1
ATOM 2898 C C . GLY B 1 123 ? -1.167 21.938 -4.391 1 97.56 123 GLY B C 1
ATOM 2899 O O . GLY B 1 123 ? -1.708 21.109 -5.121 1 97.56 123 GLY B O 1
ATOM 2900 N N . GLU B 1 124 ? -0.542 22.969 -4.828 1 97.06 124 GLU B N 1
ATOM 2901 C CA . GLU B 1 124 ? -0.427 23.234 -6.262 1 97.06 124 GLU B CA 1
ATOM 2902 C C . GLU B 1 124 ? 1.012 23.062 -6.738 1 97.06 124 GLU B C 1
ATOM 2904 O O . GLU B 1 124 ? 1.954 23.234 -5.965 1 97.06 124 GLU B O 1
ATOM 2909 N N . GLU B 1 125 ? 1.137 22.719 -7.941 1 95.06 125 GLU B N 1
ATOM 2910 C CA . GLU B 1 125 ? 2.449 22.688 -8.578 1 95.06 125 GLU B CA 1
ATOM 2911 C C . GLU B 1 125 ? 2.965 24.109 -8.852 1 95.06 125 GLU B C 1
ATOM 2913 O O . GLU B 1 125 ? 2.207 25.078 -8.773 1 95.06 125 GLU B O 1
ATOM 2918 N N . LEU B 1 126 ? 4.234 24.141 -9.219 1 93.31 126 LEU B N 1
ATOM 2919 C CA . LEU B 1 126 ? 4.895 25.422 -9.508 1 93.31 126 LEU B CA 1
ATOM 2920 C C . LEU B 1 126 ? 4.223 26.125 -10.672 1 93.31 126 LEU B C 1
ATOM 2922 O O . LEU B 1 126 ? 4.074 27.359 -10.664 1 93.31 126 LEU B O 1
ATOM 2926 N N . THR B 1 127 ? 3.838 25.375 -11.672 1 95.5 127 THR B N 1
ATOM 2927 C CA . THR B 1 127 ? 3.225 25.938 -12.859 1 95.5 127 THR B CA 1
ATOM 2928 C C . THR B 1 127 ? 1.941 26.688 -12.508 1 95.5 127 THR B C 1
ATOM 2930 O O . THR B 1 127 ? 1.646 27.734 -13.086 1 95.5 127 THR B O 1
ATOM 2933 N N . THR B 1 128 ? 1.185 26.203 -11.594 1 96.56 128 THR B N 1
ATOM 2934 C CA . THR B 1 128 ? -0.027 26.875 -11.125 1 96.56 128 THR B CA 1
ATOM 2935 C C . THR B 1 128 ? 0.317 28.125 -10.328 1 96.56 128 THR B C 1
ATOM 2937 O O . THR B 1 128 ? -0.308 29.172 -10.508 1 96.56 128 THR B O 1
ATOM 2940 N N . ARG B 1 129 ? 1.316 28.016 -9.445 1 94.06 129 ARG B N 1
ATOM 2941 C CA . ARG B 1 129 ? 1.762 29.141 -8.625 1 94.06 129 ARG B CA 1
ATOM 2942 C C . ARG B 1 129 ? 2.219 30.312 -9.492 1 94.06 129 ARG B C 1
ATOM 2944 O O . ARG B 1 129 ? 1.904 31.469 -9.211 1 94.06 129 ARG B O 1
ATOM 2951 N N . GLU B 1 130 ? 2.877 29.969 -10.57 1 94.88 130 GLU B N 1
ATOM 2952 C CA . GLU B 1 130 ? 3.449 30.984 -11.453 1 94.88 130 GLU B CA 1
ATOM 2953 C C . GLU B 1 130 ? 2.361 31.703 -12.242 1 94.88 130 GLU B C 1
ATOM 2955 O O . GLU B 1 130 ? 2.584 32.812 -12.75 1 94.88 130 GLU B O 1
ATOM 2960 N N . LYS B 1 131 ? 1.186 31.156 -12.32 1 97.12 131 LYS B N 1
ATOM 2961 C CA . LYS B 1 131 ? 0.061 31.781 -13 1 97.12 131 LYS B CA 1
ATOM 2962 C C . LYS B 1 131 ? -0.563 32.875 -12.133 1 97.12 131 LYS B C 1
ATOM 2964 O O . LYS B 1 131 ? -1.389 33.656 -12.609 1 97.12 131 LYS B O 1
ATOM 2969 N N . GLY B 1 132 ? -0.16 32.938 -10.82 1 96.12 132 GLY B N 1
ATOM 2970 C CA . GLY B 1 132 ? -0.656 33.969 -9.938 1 96.12 132 GLY B CA 1
ATOM 2971 C C . GLY B 1 132 ? -1.551 33.438 -8.836 1 96.12 132 GLY B C 1
ATOM 2972 O O . GLY B 1 132 ? -1.988 32.281 -8.883 1 96.12 132 GLY B O 1
ATOM 2973 N N . PHE B 1 133 ? -1.813 34.312 -7.879 1 97 133 PHE B N 1
ATOM 2974 C CA . PHE B 1 133 ? -2.516 33.906 -6.664 1 97 133 PHE B CA 1
ATOM 2975 C C . PHE B 1 133 ? -3.951 33.5 -6.973 1 97 133 PHE B C 1
ATOM 2977 O O . PHE B 1 133 ? -4.496 32.594 -6.348 1 97 133 PHE B O 1
ATOM 2984 N N . LYS B 1 134 ? -4.543 34.125 -7.945 1 97.88 134 LYS B N 1
ATOM 2985 C CA . LYS B 1 134 ? -5.898 33.781 -8.336 1 97.88 134 LYS B CA 1
ATOM 2986 C C . LYS B 1 134 ? -5.961 32.312 -8.805 1 97.88 134 LYS B C 1
ATOM 2988 O O . LYS B 1 134 ? -6.883 31.578 -8.445 1 97.88 134 LYS B O 1
ATOM 2993 N N . ALA B 1 135 ? -5.016 31.875 -9.602 1 98.12 135 ALA B N 1
ATOM 2994 C CA . ALA B 1 135 ? -4.941 30.5 -10.078 1 98.12 135 ALA B CA 1
ATOM 2995 C C . ALA B 1 135 ? -4.738 29.531 -8.922 1 98.12 135 ALA B C 1
ATOM 2997 O O . ALA B 1 135 ? -5.32 28.438 -8.906 1 98.12 135 ALA B O 1
ATOM 2998 N N . VAL B 1 136 ? -3.938 29.938 -8.023 1 97.81 136 VAL B N 1
ATOM 2999 C CA . VAL B 1 136 ? -3.688 29.125 -6.836 1 97.81 136 VAL B CA 1
ATOM 3000 C C . VAL B 1 136 ? -4.984 28.953 -6.055 1 97.81 136 VAL B C 1
ATOM 3002 O O . VAL B 1 136 ? -5.336 27.828 -5.684 1 97.81 136 VAL B O 1
ATOM 3005 N N . LYS B 1 137 ? -5.711 30.047 -5.84 1 98.31 137 LYS B N 1
ATOM 3006 C CA . LYS B 1 137 ? -6.965 30 -5.094 1 98.31 137 LYS B CA 1
ATOM 3007 C C . LYS B 1 137 ? -7.965 29.062 -5.766 1 98.31 137 LYS B C 1
ATOM 3009 O O . LYS B 1 137 ? -8.602 28.234 -5.098 1 98.31 137 LYS B O 1
ATOM 3014 N N . GLU B 1 138 ? -8.062 29.172 -7.062 1 98.19 138 GLU B N 1
ATOM 3015 C CA . GLU B 1 138 ? -8.992 28.344 -7.816 1 98.19 138 GLU B CA 1
ATOM 3016 C C . GLU B 1 138 ? -8.602 26.859 -7.727 1 98.19 138 GLU B C 1
ATOM 3018 O O . GLU B 1 138 ? -9.461 26 -7.496 1 98.19 138 GLU B O 1
ATOM 3023 N N . PHE B 1 139 ? -7.383 26.609 -7.91 1 98.19 139 PHE B N 1
ATOM 3024 C CA . PHE B 1 139 ? -6.875 25.234 -7.891 1 98.19 139 PHE B CA 1
ATOM 3025 C C . PHE B 1 139 ? -7.113 24.594 -6.531 1 98.19 139 PHE B C 1
ATOM 3027 O O . PHE B 1 139 ? -7.617 23.469 -6.453 1 98.19 139 PHE B O 1
ATOM 3034 N N . LEU B 1 140 ? -6.77 25.266 -5.48 1 98.44 140 LEU B N 1
ATOM 3035 C CA . LEU B 1 140 ? -6.922 24.75 -4.129 1 98.44 140 LEU B CA 1
ATOM 3036 C C . LEU B 1 140 ? -8.398 24.594 -3.771 1 98.44 140 LEU B C 1
ATOM 3038 O O . LEU B 1 140 ? -8.773 23.625 -3.098 1 98.44 140 LEU B O 1
ATOM 3042 N N . SER B 1 141 ? -9.203 25.562 -4.176 1 98.44 141 SER B N 1
ATOM 3043 C CA . SER B 1 141 ? -10.641 25.469 -3.943 1 98.44 141 SER B CA 1
ATOM 3044 C C . SER B 1 141 ? -11.219 24.203 -4.586 1 98.44 141 SER B C 1
ATOM 3046 O O . SER B 1 141 ? -12.055 23.531 -3.99 1 98.44 141 SER B O 1
ATOM 3048 N N . GLU B 1 142 ? -10.773 23.938 -5.758 1 97.75 142 GLU B N 1
ATOM 3049 C CA . GLU B 1 142 ? -11.234 22.734 -6.461 1 97.75 142 GLU B CA 1
ATOM 3050 C C . GLU B 1 142 ? -10.867 21.469 -5.695 1 97.75 142 GLU B C 1
ATOM 3052 O O . GLU B 1 142 ? -11.664 20.531 -5.617 1 97.75 142 GLU B O 1
ATOM 3057 N N . GLN B 1 143 ? -9.695 21.375 -5.188 1 98 143 GLN B N 1
ATOM 3058 C CA . GLN B 1 143 ? -9.281 20.219 -4.398 1 98 143 GLN B CA 1
ATOM 3059 C C . GLN B 1 143 ? -10.148 20.062 -3.158 1 98 143 GLN B C 1
ATOM 3061 O O . GLN B 1 143 ? -10.461 18.938 -2.756 1 98 143 GLN B O 1
ATOM 3066 N N . LEU B 1 144 ? -10.57 21.156 -2.584 1 98.31 144 LEU B N 1
ATOM 3067 C CA . LEU B 1 144 ? -11.336 21.125 -1.341 1 98.31 144 LEU B CA 1
ATOM 3068 C C . LEU B 1 144 ? -12.805 20.828 -1.613 1 98.31 144 LEU B C 1
ATOM 3070 O O . LEU B 1 144 ? -13.523 20.359 -0.73 1 98.31 144 LEU B O 1
ATOM 3074 N N . GLU B 1 145 ? -13.305 21.125 -2.787 1 96.5 145 GLU B N 1
ATOM 3075 C CA . GLU B 1 145 ? -14.695 20.859 -3.152 1 96.5 145 GLU B CA 1
ATOM 3076 C C . GLU B 1 145 ? -15.008 19.375 -3.125 1 96.5 145 GLU B C 1
ATOM 3078 O O . GLU B 1 145 ? -16.172 18.969 -3.043 1 96.5 145 GLU B O 1
ATOM 3083 N N . ASN B 1 146 ? -14.016 18.578 -3.127 1 92.31 146 ASN B N 1
ATOM 3084 C CA . ASN B 1 146 ? -14.117 17.125 -3.244 1 92.31 146 ASN B CA 1
ATOM 3085 C C . ASN B 1 146 ? -14.477 16.484 -1.91 1 92.31 146 ASN B C 1
ATOM 3087 O O . ASN B 1 146 ? -14.812 15.297 -1.859 1 92.31 146 ASN B O 1
ATOM 3091 N N . ILE B 1 147 ? -14.445 17.25 -0.788 1 97.69 147 ILE B N 1
ATOM 3092 C CA . ILE B 1 147 ? -14.594 16.625 0.521 1 97.69 147 ILE B CA 1
ATOM 3093 C C . ILE B 1 147 ? -15.578 17.422 1.37 1 97.69 147 ILE B C 1
ATOM 3095 O O . ILE B 1 147 ? -15.93 18.562 1.024 1 97.69 147 ILE B O 1
ATOM 3099 N N . ASP B 1 148 ? -16.078 16.844 2.484 1 98.44 148 ASP B N 1
ATOM 3100 C CA . ASP B 1 148 ? -16.953 17.5 3.457 1 98.44 148 ASP B CA 1
ATOM 3101 C C . ASP B 1 148 ? -16.141 18.375 4.418 1 98.44 148 ASP B C 1
ATOM 3103 O O . ASP B 1 148 ? -15.562 17.875 5.383 1 98.44 148 ASP B O 1
ATOM 3107 N N . LEU B 1 149 ? -16.219 19.688 4.262 1 98.44 149 LEU B N 1
ATOM 3108 C CA . LEU B 1 149 ? -15.406 20.609 5.043 1 98.44 149 LEU B CA 1
ATOM 3109 C C . LEU B 1 149 ? -15.969 20.766 6.453 1 98.44 149 LEU B C 1
ATOM 3111 O O . LEU B 1 149 ? -15.305 21.328 7.328 1 98.44 149 LEU B O 1
ATOM 3115 N N . ASN B 1 150 ? -17.125 20.25 6.695 1 98 150 ASN B N 1
ATOM 3116 C CA . ASN B 1 150 ? -17.734 20.344 8.016 1 98 150 ASN B CA 1
ATOM 3117 C C . ASN B 1 150 ? -17.453 19.109 8.859 1 98 150 ASN B C 1
ATOM 3119 O O . ASN B 1 150 ? -17.891 19.016 10.008 1 98 150 ASN B O 1
ATOM 3123 N N . TYR B 1 151 ? -16.766 18.125 8.242 1 98.62 151 TYR B N 1
ATOM 3124 C CA . TYR B 1 151 ? -16.391 16.938 8.992 1 98.62 151 TYR B CA 1
ATOM 3125 C C . TYR B 1 151 ? -15.562 17.281 10.219 1 98.62 151 TYR B C 1
ATOM 3127 O O . TYR B 1 151 ? -14.492 17.891 10.094 1 98.62 151 TYR B O 1
ATOM 3135 N N . PRO B 1 152 ? -15.984 16.984 11.469 1 98.12 152 PRO B N 1
ATOM 3136 C CA . PRO B 1 152 ? -15.336 17.469 12.688 1 98.12 152 PRO B CA 1
ATOM 3137 C C . PRO B 1 152 ? -13.93 16.906 12.883 1 98.12 152 PRO B C 1
ATOM 3139 O O . PRO B 1 152 ? -13.117 17.5 13.594 1 98.12 152 PRO B O 1
ATOM 3142 N N . ASN B 1 153 ? -13.664 15.742 12.25 1 98.44 153 ASN B N 1
ATOM 3143 C CA . ASN B 1 153 ? -12.359 15.125 12.422 1 98.44 153 ASN B CA 1
ATOM 3144 C C . ASN B 1 153 ? -11.453 15.375 11.219 1 98.44 153 ASN B C 1
ATOM 3146 O O . ASN B 1 153 ? -10.523 14.609 10.969 1 98.44 153 ASN B O 1
ATOM 3150 N N . LEU B 1 154 ? -11.719 16.453 10.469 1 98.69 154 LEU B N 1
ATOM 3151 C CA . LEU B 1 154 ? -10.922 16.859 9.32 1 98.69 154 LEU B CA 1
ATOM 3152 C C . LEU B 1 154 ? -9.758 17.734 9.742 1 98.69 154 LEU B C 1
ATOM 3154 O O . LEU B 1 154 ? -9.914 18.625 10.578 1 98.69 154 LEU B O 1
ATOM 3158 N N . VAL B 1 155 ? -8.594 17.438 9.305 1 98.75 155 VAL B N 1
ATOM 3159 C CA . VAL B 1 155 ? -7.426 18.312 9.281 1 98.75 155 VAL B CA 1
ATOM 3160 C C . VAL B 1 155 ? -6.984 18.547 7.844 1 98.75 155 VAL B C 1
ATOM 3162 O O . VAL B 1 155 ? -6.953 17.609 7.035 1 98.75 155 VAL B O 1
ATOM 3165 N N . VAL B 1 156 ? -6.738 19.734 7.457 1 98.81 156 VAL B N 1
ATOM 3166 C CA . VAL B 1 156 ? -6.234 20.031 6.117 1 98.81 156 VAL B CA 1
ATOM 3167 C C . VAL B 1 156 ? -4.754 20.406 6.191 1 98.81 156 VAL B C 1
ATOM 3169 O O . VAL B 1 156 ? -4.34 21.141 7.082 1 98.81 156 VAL B O 1
ATOM 3172 N N . ALA B 1 157 ? -3.951 19.844 5.379 1 98.75 157 ALA B N 1
ATOM 3173 C CA . ALA B 1 157 ? -2.537 20.188 5.258 1 98.75 157 ALA B CA 1
ATOM 3174 C C . ALA B 1 157 ? -2.238 20.797 3.889 1 98.75 157 ALA B C 1
ATOM 3176 O O . ALA B 1 157 ? -2.406 20.141 2.859 1 98.75 157 ALA B O 1
ATOM 3177 N N . TYR B 1 158 ? -1.831 22.031 3.869 1 98.5 158 TYR B N 1
ATOM 3178 C CA . TYR B 1 158 ? -1.383 22.688 2.648 1 98.5 158 TYR B CA 1
ATOM 3179 C C . TYR B 1 158 ? 0.094 22.422 2.393 1 98.5 158 TYR B C 1
ATOM 3181 O O . TYR B 1 158 ? 0.949 22.781 3.205 1 98.5 158 TYR B O 1
ATOM 3189 N N . GLU B 1 159 ? 0.298 21.75 1.289 1 96.62 159 GLU B N 1
ATOM 3190 C CA . GLU B 1 159 ? 1.649 21.391 0.872 1 96.62 159 GLU B CA 1
ATOM 3191 C C . GLU B 1 159 ? 1.944 21.891 -0.539 1 96.62 159 GLU B C 1
ATOM 3193 O O . GLU B 1 159 ? 1.803 21.141 -1.51 1 96.62 159 GLU B O 1
ATOM 3198 N N . PRO B 1 160 ? 2.441 23.156 -0.619 1 95.25 160 PRO B N 1
ATOM 3199 C CA . PRO B 1 160 ? 2.836 23.578 -1.966 1 95.25 160 PRO B CA 1
ATOM 3200 C C . PRO B 1 160 ? 3.873 22.656 -2.592 1 95.25 160 PRO B C 1
ATOM 3202 O O . PRO B 1 160 ? 5.02 22.594 -2.133 1 95.25 160 PRO B O 1
ATOM 3205 N N . ILE B 1 161 ? 3.492 21.984 -3.635 1 92.62 161 ILE B N 1
ATOM 3206 C CA . ILE B 1 161 ? 4.273 20.891 -4.207 1 92.62 161 ILE B CA 1
ATOM 3207 C C . ILE B 1 161 ? 5.645 21.406 -4.633 1 92.62 161 ILE B C 1
ATOM 3209 O O . ILE B 1 161 ? 6.648 20.703 -4.512 1 92.62 161 ILE B O 1
ATOM 3213 N N . TRP B 1 162 ? 5.723 22.641 -5.074 1 86.94 162 TRP B N 1
ATOM 3214 C CA . TRP B 1 162 ? 6.949 23.266 -5.551 1 86.94 162 TRP B CA 1
ATOM 3215 C C . TRP B 1 162 ? 7.934 23.484 -4.406 1 86.94 162 TRP B C 1
ATOM 3217 O O . TRP B 1 162 ? 9.117 23.734 -4.633 1 86.94 162 TRP B O 1
ATOM 3227 N N . ALA B 1 163 ? 7.504 23.344 -3.219 1 81.19 163 ALA B N 1
ATOM 3228 C CA . ALA B 1 163 ? 8.352 23.578 -2.051 1 81.19 163 ALA B CA 1
ATOM 3229 C C . ALA B 1 163 ? 8.695 22.25 -1.359 1 81.19 163 ALA B C 1
ATOM 3231 O O . ALA B 1 163 ? 9.453 22.234 -0.384 1 81.19 163 ALA B O 1
ATOM 3232 N N . ILE B 1 164 ? 8.172 21.203 -1.826 1 80 164 ILE B N 1
ATOM 3233 C CA . ILE B 1 164 ? 8.398 19.906 -1.172 1 80 164 ILE B CA 1
ATOM 3234 C C . ILE B 1 164 ? 9.75 19.344 -1.592 1 80 164 ILE B C 1
ATOM 3236 O O . ILE B 1 164 ? 10.047 19.25 -2.785 1 80 164 ILE B O 1
ATOM 3240 N N . GLY B 1 165 ? 10.477 18.891 -0.628 1 69.75 165 GLY B N 1
ATOM 3241 C CA . GLY B 1 165 ? 11.727 18.203 -0.884 1 69.75 165 GLY B CA 1
ATOM 3242 C C . GLY B 1 165 ? 12.781 19.094 -1.522 1 69.75 165 GLY B C 1
ATOM 3243 O O . GLY B 1 165 ? 13.812 18.594 -1.988 1 69.75 165 GLY B O 1
ATOM 3244 N N . THR B 1 166 ? 12.297 20.344 -1.669 1 70.19 166 THR B N 1
ATOM 3245 C CA . THR B 1 166 ? 13.266 21.297 -2.193 1 70.19 166 THR B CA 1
ATOM 3246 C C . THR B 1 166 ? 13.852 22.141 -1.065 1 70.19 166 THR B C 1
ATOM 3248 O O . THR B 1 166 ? 13.305 22.188 0.037 1 70.19 166 THR B O 1
ATOM 3251 N N . LYS B 1 167 ? 15.016 22.422 -1.092 1 65.25 167 LYS B N 1
ATOM 3252 C CA . LYS B 1 167 ? 15.594 23.312 -0.084 1 65.25 167 LYS B CA 1
ATOM 3253 C C . LYS B 1 167 ? 15.039 24.719 -0.203 1 65.25 167 LYS B C 1
ATOM 3255 O O . LYS B 1 167 ? 15.469 25.625 0.512 1 65.25 167 LYS B O 1
ATOM 3260 N N . LYS B 1 168 ? 14.023 24.812 -1.083 1 70.25 168 LYS B N 1
ATOM 3261 C CA . LYS B 1 168 ? 13.391 26.109 -1.226 1 70.25 168 LYS B CA 1
ATOM 3262 C C . LYS B 1 168 ? 12.047 26.156 -0.503 1 70.25 168 LYS B C 1
ATOM 3264 O O . LYS B 1 168 ? 11.109 25.453 -0.873 1 70.25 168 LYS B O 1
ATOM 3269 N N . SER B 1 169 ? 11.977 26.828 0.525 1 77.12 169 SER B N 1
ATOM 3270 C CA . SER B 1 169 ? 10.75 27.031 1.292 1 77.12 169 SER B CA 1
ATOM 3271 C C . SER B 1 169 ? 9.992 28.266 0.81 1 77.12 169 SER B C 1
ATOM 3273 O O . SER B 1 169 ? 10.602 29.219 0.326 1 77.12 169 SER B O 1
ATOM 3275 N N . ALA B 1 170 ? 8.656 28.109 0.803 1 87.38 170 ALA B N 1
ATOM 3276 C CA . ALA B 1 170 ? 7.836 29.281 0.543 1 87.38 170 ALA B CA 1
ATOM 3277 C C . ALA B 1 170 ? 8.18 30.422 1.505 1 87.38 170 ALA B C 1
ATOM 3279 O O . ALA B 1 170 ? 8.625 30.172 2.631 1 87.38 170 ALA B O 1
ATOM 3280 N N . SER B 1 171 ? 7.984 31.641 1.042 1 91.44 171 SER B N 1
ATOM 3281 C CA . SER B 1 171 ? 8.195 32.781 1.937 1 91.44 171 SER B CA 1
ATOM 3282 C C . SER B 1 171 ? 7.105 32.844 3.004 1 91.44 171 SER B C 1
ATOM 3284 O O . SER B 1 171 ? 6 32.312 2.805 1 91.44 171 SER B O 1
ATOM 3286 N N . LEU B 1 172 ? 7.418 33.469 4.117 1 95.06 172 LEU B N 1
ATOM 3287 C CA . LEU B 1 172 ? 6.43 33.656 5.172 1 95.06 172 LEU B CA 1
ATOM 3288 C C . LEU B 1 172 ? 5.211 34.406 4.656 1 95.06 172 LEU B C 1
ATOM 3290 O O . LEU B 1 172 ? 4.082 34.125 5.062 1 95.06 172 LEU B O 1
ATOM 3294 N N . GLU B 1 173 ? 5.492 35.312 3.787 1 94.94 173 GLU B N 1
ATOM 3295 C CA . GLU B 1 173 ? 4.406 36.062 3.188 1 94.94 173 GLU B CA 1
ATOM 3296 C C . GLU B 1 173 ? 3.488 35.188 2.357 1 94.94 173 GLU B C 1
ATOM 3298 O O . GLU B 1 173 ? 2.264 35.281 2.445 1 94.94 173 GLU B O 1
ATOM 3303 N N . ASP B 1 174 ? 4.098 34.312 1.541 1 94.38 174 ASP B N 1
ATOM 3304 C CA . ASP B 1 174 ? 3.316 33.375 0.735 1 94.38 174 ASP B CA 1
ATOM 3305 C C . ASP B 1 174 ? 2.471 32.469 1.618 1 94.38 174 ASP B C 1
ATOM 3307 O O . ASP B 1 174 ? 1.306 32.219 1.313 1 94.38 174 ASP B O 1
ATOM 3311 N N . ILE B 1 175 ? 3.051 31.984 2.66 1 97.12 175 ILE B N 1
ATOM 3312 C CA . ILE B 1 175 ? 2.342 31.109 3.592 1 97.12 175 ILE B CA 1
ATOM 3313 C C . ILE B 1 175 ? 1.179 31.875 4.223 1 97.12 175 ILE B C 1
ATOM 3315 O O . ILE B 1 175 ? 0.052 31.375 4.27 1 97.12 175 ILE B O 1
ATOM 3319 N N . TYR B 1 176 ? 1.494 33.062 4.684 1 97.19 176 TYR B N 1
ATOM 3320 C CA . TYR B 1 176 ? 0.482 33.906 5.309 1 97.19 176 TYR B CA 1
ATOM 3321 C C . TYR B 1 176 ? -0.702 34.125 4.375 1 97.19 176 TYR B C 1
ATOM 3323 O O . TYR B 1 176 ? -1.854 33.938 4.77 1 97.19 176 TYR B O 1
ATOM 3331 N N . LEU B 1 177 ? -0.442 34.469 3.131 1 97.12 177 LEU B N 1
ATOM 3332 C CA . LEU B 1 177 ? -1.487 34.781 2.164 1 97.12 177 LEU B CA 1
ATOM 3333 C C . LEU B 1 177 ? -2.305 33.531 1.822 1 97.12 177 LEU B C 1
ATOM 3335 O O . LEU B 1 177 ? -3.537 33.594 1.828 1 97.12 177 LEU B O 1
ATOM 3339 N N . THR B 1 178 ? -1.652 32.469 1.514 1 97.94 178 THR B N 1
ATOM 3340 C CA . THR B 1 178 ? -2.354 31.25 1.104 1 97.94 178 THR B CA 1
ATOM 3341 C C . THR B 1 178 ? -3.152 30.672 2.266 1 97.94 178 THR B C 1
ATOM 3343 O O . THR B 1 178 ? -4.312 30.297 2.098 1 97.94 178 THR B O 1
ATOM 3346 N N . HIS B 1 179 ? -2.557 30.594 3.439 1 98.31 179 HIS B N 1
ATOM 3347 C CA . HIS B 1 179 ? -3.266 30.109 4.617 1 98.31 179 HIS B CA 1
ATOM 3348 C C . HIS B 1 179 ? -4.445 31.016 4.965 1 98.31 179 HIS B C 1
ATOM 3350 O O . HIS B 1 179 ? -5.512 30.531 5.352 1 98.31 179 HIS B O 1
ATOM 3356 N N . GLY B 1 180 ? -4.172 32.281 4.906 1 97.94 180 GLY B N 1
ATOM 3357 C CA . GLY B 1 180 ? -5.266 33.219 5.137 1 97.94 180 GLY B CA 1
ATOM 3358 C C . GLY B 1 180 ? -6.473 32.938 4.254 1 97.94 180 GLY B C 1
ATOM 3359 O O . GLY B 1 180 ? -7.609 32.938 4.73 1 97.94 180 GLY B O 1
ATOM 3360 N N . PHE B 1 181 ? -6.219 32.75 3.002 1 98.31 181 PHE B N 1
ATOM 3361 C CA . PHE B 1 181 ? -7.277 32.438 2.055 1 98.31 181 PHE B CA 1
ATOM 3362 C C . PHE B 1 181 ? -7.98 31.125 2.453 1 98.31 181 PHE B C 1
ATOM 3364 O O . PHE B 1 181 ? -9.211 31.078 2.49 1 98.31 181 PHE B O 1
ATOM 3371 N N . LEU B 1 182 ? -7.211 30.094 2.752 1 98.56 182 LEU B N 1
ATOM 3372 C CA . LEU B 1 182 ? -7.77 28.781 3.078 1 98.56 182 LEU B CA 1
ATOM 3373 C C . LEU B 1 182 ? -8.617 28.859 4.344 1 98.56 182 LEU B C 1
ATOM 3375 O O . LEU B 1 182 ? -9.641 28.172 4.445 1 98.56 182 LEU B O 1
ATOM 3379 N N . LYS B 1 183 ? -8.219 29.703 5.32 1 97.88 183 LYS B N 1
ATOM 3380 C CA . LYS B 1 183 ? -8.977 29.859 6.559 1 97.88 183 LYS B CA 1
ATOM 3381 C C . LYS B 1 183 ? -10.352 30.453 6.285 1 97.88 183 LYS B C 1
ATOM 3383 O O . LYS B 1 183 ? -11.297 30.234 7.047 1 97.88 183 LYS B O 1
ATOM 3388 N N . GLN B 1 184 ? -10.422 31.172 5.195 1 97.19 184 GLN B N 1
ATOM 3389 C CA . GLN B 1 184 ? -11.703 31.766 4.836 1 97.19 184 GLN B CA 1
ATOM 3390 C C . GLN B 1 184 ? -12.664 30.719 4.285 1 97.19 184 GLN B C 1
ATOM 3392 O O . GLN B 1 184 ? -13.883 30.891 4.359 1 97.19 184 GLN B O 1
ATOM 3397 N N . ILE B 1 185 ? -12.117 29.688 3.723 1 96.62 185 ILE B N 1
ATOM 3398 C CA . ILE B 1 185 ? -12.898 28.641 3.072 1 96.62 185 ILE B CA 1
ATOM 3399 C C . ILE B 1 185 ? -13.25 27.547 4.086 1 96.62 185 ILE B C 1
ATOM 3401 O O . ILE B 1 185 ? -14.367 27.016 4.07 1 96.62 185 ILE B O 1
ATOM 3405 N N . LEU B 1 186 ? -12.383 27.234 4.945 1 97.75 186 LEU B N 1
ATOM 3406 C CA . LEU B 1 186 ? -12.508 26.094 5.859 1 97.75 186 LEU B CA 1
ATOM 3407 C C . LEU B 1 186 ? -13.383 26.453 7.055 1 97.75 186 LEU B C 1
ATOM 3409 O O . LEU B 1 186 ? -13.523 27.641 7.395 1 97.75 186 LEU B O 1
ATOM 3413 N N . ASN B 1 187 ? -14 25.391 7.613 1 95.12 187 ASN B N 1
ATOM 3414 C CA . ASN B 1 187 ? -14.633 25.578 8.914 1 95.12 187 ASN B CA 1
ATOM 3415 C C . ASN B 1 187 ? -13.648 26.125 9.953 1 95.12 187 ASN B C 1
ATOM 3417 O O . ASN B 1 187 ? -12.492 25.703 9.984 1 95.12 187 ASN B O 1
ATOM 3421 N N . GLN B 1 188 ? -14.078 27.016 10.805 1 93.56 188 GLN B N 1
ATOM 3422 C CA . GLN B 1 188 ? -13.234 27.672 11.789 1 93.56 188 GLN B CA 1
ATOM 3423 C C . GLN B 1 188 ? -12.562 26.641 12.703 1 93.56 188 GLN B C 1
ATOM 3425 O O . GLN B 1 188 ? -11.445 26.875 13.188 1 93.56 188 GLN B O 1
ATOM 3430 N N . LYS B 1 189 ? -13.172 25.578 12.859 1 95.25 189 LYS B N 1
ATOM 3431 C CA . LYS B 1 189 ? -12.664 24.578 13.797 1 95.25 189 LYS B CA 1
ATOM 3432 C C . LYS B 1 189 ? -11.695 23.625 13.117 1 95.25 189 LYS B C 1
ATOM 3434 O O . LYS B 1 189 ? -11.031 22.812 13.781 1 95.25 189 LYS B O 1
ATOM 3439 N N . THR B 1 190 ? -11.602 23.641 11.805 1 97.88 190 THR B N 1
ATOM 3440 C CA . THR B 1 190 ? -10.734 22.734 11.062 1 97.88 190 THR B CA 1
ATOM 3441 C C . THR B 1 190 ? -9.281 23.172 11.148 1 97.88 190 THR B C 1
ATOM 3443 O O . THR B 1 190 ? -8.914 24.25 10.672 1 97.88 190 THR B O 1
ATOM 3446 N N . PRO B 1 191 ? -8.453 22.359 11.781 1 98.5 191 PRO B N 1
ATOM 3447 C CA . PRO B 1 191 ? -7.027 22.719 11.789 1 98.5 191 PRO B CA 1
ATOM 3448 C C . PRO B 1 191 ? -6.426 22.766 10.383 1 98.5 191 PRO B C 1
ATOM 3450 O O . PRO B 1 191 ? -6.758 21.938 9.531 1 98.5 191 PRO B O 1
ATOM 3453 N N . LEU B 1 192 ? -5.609 23.781 10.141 1 98.69 192 LEU B N 1
ATOM 3454 C CA . LEU B 1 192 ? -4.887 23.984 8.891 1 98.69 192 LEU B CA 1
ATOM 3455 C C . LEU B 1 192 ? -3.381 23.938 9.117 1 98.69 192 LEU B C 1
ATOM 3457 O O . LEU B 1 192 ? -2.836 24.797 9.82 1 98.69 192 LEU B O 1
ATOM 3461 N N . LEU B 1 193 ? -2.727 22.938 8.508 1 98.75 193 LEU B N 1
ATOM 3462 C CA . LEU B 1 193 ? -1.293 22.734 8.68 1 98.75 193 LEU B CA 1
ATOM 3463 C C . LEU B 1 193 ? -0.528 23.203 7.445 1 98.75 193 LEU B C 1
ATOM 3465 O O . LEU B 1 193 ? -1.086 23.25 6.348 1 98.75 193 LEU B O 1
ATOM 3469 N N . TYR B 1 194 ? 0.709 23.562 7.68 1 98.25 194 TYR B N 1
ATOM 3470 C CA . TYR B 1 194 ? 1.629 23.859 6.586 1 98.25 194 TYR B CA 1
ATOM 3471 C C . TYR B 1 194 ? 2.658 22.734 6.434 1 98.25 194 TYR B C 1
ATOM 3473 O O . TYR B 1 194 ? 3.229 22.266 7.422 1 98.25 194 TYR B O 1
ATOM 3481 N N . GLY B 1 195 ? 2.902 22.25 5.156 1 96.75 195 GLY B N 1
ATOM 3482 C CA . GLY B 1 195 ? 3.795 21.125 4.957 1 96.75 195 GLY B CA 1
ATOM 3483 C C . GLY B 1 195 ? 4.797 21.344 3.838 1 96.75 195 GLY B C 1
ATOM 3484 O O . GLY B 1 195 ? 5.23 20.391 3.188 1 96.75 195 GLY B O 1
ATOM 3485 N N . GLY B 1 196 ? 5.234 22.531 3.57 1 94.38 196 GLY B N 1
ATOM 3486 C CA . GLY B 1 196 ? 6.234 22.781 2.545 1 94.38 196 GLY B CA 1
ATOM 3487 C C . GLY B 1 196 ? 7.621 23.016 3.109 1 94.38 196 GLY B C 1
ATOM 3488 O O . GLY B 1 196 ? 7.938 24.109 3.578 1 94.38 196 GLY B O 1
ATOM 3489 N N . SER B 1 197 ? 8.469 22 3.02 1 93.62 197 SER B N 1
ATOM 3490 C CA . SER B 1 197 ? 9.883 22.062 3.371 1 93.62 197 SER B CA 1
ATOM 3491 C C . SER B 1 197 ? 10.078 22.641 4.773 1 93.62 197 SER B C 1
ATOM 3493 O O . SER B 1 197 ? 10.898 23.531 4.973 1 93.62 197 SER B O 1
ATOM 3495 N N . VAL B 1 198 ? 9.352 22.203 5.723 1 96.56 198 VAL B N 1
ATOM 3496 C CA . VAL B 1 198 ? 9.484 22.578 7.125 1 96.56 198 VAL B CA 1
ATOM 3497 C C . VAL B 1 198 ? 10.727 21.922 7.723 1 96.56 198 VAL B C 1
ATOM 3499 O O . VAL B 1 198 ? 10.992 20.734 7.461 1 96.56 198 VAL B O 1
ATOM 3502 N N . ASN B 1 199 ? 11.492 22.625 8.406 1 95.94 199 ASN B N 1
ATOM 3503 C CA . ASN B 1 199 ? 12.672 22.125 9.102 1 95.94 199 ASN B CA 1
ATOM 3504 C C . ASN B 1 199 ? 12.906 22.875 10.414 1 95.94 199 ASN B C 1
ATOM 3506 O O . ASN B 1 199 ? 12.109 23.734 10.789 1 95.94 199 ASN B O 1
ATOM 3510 N N . THR B 1 200 ? 13.992 22.516 11.133 1 97.19 200 THR B N 1
ATOM 3511 C CA . THR B 1 200 ? 14.242 23.062 12.461 1 97.19 200 THR B CA 1
ATOM 3512 C C . THR B 1 200 ? 14.547 24.562 12.383 1 97.19 200 THR B C 1
ATOM 3514 O O . THR B 1 200 ? 14.359 25.297 13.352 1 97.19 200 THR B O 1
ATOM 3517 N N . GLN B 1 201 ? 14.93 25.031 11.242 1 95.88 201 GLN B N 1
ATOM 3518 C CA . GLN B 1 201 ? 15.344 26.422 11.094 1 95.88 201 GLN B CA 1
ATOM 3519 C C . GLN B 1 201 ? 14.148 27.328 10.836 1 95.88 201 GLN B C 1
ATOM 3521 O O . GLN B 1 201 ? 14.172 28.516 11.195 1 95.88 201 GLN B O 1
ATOM 3526 N N . ASN B 1 202 ? 13.086 26.828 10.203 1 96.44 202 ASN B N 1
ATOM 3527 C CA . ASN B 1 202 ? 12 27.703 9.797 1 96.44 202 ASN B CA 1
ATOM 3528 C C . ASN B 1 202 ? 10.711 27.406 10.555 1 96.44 202 ASN B C 1
ATOM 3530 O O . ASN B 1 202 ? 9.758 28.172 10.516 1 96.44 202 ASN B O 1
ATOM 3534 N N . ALA B 1 203 ? 10.664 26.312 11.32 1 97.75 203 ALA B N 1
ATOM 3535 C CA . ALA B 1 203 ? 9.445 25.812 11.945 1 97.75 203 ALA B CA 1
ATOM 3536 C C . ALA B 1 203 ? 8.859 26.844 12.914 1 97.75 203 ALA B C 1
ATOM 3538 O O . ALA B 1 203 ? 7.652 27.094 12.898 1 97.75 203 ALA B O 1
ATOM 3539 N N . LYS B 1 204 ? 9.672 27.406 13.688 1 97.75 204 LYS B N 1
ATOM 3540 C CA . LYS B 1 204 ? 9.203 28.344 14.703 1 97.75 204 LYS B CA 1
ATOM 3541 C C . LYS B 1 204 ? 8.531 29.562 14.07 1 97.75 204 LYS B C 1
ATOM 3543 O O . LYS B 1 204 ? 7.461 29.984 14.508 1 97.75 204 LYS B O 1
ATOM 3548 N N . GLU B 1 205 ? 9.18 30.094 13.062 1 97.44 205 GLU B N 1
ATOM 3549 C CA . GLU B 1 205 ? 8.641 31.266 12.383 1 97.44 205 GLU B CA 1
ATOM 3550 C C . GLU B 1 205 ? 7.324 30.938 11.68 1 97.44 205 GLU B C 1
ATOM 3552 O O . GLU B 1 205 ? 6.391 31.734 11.695 1 97.44 205 GLU B O 1
ATOM 3557 N N . ILE B 1 206 ? 7.23 29.797 11.062 1 97.62 206 ILE B N 1
ATOM 3558 C CA . ILE B 1 206 ? 6.016 29.391 10.367 1 97.62 206 ILE B CA 1
ATOM 3559 C C . ILE B 1 206 ? 4.879 29.219 11.367 1 97.6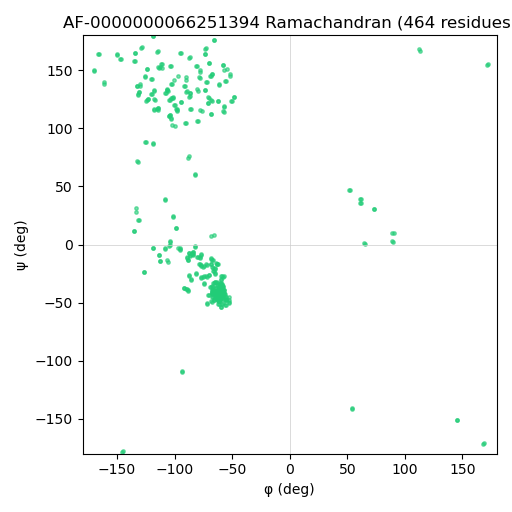2 206 ILE B C 1
ATOM 3561 O O . ILE B 1 206 ? 3.762 29.688 11.133 1 97.62 206 ILE B O 1
ATOM 3565 N N . LEU B 1 207 ? 5.195 28.609 12.516 1 97.94 207 LEU B N 1
ATOM 3566 C CA . LEU B 1 207 ? 4.203 28.391 13.57 1 97.94 207 LEU B CA 1
ATOM 3567 C C . LEU B 1 207 ? 3.729 29.734 14.141 1 97.94 207 LEU B C 1
ATOM 3569 O O . LEU B 1 207 ? 2.66 29.797 14.75 1 97.94 207 LEU B O 1
ATOM 3573 N N . GLY B 1 208 ? 4.512 30.703 13.938 1 97 208 GLY B N 1
ATOM 3574 C CA . GLY B 1 208 ? 4.184 32.031 14.445 1 97 208 GLY B CA 1
ATOM 3575 C C . GLY B 1 208 ? 3.111 32.719 13.641 1 97 208 GLY B C 1
ATOM 3576 O O . GLY B 1 208 ? 2.531 33.719 14.094 1 97 208 GLY B O 1
ATOM 3577 N N . ILE B 1 209 ? 2.875 32.281 12.43 1 96.94 209 ILE B N 1
ATOM 3578 C CA . ILE B 1 209 ? 1.803 32.844 11.609 1 96.94 209 ILE B CA 1
ATOM 3579 C C . ILE B 1 209 ? 0.449 32.406 12.18 1 96.94 209 ILE B C 1
ATOM 3581 O O . ILE B 1 209 ? 0.179 31.219 12.344 1 96.94 209 ILE B O 1
ATOM 3585 N N . ASP B 1 210 ? -0.466 33.281 12.453 1 95.38 210 ASP B N 1
ATOM 3586 C CA . ASP B 1 210 ? -1.714 33.031 13.172 1 95.38 210 ASP B CA 1
ATOM 3587 C C . ASP B 1 210 ? -2.576 32 12.461 1 95.38 210 ASP B C 1
ATOM 3589 O O . ASP B 1 210 ? -3.242 31.188 13.109 1 95.38 210 ASP B O 1
ATOM 3593 N N . SER B 1 211 ? -2.525 32.031 11.133 1 96.25 211 SER B N 1
ATOM 3594 C CA . SER B 1 211 ? -3.406 31.156 10.352 1 96.25 211 SER B CA 1
ATOM 3595 C C . SER B 1 211 ? -2.832 29.75 10.227 1 96.25 211 SER B C 1
ATOM 3597 O O . SER B 1 211 ? -3.451 28.875 9.617 1 96.25 211 SER B O 1
ATOM 3599 N N . VAL B 1 212 ? -1.676 29.516 10.773 1 98 212 VAL B N 1
ATOM 3600 C CA . VAL B 1 212 ? -1.047 28.203 10.75 1 98 212 VAL B CA 1
ATOM 3601 C C . VAL B 1 212 ? -1.313 27.469 12.062 1 98 212 VAL B C 1
ATOM 3603 O O . VAL B 1 212 ? -0.83 27.891 13.117 1 98 212 VAL B O 1
ATOM 3606 N N . ASP B 1 213 ? -2.031 26.391 11.945 1 98.5 213 ASP B N 1
ATOM 3607 C CA . ASP B 1 213 ? -2.432 25.672 13.141 1 98.5 213 ASP B CA 1
ATOM 3608 C C . ASP B 1 213 ? -1.461 24.531 13.445 1 98.5 213 ASP B C 1
ATOM 3610 O O . ASP B 1 213 ? -1.594 23.844 14.461 1 98.5 213 ASP B O 1
ATOM 3614 N N . GLY B 1 214 ? -0.486 24.281 12.578 1 98.69 214 GLY B N 1
ATOM 3615 C CA . GLY B 1 214 ? 0.481 23.219 12.773 1 98.69 214 GLY B CA 1
ATOM 3616 C C . GLY B 1 214 ? 1.317 22.938 11.539 1 98.69 214 GLY B C 1
ATOM 3617 O O . GLY B 1 214 ? 1.313 23.719 10.594 1 98.69 214 GLY B O 1
ATOM 3618 N N . LEU B 1 215 ? 2.062 21.859 11.641 1 98.69 215 LEU B N 1
ATOM 3619 C CA . LEU B 1 215 ? 3.025 21.516 10.594 1 98.69 215 LEU B CA 1
ATOM 3620 C C . LEU B 1 215 ? 2.914 20.047 10.203 1 98.69 215 LEU B C 1
ATOM 3622 O O . LEU B 1 215 ? 2.711 19.188 11.062 1 98.69 215 LEU B O 1
ATOM 3626 N N . LEU B 1 216 ? 2.949 19.766 8.953 1 98.56 216 LEU B N 1
ATOM 3627 C CA . LEU B 1 216 ? 3.209 18.438 8.406 1 98.56 216 LEU B CA 1
ATOM 3628 C C . LEU B 1 216 ? 4.633 18.344 7.863 1 98.56 216 LEU B C 1
ATOM 3630 O O . LEU B 1 216 ? 4.945 18.938 6.824 1 98.56 216 LEU B O 1
ATOM 3634 N N . ILE B 1 217 ? 5.461 17.562 8.539 1 98.12 217 ILE B N 1
ATOM 3635 C CA . ILE B 1 217 ? 6.902 17.609 8.336 1 98.12 217 ILE B CA 1
ATOM 3636 C C . ILE B 1 217 ? 7.363 16.359 7.586 1 98.12 217 ILE B C 1
ATOM 3638 O O . ILE B 1 217 ? 7.016 15.242 7.969 1 98.12 217 ILE B O 1
ATOM 3642 N N . GLY B 1 218 ? 8.125 16.562 6.551 1 96.25 218 GLY B N 1
ATOM 3643 C CA . GLY B 1 218 ? 8.695 15.461 5.781 1 96.25 218 GLY B CA 1
ATOM 3644 C C . GLY B 1 218 ? 10.086 15.078 6.238 1 96.25 218 GLY B C 1
ATOM 3645 O O . GLY B 1 218 ? 10.273 14.641 7.379 1 96.25 218 GLY B O 1
ATOM 3646 N N . SER B 1 219 ? 11.086 15.375 5.445 1 95.75 219 SER B N 1
ATOM 3647 C CA . SER B 1 219 ? 12.445 14.867 5.621 1 95.75 219 SER B CA 1
ATOM 3648 C C . SER B 1 219 ? 13.031 15.312 6.953 1 95.75 219 SER B C 1
ATOM 3650 O O . SER B 1 219 ? 13.773 14.562 7.598 1 95.75 219 SER B O 1
ATOM 3652 N N . ALA B 1 220 ? 12.758 16.453 7.387 1 96.38 220 ALA B N 1
ATOM 3653 C CA . ALA B 1 220 ? 13.289 16.953 8.656 1 96.38 220 ALA B CA 1
ATOM 3654 C C . ALA B 1 220 ? 12.859 16.062 9.82 1 96.38 220 ALA B C 1
ATOM 3656 O O . ALA B 1 220 ? 13.562 15.969 10.828 1 96.38 220 ALA B O 1
ATOM 3657 N N . SER B 1 221 ? 11.734 15.383 9.719 1 97.94 221 SER B N 1
ATOM 3658 C CA . SER B 1 221 ? 11.219 14.57 10.812 1 97.94 221 SER B CA 1
ATOM 3659 C C . SER B 1 221 ? 11.852 13.188 10.82 1 97.94 221 SER B C 1
ATOM 3661 O O . SER B 1 221 ? 11.664 12.414 11.766 1 97.94 221 SER B O 1
ATOM 3663 N N . TRP B 1 222 ? 12.664 12.859 9.797 1 97.56 222 TRP B N 1
ATOM 3664 C CA . TRP B 1 222 ? 13.258 11.531 9.711 1 97.56 222 TRP B CA 1
ATOM 3665 C C . TRP B 1 222 ? 14.32 11.336 10.789 1 97.56 222 TRP B C 1
ATOM 3667 O O . TRP B 1 222 ? 14.68 10.203 11.117 1 97.56 222 TRP B O 1
ATOM 3677 N N . GLU B 1 223 ? 14.859 12.445 11.18 1 97.62 223 GLU B N 1
ATOM 3678 C CA . GLU B 1 223 ? 15.727 12.43 12.359 1 97.62 223 GLU B CA 1
ATOM 3679 C C . GLU B 1 223 ? 14.945 12.797 13.617 1 97.62 223 GLU B C 1
ATOM 3681 O O . GLU B 1 223 ? 14.391 13.891 13.711 1 97.62 223 GLU B O 1
ATOM 3686 N N . LEU B 1 224 ? 14.977 11.898 14.586 1 98.5 224 LEU B N 1
ATOM 3687 C CA . LEU B 1 224 ? 14.164 12.039 15.789 1 98.5 224 LEU B CA 1
ATOM 3688 C C . LEU B 1 224 ? 14.461 13.359 16.5 1 98.5 224 LEU B C 1
ATOM 3690 O O . LEU B 1 224 ? 13.531 14.055 16.922 1 98.5 224 LEU B O 1
ATOM 3694 N N . GLU B 1 225 ? 15.672 13.719 16.578 1 98.56 225 GLU B N 1
ATOM 3695 C CA . GLU B 1 225 ? 16.062 14.93 17.297 1 98.56 225 GLU B CA 1
ATOM 3696 C C . GLU B 1 225 ? 15.492 16.172 16.625 1 98.56 225 GLU B C 1
ATOM 3698 O O . GLU B 1 225 ? 15.125 17.141 17.297 1 98.56 225 GLU B O 1
ATOM 3703 N N . ASN B 1 226 ? 15.445 16.203 15.305 1 98.69 226 ASN B N 1
ATOM 3704 C CA . ASN B 1 226 ? 14.82 17.312 14.586 1 98.69 226 ASN B CA 1
ATOM 3705 C C . ASN B 1 226 ? 13.336 17.422 14.898 1 98.69 226 ASN B C 1
ATOM 3707 O O . ASN B 1 226 ? 12.82 18.516 15.117 1 98.69 226 ASN B O 1
ATOM 3711 N N . PHE B 1 227 ? 12.695 16.266 14.945 1 98.81 227 PHE B N 1
ATOM 3712 C CA . PHE B 1 227 ? 11.266 16.281 15.227 1 98.81 227 PHE B CA 1
ATOM 3713 C C . PHE B 1 227 ? 11 16.734 16.656 1 98.81 227 PHE B C 1
ATOM 3715 O O . PHE B 1 227 ? 10.086 17.531 16.906 1 98.81 227 PHE B O 1
ATOM 3722 N N . LYS B 1 228 ? 11.812 16.25 17.578 1 98.56 228 LYS B N 1
ATOM 3723 C CA . LYS B 1 228 ? 11.688 16.688 18.969 1 98.56 228 LYS B CA 1
ATOM 3724 C C . LYS B 1 228 ? 11.852 18.203 19.078 1 98.56 228 LYS B C 1
ATOM 3726 O O . LYS B 1 228 ? 11.109 18.859 19.828 1 98.56 228 LYS B O 1
ATOM 3731 N N . THR B 1 229 ? 12.766 18.703 18.375 1 98.56 229 THR B N 1
ATOM 3732 C CA . THR B 1 229 ? 12.992 20.156 18.375 1 98.56 229 THR B CA 1
ATOM 3733 C C . THR B 1 229 ? 11.75 20.891 17.875 1 98.56 229 THR B C 1
ATOM 3735 O O . THR B 1 229 ? 11.305 21.859 18.484 1 98.56 229 THR B O 1
ATOM 3738 N N . ILE B 1 230 ? 11.188 20.422 16.812 1 98.5 230 ILE B N 1
ATOM 3739 C CA . ILE B 1 230 ? 10.016 21.062 16.234 1 98.5 230 ILE B CA 1
ATOM 3740 C C . ILE B 1 230 ? 8.836 20.953 17.188 1 98.5 230 ILE B C 1
ATOM 3742 O O . ILE B 1 230 ? 8.078 21.906 17.375 1 98.5 230 ILE B O 1
ATOM 3746 N N . ILE B 1 231 ? 8.695 19.781 17.828 1 98.38 231 ILE B N 1
ATOM 3747 C CA . ILE B 1 231 ? 7.637 19.578 18.812 1 98.38 231 ILE B CA 1
ATOM 3748 C C . ILE B 1 231 ? 7.781 20.594 19.953 1 98.38 231 ILE B C 1
ATOM 3750 O O . ILE B 1 231 ? 6.785 21.094 20.484 1 98.38 231 ILE B O 1
ATOM 3754 N N . SER B 1 232 ? 8.977 20.938 20.281 1 97.38 232 SER B N 1
ATOM 3755 C CA . SER B 1 232 ? 9.234 21.844 21.391 1 97.38 232 SER B CA 1
ATOM 3756 C C . SER B 1 232 ? 8.75 23.25 21.078 1 97.38 232 SER B C 1
ATOM 3758 O O . SER B 1 232 ? 8.609 24.078 21.969 1 97.38 232 SER B O 1
ATOM 3760 N N . PHE B 1 233 ? 8.5 23.547 19.797 1 97.25 233 PHE B N 1
ATOM 3761 C CA . PHE B 1 233 ? 8.031 24.859 19.406 1 97.25 233 PHE B CA 1
ATOM 3762 C C . PHE B 1 233 ? 6.516 24.969 19.547 1 97.25 233 PHE B C 1
ATOM 3764 O O . PHE B 1 233 ? 5.941 26.047 19.391 1 97.25 233 PHE B O 1
ATOM 3771 N N . LEU B 1 234 ? 5.816 23.875 19.828 1 95.5 234 LEU B N 1
ATOM 3772 C CA . LEU B 1 234 ? 4.359 23.875 19.875 1 95.5 234 LEU B CA 1
ATOM 3773 C C . LEU B 1 234 ? 3.863 24.688 21.062 1 95.5 234 LEU B C 1
ATOM 3775 O O . LEU B 1 234 ? 2.828 25.344 20.984 1 95.5 234 LEU B O 1
#

Foldseek 3Di:
DAAAEEEEADAPADQVLLQVLVVVVLVVFDQVCAVHYEYEDAPSNDALDPRRGYAYAYADAQLDCDDDDPPGHHPVNCVRSVHQEYEAAPPCCCPVVVQDLQRSLSNQVSSLVVVGQYEYEDADEPVQVVVDPVSRLVRRVVSVVSHDLPSLSYEYEYEHPNQAPDPDFDDLVVLLVVLVSVCVVHDVNHAYAYEGADWLVCLLVNCVRPSHRYYYYYPRVSDSVGSVSSSVSD/DAAAEEEEADAPADQVLLQVLLVVVLVVFDQVCAVHYEYEDAPSSAALDPRRGYAYAYADAQLDCDDPDPPGHHPVNCVRSVHQEYEAAPPCCCPVVVQDLQRSLSNQVSSLVVVGQYEYEDADEPVQVVVDPVSRLVRRVVSVVSHDLPSLSYEYEYEHPNQAPDPDFDDLVVLLVVLVSVCVVHDVNHAYAYEGADWLVCLLVNCVRPSHRYYYYYPRVSDSVGSVSSVVSD

InterPro domains:
  IPR000652 Triosephosphate isomerase [PF00121] (4-232)
  IPR000652 Triosephosphate isomerase [PS51440] (2-233)
  IPR000652 Triosephosphate isomerase [PTHR21139] (36-232)
  IPR000652 Triosephosphate isomerase [cd00311] (3-232)
  IPR013785 Aldolase-type TIM barrel [G3DSA:3.20.20.70] (2-234)
  IPR020861 Triosephosphate isomerase, active site [PS00171] (157-167)
  IPR022896 Triosephosphate isomerase, bacterial/eukaryotic [MF_00147_B] (1-233)
  IPR035990 Triosephosphate isomerase superfamily [SSF51351] (2-233)

Sequence (468 aa):
MTKIAMANFKSAMPIFKSHAYLKELEKTLKPQHFDRVFVFPDFFGLLPNSFLHFTLGVQNAYPRDCGAFTGEITSKHLEELKIHTLLIGHSERRTLLKESPSFLKEKFDFFKSKNFKIVYCIGEELTTREKGFKAVKEFLSEQLENIDLNYPNLVVAYEPIWAIGTKKSASLEDIYLTHGFLKQILNQKTPLLYGGSVNTQNAKEILGIDSVDGLLIGSASWELENFKTIISFLMTKIAMANFKSAMPIFKSHAYLKELEKTLKPQHFDRVFVFPDFFGLLPNSFLHFTLGVQNAYPRDCGAFTGEITSKHLEELKIHTLLIGHSERRTLLKESPSFLKEKFDFFKSKNFKIVYCIGEELTTREKGFKAVKEFLSEQLENIDLNYPNLVVAYEPIWAIGTKKSASLEDIYLTHGFLKQILNQKTPLLYGGSVNTQNAKEILGIDSVDGLLIGSASWELENFKTIISFL

Solvent-accessible surface area (backbone atoms only — not comparable to full-atom values): 24108 Å² total; per-residue (Å²): 129,83,42,31,40,30,33,41,42,23,26,51,64,52,41,69,57,35,45,51,49,54,55,53,49,48,70,71,45,48,64,84,30,26,91,26,29,36,40,22,38,20,78,77,30,56,64,73,59,78,67,66,21,37,36,60,32,36,44,58,61,48,68,46,59,61,38,87,37,51,51,36,51,28,50,50,51,30,55,75,30,62,42,52,31,39,40,42,60,44,65,48,36,36,71,75,59,59,54,43,71,70,57,51,29,48,34,49,54,46,40,50,76,69,66,32,34,36,38,40,33,44,60,48,48,52,76,43,53,74,68,31,71,68,47,39,52,53,53,51,49,55,63,51,69,53,52,72,68,77,47,86,48,40,30,40,31,45,28,43,50,63,13,46,91,36,96,47,52,71,50,70,65,54,50,51,53,52,35,46,53,49,57,70,72,42,44,90,83,45,47,35,24,44,32,33,46,43,36,77,86,50,40,60,65,53,56,64,38,87,63,34,34,26,35,39,25,41,76,45,36,71,41,63,68,43,35,52,53,49,55,71,65,92,130,84,43,32,42,32,33,40,43,22,26,52,61,51,40,69,57,35,45,51,48,53,55,52,50,47,71,72,44,48,64,86,31,26,91,25,31,36,41,22,38,21,79,77,31,58,64,71,60,77,68,68,21,36,34,60,32,36,44,59,61,47,70,46,58,63,37,88,38,51,51,34,49,26,49,50,52,32,55,74,30,63,44,54,31,38,40,41,58,44,64,48,35,37,70,75,59,57,55,43,71,70,54,51,29,48,32,50,54,47,42,50,76,70,67,32,34,36,38,41,34,46,61,48,49,52,74,43,51,72,69,30,70,68,47,39,53,52,54,52,49,56,64,52,68,54,53,72,67,77,47,87,48,41,32,39,31,45,28,43,50,64,12,45,92,35,98,48,53,71,51,71,64,55,49,50,54,54,35,47,54,49,56,71,72,42,44,89,84,45,48,36,23,44,31,34,46,44,36,76,87,50,40,59,64,54,57,64,37,85,63,34,33,26,35,38,24,42,77,45,37,70,42,63,69,43,36,51,54,49,55,72,64,92

pLDDT: mean 96.47, std 4.97, range [65.25, 98.94]

Radius of gyration: 23.76 Å; Cα contacts (8 Å, |Δi|>4): 982; chains: 2; bounding box: 36×68×59 Å

Secondary structure (DSSP, 8-state):
---EEEEE-TB-S-HHHHHHHHHHHHHH--GGGTTTEEEE--GGG---S--SSSEE-BS---SSSSBS-TT---HHHHHHHT--EEEE--HHHHHTS---HHHHHHHHHHHHHTT-EEEEEE---HHHHHT-HHHHHHHHHHHHTTS-TT-TTEEEEE--GGGTTSS-PPPHHHHHHHHHHHHHHS-TTS-EEE-SS--TTTHHHHHTSTT--EEEE-GGGGSHHHHHHHHHT-/---EEEEE-TB-S-HHHHHHHHHHHHHH--GGGTTTEEEE--GGG---S--SSSEE-BS---SSSSBS-TT---HHHHHHHT--EEEE--HHHHHTS---HHHHHHHHHHHHHTT-EEEEEE---HHHHHT-HHHHHHHHHHHHTTS-TT-TTEEEEE--GGGTTSS-PPPHHHHHHHHHH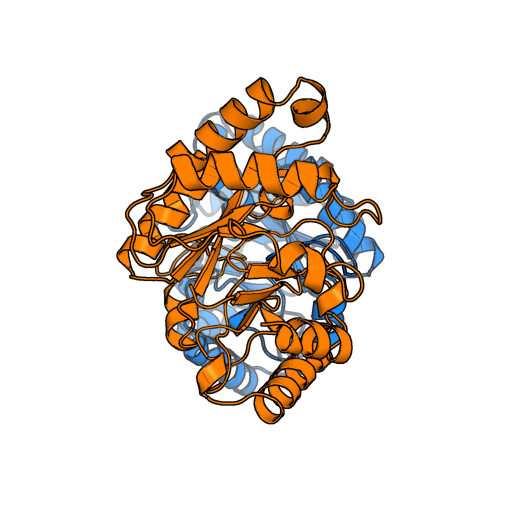HHHHS-TTS-EEE-SS--TTTHHHHHTSTT--EEEE-GGGGSHHHHHHHHTT-